Protein AF-A0A945CW66-F1 (afdb_monomer)

Sequence (384 aa):
MKRTTNRRARLPAEENDLSRRYLKMIEKWVRVGVDFFADWPERPNSGHFLSGCHWYGLETIGPAFALAVASTSNEFDGKTAGVSRDQLQEMAIKAVRYLCFTHDTGPEDCVRPDTGWGDPRNFGTKWGERGGGFFRESQCGRTTAPLTTICLLLRDRIDPETWSMVARVQADYADRFGSMPPRSGVYIDTQMEENGWTADGLVGAHLFLENHPETDAWEALSRRWMFSTCAAPQDAGNEAPLGDSTVRGLTHKTLTTLPDYWAENHGMVHPSYTAAGVYFSVHIGCRLRLLGRDLPPELLWNRQQIYENLKIVTDGGGYPQAVQGMDWPYLPSVGRESTHAAASVFFDDSEAATLQLRGLHHAELRQEGNGGYLVDPEIAKRTR

Radius of gyration: 20.25 Å; Cα contacts (8 Å, |Δi|>4): 675; chains: 1; bounding box: 53×46×56 Å

Foldseek 3Di:
DPPPDPQAFDDDQADDPVRVLVLLLLLLQLLVQCVQWDQDPVDPLAIAGFQCQPALSLRGLVQLLSLLVSLLDPPRDCVSSVHHSVVSLSSSLNSLVLLLQLAPLHDPQNHGACDGPDDNVRHRHGHCCVVVDLVRNLQNLSRLLSSLVSCNSSVVVQDPVSLVSSLSSLVSLLVVQLPDAQAADAAAAFSLQSLLSSLSSLLSSLSSPVVDPCSVSSVVRSLLSLLLSQQEPVLCPFQPDFFPHGSNRSCPPRHRYYNQQFGHHNRARDLVSLLSNQLSLLSSVSSCVSSPHDDGRSNVPCLLSSLVVQVVQQDPQQARAGPVDDPDPRDDLFNSLSSLVSCCPVVVDPVSVVSSVSRSVSNVVCCVVCSSDSDNVVVVVVVD

Secondary structure (DSSP, 8-state):
------------SS--HHHHHHHHHHHHHHHHHGGGEEE-TTSTT-EEETTS-SGGGHHHHHHHHHHHHHHH-TT--HHHHTS-HHHHHHHHHHHHHHHHHHBTTS-TT----SS-SS-GGGTT--BS-TTS-HHHHHHTHHHHHHHHHHHHHTGGG--HHHHHHHHHHHHHHHHHHTTPPPP---SSB-SHHHHHHHHHHHHHHHTT-TTSTTHHHHHHHHHHHHHHHT--GGGGG---EETTEEHHHHHTT---S-TTS--EETTEE-HHHHHHHHHHHHHHHHHHHHTTPPPPGGGTTTHHHHHHHHHHTB-TTSPBPPSS--SS-SS-SS--HHHHHHHHHHH--HHHHHHHHHHHHHHHHHHHHTTT-SS-HHHHHHT-

Nearest PDB structures (foldseek):
  1n7q-assembly1_A  TM=5.402E-01  e=3.265E-02  Streptococcus pneumoniae
  6hzn-assembly1_A  TM=6.706E-01  e=9.606E-01  Homo sapiens
  8j0j-assembly1_A  TM=3.879E-01  e=2.047E-01  Arabidopsis thaliana
  7wnq-assembly1_C  TM=3.642E-01  e=2.780E+00  Arabidopsis thaliana

pLDDT: mean 92.05, std 9.32, range [30.69, 98.81]

Structure (mmCIF, N/CA/C/O backbone):
data_AF-A0A945CW66-F1
#
_entry.id   AF-A0A945CW66-F1
#
loop_
_atom_site.group_PDB
_atom_site.id
_atom_site.type_symbol
_atom_site.label_atom_id
_atom_site.label_alt_id
_atom_site.label_comp_id
_atom_site.label_asym_id
_atom_site.label_entity_id
_atom_site.label_seq_id
_atom_site.pdbx_PDB_ins_code
_atom_site.Cartn_x
_atom_site.Cartn_y
_atom_site.Cartn_z
_atom_site.occupancy
_atom_site.B_iso_or_equiv
_atom_site.auth_seq_id
_atom_site.auth_comp_id
_atom_site.auth_asym_id
_atom_site.auth_atom_id
_atom_site.pdbx_PDB_model_num
ATOM 1 N N . MET A 1 1 ? -25.724 0.816 -21.838 1.00 35.56 1 MET A N 1
ATOM 2 C CA . MET A 1 1 ? -26.096 -0.236 -20.865 1.00 35.56 1 MET A CA 1
ATOM 3 C C . MET A 1 1 ? -25.887 0.348 -19.470 1.00 35.56 1 MET A C 1
ATOM 5 O O . MET A 1 1 ? -24.758 0.690 -19.150 1.00 35.56 1 MET A O 1
ATOM 9 N N . LYS A 1 2 ? -26.947 0.606 -18.689 1.00 30.69 2 LYS A N 1
ATOM 10 C CA . LYS A 1 2 ? -26.813 1.171 -17.330 1.00 30.69 2 LYS A CA 1
ATOM 11 C C . LYS A 1 2 ? -26.153 0.118 -16.428 1.00 30.69 2 LYS A C 1
ATOM 13 O O . LYS A 1 2 ? -26.828 -0.823 -16.019 1.00 30.69 2 LYS A O 1
ATOM 18 N N . ARG A 1 3 ? -24.849 0.254 -16.157 1.00 37.91 3 ARG A N 1
ATOM 19 C CA . ARG A 1 3 ? -24.129 -0.549 -15.156 1.00 37.91 3 ARG A CA 1
ATOM 20 C C . ARG A 1 3 ? -24.733 -0.245 -13.782 1.00 37.91 3 ARG A C 1
ATOM 22 O O . ARG A 1 3 ? -24.489 0.806 -13.203 1.00 37.91 3 ARG A O 1
ATOM 29 N N . THR A 1 4 ? -25.591 -1.133 -13.296 1.00 37.69 4 THR A N 1
ATOM 30 C CA . THR A 1 4 ? -26.122 -1.112 -11.931 1.00 37.69 4 THR A CA 1
ATOM 31 C C . THR A 1 4 ? -25.057 -1.710 -11.015 1.00 37.69 4 THR A C 1
ATOM 33 O O . THR A 1 4 ? -24.812 -2.911 -11.015 1.00 37.69 4 THR A O 1
ATOM 36 N N . THR A 1 5 ? -24.359 -0.852 -10.277 1.00 47.69 5 THR A N 1
ATOM 37 C CA . THR A 1 5 ? -23.212 -1.212 -9.440 1.00 47.69 5 THR A CA 1
ATOM 38 C C . THR A 1 5 ? -23.647 -1.552 -8.019 1.00 47.69 5 THR A C 1
ATOM 40 O O . THR A 1 5 ? -23.552 -0.716 -7.119 1.00 47.69 5 THR A O 1
ATOM 43 N N . ASN A 1 6 ? -24.068 -2.794 -7.769 1.00 53.28 6 ASN A N 1
ATOM 44 C CA . ASN A 1 6 ? -23.919 -3.346 -6.419 1.00 53.28 6 ASN A CA 1
ATOM 45 C C . ASN A 1 6 ? -22.452 -3.785 -6.262 1.00 53.28 6 ASN A C 1
ATOM 47 O O . ASN A 1 6 ? -22.110 -4.959 -6.382 1.00 53.28 6 ASN A O 1
ATOM 51 N N . ARG A 1 7 ? -21.561 -2.790 -6.166 1.00 75.81 7 ARG A N 1
ATOM 52 C CA . ARG A 1 7 ? -20.108 -2.962 -6.237 1.00 75.81 7 ARG A CA 1
ATOM 53 C C . ARG A 1 7 ? -19.595 -3.459 -4.892 1.00 75.81 7 ARG A C 1
ATOM 55 O O . ARG A 1 7 ? -19.425 -2.670 -3.967 1.00 75.81 7 ARG A O 1
ATOM 62 N N . ARG A 1 8 ? -19.413 -4.772 -4.782 1.00 82.00 8 ARG A N 1
ATOM 63 C CA . ARG A 1 8 ? -18.915 -5.441 -3.576 1.00 82.00 8 ARG A CA 1
ATOM 64 C C . ARG A 1 8 ? -17.619 -6.171 -3.880 1.00 82.00 8 ARG A C 1
ATOM 66 O O . ARG A 1 8 ? -17.443 -6.687 -4.986 1.00 82.00 8 ARG A O 1
ATOM 73 N N . ALA A 1 9 ? -16.741 -6.221 -2.887 1.00 87.62 9 ALA A N 1
ATOM 74 C CA . ALA A 1 9 ? -15.576 -7.088 -2.936 1.00 87.62 9 ALA A CA 1
ATOM 75 C C . ALA A 1 9 ? -16.003 -8.568 -2.999 1.00 87.62 9 ALA A C 1
ATOM 77 O O . ALA A 1 9 ? -16.998 -8.973 -2.397 1.00 87.62 9 ALA A O 1
ATOM 78 N N . ARG A 1 10 ? -15.243 -9.373 -3.741 1.00 88.25 10 ARG A N 1
ATOM 79 C CA . ARG A 1 10 ? -15.381 -10.824 -3.857 1.00 88.25 10 ARG A CA 1
ATOM 80 C C . ARG A 1 10 ? -14.333 -11.472 -2.967 1.00 88.25 10 ARG A C 1
ATOM 82 O O . ARG A 1 10 ? -13.149 -11.452 -3.292 1.00 88.25 10 ARG A O 1
ATOM 89 N N . LEU A 1 11 ? -14.785 -12.027 -1.853 1.00 87.94 11 LEU A N 1
ATOM 90 C CA . LEU A 1 11 ? -13.950 -12.789 -0.934 1.00 87.94 11 LEU A CA 1
ATOM 91 C C . LEU A 1 11 ? -14.260 -14.285 -1.058 1.00 87.94 11 LEU A C 1
ATOM 93 O O . LEU A 1 11 ? -15.401 -14.640 -1.375 1.00 87.94 11 LEU A O 1
ATOM 97 N N . PRO A 1 12 ? -13.277 -15.165 -0.806 1.00 87.00 12 PRO A N 1
ATOM 98 C CA . PRO A 1 12 ? -13.544 -16.575 -0.555 1.00 87.00 12 PRO A CA 1
ATOM 99 C C . PRO A 1 12 ? -14.545 -16.750 0.596 1.00 87.00 12 PRO A C 1
ATOM 101 O O . PRO A 1 12 ? -14.591 -15.936 1.516 1.00 87.00 12 PRO A O 1
ATOM 104 N N . ALA A 1 13 ? -15.352 -17.811 0.541 1.00 86.12 13 ALA A N 1
ATOM 105 C CA . ALA A 1 13 ? -16.341 -18.098 1.583 1.00 86.12 13 ALA A CA 1
ATOM 106 C C . ALA A 1 13 ? -15.711 -18.630 2.884 1.00 86.12 13 ALA A C 1
ATOM 108 O O . ALA A 1 13 ? -16.308 -18.493 3.951 1.00 86.12 13 ALA A O 1
ATOM 109 N N . GLU A 1 14 ? -14.527 -19.233 2.779 1.00 91.06 14 GLU A N 1
ATOM 110 C CA . GLU A 1 14 ? -13.810 -19.888 3.871 1.00 91.06 14 GLU A CA 1
ATOM 111 C C . GLU A 1 14 ? -12.359 -19.413 3.912 1.00 91.06 14 GLU A C 1
ATOM 113 O O . GLU A 1 14 ? -11.759 -19.115 2.873 1.00 91.06 14 GLU A O 1
ATOM 118 N N . GLU A 1 15 ? -11.789 -19.376 5.114 1.00 94.44 15 GLU A N 1
ATOM 119 C CA . GLU A 1 15 ? -10.376 -19.083 5.299 1.00 94.44 15 GLU A CA 1
ATOM 120 C C . GLU A 1 15 ? -9.530 -20.330 5.006 1.00 94.44 15 GLU A C 1
ATOM 122 O O . GLU A 1 15 ? -9.859 -21.453 5.409 1.00 94.44 15 GLU A O 1
ATOM 127 N N . ASN A 1 16 ? -8.382 -20.138 4.359 1.00 94.31 16 ASN A N 1
ATOM 128 C CA . ASN A 1 16 ? -7.366 -21.182 4.253 1.00 94.31 16 ASN A CA 1
ATOM 129 C C . ASN A 1 16 ? -6.407 -21.123 5.455 1.00 94.31 16 ASN A C 1
ATOM 131 O O . ASN A 1 16 ? -6.460 -20.197 6.264 1.00 94.31 16 ASN A O 1
ATOM 135 N N . ASP A 1 17 ? -5.511 -22.101 5.583 1.00 94.56 17 ASP A N 1
ATOM 136 C CA . ASP A 1 17 ? -4.589 -22.183 6.727 1.00 94.56 17 ASP A CA 1
ATOM 137 C C . ASP A 1 17 ? -3.763 -20.905 6.927 1.00 94.56 17 ASP A C 1
ATOM 139 O O . ASP A 1 17 ? -3.547 -20.460 8.056 1.00 94.56 17 ASP A O 1
ATOM 143 N N . LEU A 1 18 ? -3.321 -20.285 5.832 1.00 93.19 18 LEU A N 1
ATOM 144 C CA . LEU A 1 18 ? -2.492 -19.089 5.875 1.00 93.19 18 LEU A CA 1
ATOM 145 C C . LEU A 1 18 ? -3.305 -17.846 6.253 1.00 93.19 18 LEU A C 1
ATOM 147 O O . LEU A 1 18 ? -2.872 -17.064 7.100 1.00 93.19 18 LEU A O 1
ATOM 151 N N . SER A 1 19 ? -4.494 -17.667 5.676 1.00 93.31 19 SER A N 1
ATOM 152 C CA . SER A 1 19 ? -5.355 -16.531 5.999 1.00 93.31 19 SER A CA 1
ATOM 153 C C . SER A 1 19 ? -5.895 -16.614 7.430 1.00 93.31 19 SER A C 1
ATOM 155 O O . SER A 1 19 ? -5.923 -15.592 8.112 1.00 93.31 19 SER A O 1
ATOM 157 N N . ARG A 1 20 ? -6.159 -17.819 7.965 1.00 96.12 20 ARG A N 1
ATOM 158 C CA . ARG A 1 20 ? -6.468 -18.020 9.397 1.00 96.12 20 ARG A CA 1
ATOM 159 C C . ARG A 1 20 ? -5.333 -17.584 10.316 1.00 96.12 20 ARG A C 1
ATOM 161 O O . ARG A 1 20 ? -5.593 -17.042 11.389 1.00 96.12 20 ARG A O 1
ATOM 168 N N . ARG A 1 21 ? -4.072 -17.822 9.938 1.00 95.62 21 ARG A N 1
ATOM 169 C CA . ARG A 1 21 ? -2.914 -17.360 10.725 1.00 95.62 21 ARG A CA 1
ATOM 170 C C . ARG A 1 21 ? -2.845 -15.836 10.766 1.00 95.62 21 ARG A C 1
ATOM 172 O O . ARG A 1 21 ? -2.748 -15.267 11.852 1.00 95.62 21 ARG A O 1
ATOM 179 N N . TYR A 1 22 ? -2.995 -15.174 9.617 1.00 93.88 22 TYR A N 1
ATOM 180 C CA . TYR A 1 22 ? -3.069 -13.711 9.567 1.00 93.88 22 TYR A CA 1
ATOM 181 C C . TYR A 1 22 ? -4.275 -13.159 10.339 1.00 93.88 22 TYR A C 1
ATOM 183 O O . TYR A 1 22 ? -4.117 -12.190 11.078 1.00 93.88 22 TYR A O 1
ATOM 191 N N . LEU A 1 23 ? -5.451 -13.788 10.238 1.00 95.75 23 LEU A N 1
ATOM 192 C CA . LEU A 1 23 ? -6.642 -13.389 10.990 1.00 95.75 23 LEU A CA 1
ATOM 193 C C . LEU A 1 23 ? -6.388 -13.430 12.500 1.00 95.75 23 LEU A C 1
ATOM 195 O O . LEU A 1 23 ? -6.629 -12.435 13.174 1.00 95.75 23 LEU A O 1
ATOM 199 N N . LYS A 1 24 ? -5.799 -14.516 13.016 1.00 95.50 24 LYS A N 1
ATOM 200 C CA . LYS A 1 24 ? -5.425 -14.636 14.437 1.00 95.50 24 LYS A CA 1
ATOM 201 C C . LYS A 1 24 ? -4.442 -13.558 14.881 1.00 95.50 24 LYS A C 1
ATOM 203 O O . LYS A 1 24 ? -4.549 -13.044 15.993 1.00 95.50 24 LYS A O 1
ATOM 208 N N . MET A 1 25 ? -3.475 -13.206 14.033 1.00 93.75 25 MET A N 1
ATOM 209 C CA . MET A 1 25 ? -2.572 -12.094 14.334 1.00 93.75 25 MET A CA 1
ATOM 210 C C . MET A 1 25 ? -3.319 -10.761 14.398 1.00 93.75 25 MET A C 1
ATOM 212 O O . MET A 1 25 ? -3.079 -9.963 15.306 1.00 93.75 25 MET A O 1
ATOM 216 N N . ILE A 1 26 ? -4.247 -10.521 13.468 1.00 94.69 26 ILE A N 1
ATOM 217 C CA . ILE A 1 26 ? -5.071 -9.313 13.483 1.00 94.69 26 ILE A CA 1
ATOM 218 C C . ILE A 1 26 ? -5.959 -9.296 14.730 1.00 94.69 26 ILE A C 1
ATOM 220 O O . ILE A 1 26 ? -5.993 -8.274 15.392 1.00 94.69 26 ILE A O 1
ATOM 224 N N . GLU A 1 27 ? -6.602 -10.397 15.123 1.00 95.19 27 GLU A N 1
ATOM 225 C CA . GLU A 1 27 ? -7.422 -10.489 16.346 1.00 95.19 27 GLU A CA 1
ATOM 226 C C . GLU A 1 27 ? -6.639 -10.114 17.610 1.00 95.19 27 GLU A C 1
ATOM 228 O O . GLU A 1 27 ? -7.111 -9.322 18.430 1.00 95.19 27 GLU A O 1
ATOM 233 N N . LYS A 1 28 ? -5.410 -10.630 17.748 1.00 93.56 28 LYS A N 1
ATOM 234 C CA . LYS A 1 28 ? -4.513 -10.278 18.858 1.00 93.56 28 LYS A CA 1
ATOM 235 C C . LYS A 1 28 ? -4.139 -8.800 18.847 1.00 93.56 28 LYS A C 1
ATOM 237 O O . LYS A 1 28 ? -4.081 -8.180 19.905 1.00 93.56 28 LYS A O 1
ATOM 242 N N . TRP A 1 29 ? -3.884 -8.238 17.665 1.00 92.69 29 TRP A N 1
ATOM 243 C CA . TRP A 1 29 ? -3.588 -6.816 17.531 1.00 92.69 29 TRP A CA 1
ATOM 244 C C . TRP A 1 29 ? -4.827 -5.956 17.796 1.00 92.69 29 TRP A C 1
ATOM 246 O O . TRP A 1 29 ? -4.719 -4.960 18.495 1.00 92.69 29 TRP A O 1
ATOM 256 N N . VAL A 1 30 ? -6.009 -6.346 17.314 1.00 94.94 30 VAL A N 1
ATOM 257 C CA . VAL A 1 30 ? -7.280 -5.631 17.507 1.00 94.94 30 VAL A CA 1
ATOM 258 C C . VAL A 1 30 ? -7.539 -5.396 18.987 1.00 94.94 30 VAL A C 1
ATOM 260 O O . VAL A 1 30 ? -7.878 -4.278 19.360 1.00 94.94 30 VAL A O 1
ATOM 263 N N . ARG A 1 31 ? -7.290 -6.406 19.828 1.00 91.56 31 ARG A N 1
ATOM 264 C CA . ARG A 1 31 ? -7.449 -6.310 21.283 1.00 91.56 31 ARG A CA 1
ATOM 265 C C . ARG A 1 31 ? -6.725 -5.116 21.911 1.00 91.56 31 ARG A C 1
ATOM 267 O O . ARG A 1 31 ? -7.202 -4.598 22.910 1.00 91.56 31 ARG A O 1
ATOM 274 N N . VAL A 1 32 ? -5.588 -4.703 21.353 1.00 90.88 32 VAL A N 1
ATOM 275 C CA . VAL A 1 32 ? -4.822 -3.533 21.821 1.00 90.88 32 VAL A CA 1
ATOM 276 C C . VAL A 1 32 ? -4.980 -2.320 20.899 1.00 90.88 32 VAL A C 1
ATOM 278 O O . VAL A 1 32 ? -4.823 -1.183 21.323 1.00 90.88 32 VAL A O 1
ATOM 281 N N . GLY A 1 33 ? -5.293 -2.546 19.625 1.00 91.12 33 GLY A N 1
ATOM 282 C CA . GLY A 1 33 ? -5.395 -1.528 18.585 1.00 91.12 33 GLY A CA 1
ATOM 283 C C . GLY A 1 33 ? -6.616 -0.628 18.747 1.00 91.12 33 GLY A C 1
ATOM 284 O O . GLY A 1 33 ? -6.540 0.562 18.447 1.00 91.12 33 GLY A O 1
ATOM 285 N N . VAL A 1 34 ? -7.730 -1.179 19.242 1.00 94.81 34 VAL A N 1
ATOM 286 C CA . VAL A 1 34 ? -8.974 -0.418 19.450 1.00 94.81 34 VAL A CA 1
ATOM 287 C C . VAL A 1 34 ? -8.845 0.647 20.537 1.00 94.81 34 VAL A C 1
ATOM 289 O O . VAL A 1 34 ? -9.524 1.664 20.452 1.00 94.81 34 VAL A O 1
ATOM 292 N N . ASP A 1 35 ? -7.923 0.477 21.487 1.00 92.81 35 ASP A N 1
ATOM 293 C CA . ASP A 1 35 ? -7.645 1.476 22.529 1.00 92.81 35 ASP A CA 1
ATOM 294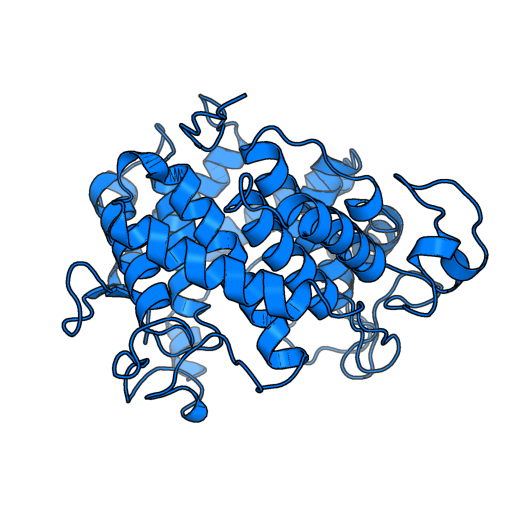 C C . ASP A 1 35 ? -7.028 2.762 21.956 1.00 92.81 35 ASP A C 1
ATOM 296 O O . ASP A 1 35 ? -7.044 3.809 22.602 1.00 92.81 35 ASP A O 1
ATOM 300 N N . PHE A 1 36 ? -6.494 2.705 20.732 1.00 93.69 36 PHE A N 1
ATOM 301 C CA . PHE A 1 36 ? -5.983 3.875 20.022 1.00 93.69 36 PHE A CA 1
ATOM 302 C C . PHE A 1 36 ? -7.041 4.564 19.159 1.00 93.69 36 PHE A C 1
ATOM 304 O O . PHE A 1 36 ? -6.702 5.528 18.477 1.00 93.69 36 PHE A O 1
ATOM 311 N N . PHE A 1 37 ? -8.286 4.089 19.138 1.00 97.25 37 PHE A N 1
ATOM 312 C CA . PHE A 1 37 ? -9.367 4.755 18.420 1.00 97.25 37 PHE A CA 1
ATOM 313 C C . PHE A 1 37 ? -10.025 5.826 19.295 1.00 97.25 37 PHE A C 1
ATOM 315 O O . PHE A 1 37 ? -10.388 5.569 20.441 1.00 97.25 37 PHE A O 1
ATOM 322 N N . ALA A 1 38 ? -10.243 7.009 18.728 1.00 96.31 38 ALA A N 1
ATOM 323 C CA . ALA A 1 38 ? -11.010 8.075 19.356 1.00 96.31 38 ALA A CA 1
ATOM 324 C C . ALA A 1 38 ? -12.073 8.610 18.393 1.00 96.31 38 ALA A C 1
ATOM 326 O O . ALA A 1 38 ? -11.808 8.819 17.206 1.00 96.31 38 ALA A O 1
ATOM 327 N N . ASP A 1 39 ? -13.277 8.866 18.910 1.00 97.38 39 ASP A N 1
ATOM 328 C CA . ASP A 1 39 ? -14.271 9.649 18.179 1.00 97.38 39 ASP A CA 1
ATOM 329 C C . ASP A 1 39 ? -13.748 11.080 17.980 1.00 97.38 39 ASP A C 1
ATOM 331 O O . ASP A 1 39 ? -13.174 11.684 18.887 1.00 97.38 39 ASP A O 1
ATOM 335 N N . TRP A 1 40 ? -13.975 11.633 16.791 1.00 96.12 40 TRP A N 1
ATOM 336 C CA . TRP A 1 40 ? -13.637 13.009 16.455 1.00 96.12 40 TRP A CA 1
ATOM 337 C C . TRP A 1 40 ? -14.911 13.856 16.539 1.00 96.12 40 TRP A C 1
ATOM 339 O O . TRP A 1 40 ? -15.757 13.780 15.643 1.00 96.12 40 TRP A O 1
ATOM 349 N N . PRO A 1 41 ? -15.096 14.644 17.614 1.00 91.88 41 PRO A N 1
ATOM 350 C CA . PRO A 1 41 ? -16.390 15.241 17.939 1.00 91.88 41 PRO A CA 1
ATOM 351 C C . PRO A 1 41 ? -16.815 16.359 16.979 1.00 91.88 41 PRO A C 1
ATOM 353 O O . PRO A 1 41 ? -17.978 16.758 16.991 1.00 91.88 41 PRO A O 1
ATOM 356 N N . GLU A 1 42 ? -15.908 16.867 16.141 1.00 91.94 42 GLU A N 1
ATOM 357 C CA . GLU A 1 42 ? -16.207 17.973 15.226 1.00 91.94 42 GLU A CA 1
ATOM 358 C C . GLU A 1 42 ? -17.150 17.589 14.085 1.00 91.94 42 GLU A C 1
ATOM 360 O O . GLU A 1 42 ? -17.795 18.465 13.498 1.00 91.94 42 GLU A O 1
ATOM 365 N N . ARG A 1 43 ? -17.242 16.297 13.745 1.00 94.75 43 ARG A N 1
ATOM 366 C CA . ARG A 1 43 ? -18.141 15.798 12.700 1.00 94.75 43 ARG A CA 1
ATOM 367 C C . ARG A 1 43 ? -18.822 14.497 13.119 1.00 94.75 43 ARG A C 1
ATOM 369 O O . ARG A 1 43 ? -18.198 13.632 13.727 1.00 94.75 43 ARG A O 1
ATOM 376 N N . PRO A 1 44 ? -20.103 14.304 12.756 1.00 93.75 44 PRO A N 1
ATOM 377 C CA . PRO A 1 44 ? -20.845 13.113 13.143 1.00 93.75 44 PRO A CA 1
ATOM 378 C C . PRO A 1 44 ? -20.235 11.851 12.533 1.00 93.75 44 PRO A C 1
ATOM 380 O O . PRO A 1 44 ? -19.781 11.849 11.379 1.00 93.75 44 PRO A O 1
ATOM 383 N N . ASN A 1 45 ? -20.290 10.761 13.303 1.00 95.81 45 ASN A N 1
ATOM 384 C CA . ASN A 1 45 ? -19.823 9.435 12.900 1.00 95.81 45 ASN A CA 1
ATOM 385 C C . ASN A 1 45 ? -18.405 9.477 12.321 1.00 95.81 45 ASN A C 1
ATOM 387 O O . ASN A 1 45 ? -18.149 8.895 11.273 1.00 95.81 45 ASN A O 1
ATOM 391 N N . SER A 1 46 ? -17.502 10.212 12.961 1.00 97.75 46 SER A N 1
ATOM 392 C CA . SER A 1 46 ? -16.114 10.345 12.529 1.00 97.75 46 SER A CA 1
ATOM 393 C C . SER A 1 46 ? -15.192 10.073 13.707 1.00 97.75 46 SER A C 1
ATOM 395 O O . SER A 1 46 ? -15.562 10.309 14.853 1.00 97.75 46 SER A O 1
ATOM 397 N N . GLY A 1 47 ? -14.006 9.551 13.432 1.00 97.94 47 GLY A N 1
ATOM 398 C CA . GLY A 1 47 ? -13.012 9.227 14.449 1.00 97.94 47 GLY A CA 1
ATOM 399 C C . GLY A 1 47 ? -11.699 8.833 13.807 1.00 97.94 47 GLY A C 1
ATOM 400 O O . GLY A 1 47 ? -11.664 8.541 12.618 1.00 97.94 47 GLY A O 1
ATOM 401 N N . HIS A 1 48 ? -10.619 8.848 14.566 1.00 97.50 48 HIS A N 1
ATOM 402 C CA . HIS A 1 48 ? -9.285 8.564 14.055 1.00 97.50 48 HIS A CA 1
ATOM 403 C C . HIS A 1 48 ? -8.542 7.613 14.983 1.00 97.50 48 HIS A C 1
ATOM 405 O O . HIS A 1 48 ? -8.895 7.453 16.150 1.00 97.50 48 HIS A O 1
ATOM 411 N N . PHE A 1 49 ? -7.505 6.974 14.448 1.00 96.19 49 PHE A N 1
ATOM 412 C CA . PHE A 1 49 ? -6.583 6.195 15.268 1.00 96.19 49 PHE A CA 1
ATOM 413 C C . PHE A 1 49 ? -5.379 7.040 15.654 1.00 96.19 49 PHE A C 1
ATOM 415 O O . PHE A 1 49 ? -4.978 7.941 14.909 1.00 96.19 49 PHE A O 1
ATOM 422 N N . LEU A 1 50 ? -4.786 6.699 16.798 1.00 93.19 50 LEU A N 1
ATOM 423 C CA . LEU A 1 50 ? -3.615 7.366 17.352 1.00 93.19 50 LEU A CA 1
ATOM 424 C C . LEU A 1 50 ? -3.912 8.868 17.469 1.00 93.19 50 LEU A C 1
ATOM 426 O O . LEU A 1 50 ? -4.900 9.236 18.101 1.00 93.19 50 LEU A O 1
ATOM 430 N N . SER A 1 51 ? -3.116 9.742 16.854 1.00 93.31 51 SER A N 1
ATOM 431 C CA . SER A 1 51 ? -3.392 11.183 16.894 1.00 93.31 51 SER A CA 1
ATOM 432 C C . SER A 1 51 ? -4.261 11.722 15.759 1.00 93.31 51 SER A C 1
ATOM 434 O O . SER A 1 51 ? -4.640 12.884 15.803 1.00 93.31 51 SER A O 1
ATOM 436 N N . GLY A 1 52 ? -4.554 10.928 14.728 1.00 94.06 52 GLY A N 1
ATOM 437 C CA . GLY A 1 52 ? -5.156 11.408 13.479 1.00 94.06 52 GLY A CA 1
ATOM 438 C C . GLY A 1 52 ? -4.285 12.377 12.656 1.00 94.06 52 GLY A C 1
ATOM 439 O O . GLY A 1 52 ? -4.716 12.836 11.596 1.00 94.06 52 GLY A O 1
ATOM 440 N N . CYS A 1 53 ? -3.070 12.686 13.103 1.00 92.56 53 CYS A N 1
ATOM 441 C CA . CYS A 1 53 ? -2.187 13.713 12.565 1.00 92.56 53 CYS A CA 1
ATOM 442 C C . CYS A 1 53 ? -1.046 13.159 11.707 1.00 92.56 53 CYS A C 1
ATOM 444 O O . CYS A 1 53 ? -0.552 13.860 10.820 1.00 92.56 53 CYS A O 1
ATOM 446 N N . HIS A 1 54 ? -0.608 11.923 11.946 1.00 86.25 54 HIS A N 1
ATOM 447 C CA . HIS A 1 54 ? 0.597 11.400 11.313 1.00 86.25 54 HIS A CA 1
ATOM 448 C C . HIS A 1 54 ? 0.424 11.220 9.796 1.00 86.25 54 HIS A C 1
ATOM 450 O O . HIS A 1 54 ? -0.492 10.535 9.338 1.00 86.25 54 HIS A O 1
ATOM 456 N N . TRP A 1 55 ? 1.334 11.872 9.064 1.00 82.94 55 TRP A N 1
ATOM 457 C CA . TRP A 1 55 ? 1.723 11.713 7.654 1.00 82.94 55 TRP A CA 1
ATOM 458 C C . TRP A 1 55 ? 0.665 11.079 6.742 1.00 82.94 55 TRP A C 1
ATOM 460 O O . TRP A 1 55 ? 0.406 9.879 6.803 1.00 82.94 55 TRP A O 1
ATOM 470 N N . TYR A 1 56 ? 0.087 11.886 5.847 1.00 91.94 56 TYR A N 1
ATOM 471 C CA . TYR A 1 56 ? -0.797 11.449 4.753 1.00 91.94 56 TYR A CA 1
ATOM 472 C C . TYR A 1 56 ? -2.033 10.633 5.180 1.00 91.94 56 TYR A C 1
ATOM 474 O O . TYR A 1 56 ? -2.659 9.987 4.343 1.00 91.94 56 TYR A O 1
ATOM 482 N N . GLY A 1 57 ? -2.390 10.637 6.471 1.00 93.50 57 GLY A N 1
ATOM 483 C CA . GLY A 1 57 ? -3.491 9.845 7.033 1.00 93.50 57 GLY A CA 1
ATOM 484 C C . GLY A 1 57 ? -3.133 8.386 7.353 1.00 93.50 57 GLY A C 1
ATOM 485 O O . GLY A 1 57 ? -4.026 7.592 7.666 1.00 93.50 57 GLY A O 1
ATOM 486 N N . LEU A 1 58 ? -1.845 8.021 7.297 1.00 93.31 58 LEU A N 1
ATOM 487 C CA . LEU A 1 58 ? -1.369 6.638 7.404 1.00 93.31 58 LEU A CA 1
ATOM 488 C C . LEU A 1 58 ? -1.735 5.971 8.732 1.00 93.31 58 LEU A C 1
ATOM 490 O O . LEU A 1 58 ? -2.141 4.807 8.754 1.00 93.31 58 LEU A O 1
ATOM 494 N N . GLU A 1 59 ? -1.634 6.710 9.838 1.00 92.12 59 GLU A N 1
ATOM 495 C CA . GLU A 1 59 ? -1.911 6.154 11.165 1.00 92.12 59 GLU A CA 1
ATOM 496 C C . GLU A 1 59 ? -3.387 5.827 11.390 1.00 92.12 59 GLU A C 1
ATOM 498 O O . GLU A 1 59 ? -3.702 4.989 12.225 1.00 92.12 59 GLU A O 1
ATOM 503 N N . THR A 1 60 ? -4.287 6.450 10.624 1.00 96.94 60 THR A N 1
ATOM 504 C CA . THR A 1 60 ? -5.724 6.164 10.676 1.00 96.94 60 THR A CA 1
ATOM 505 C C . THR A 1 60 ? -6.122 5.089 9.672 1.00 96.94 60 THR A C 1
ATOM 507 O O . THR A 1 60 ? -6.868 4.172 10.019 1.00 96.94 60 THR A O 1
ATOM 510 N N . ILE A 1 61 ? -5.611 5.151 8.439 1.00 97.81 61 ILE A N 1
ATOM 511 C CA . ILE A 1 61 ? -6.033 4.224 7.383 1.00 97.81 61 ILE A CA 1
ATOM 512 C C . ILE A 1 61 ? -5.528 2.793 7.594 1.00 97.81 61 ILE A C 1
ATOM 514 O O . ILE A 1 61 ? -6.258 1.851 7.292 1.00 97.81 61 ILE A O 1
ATOM 518 N N . GLY A 1 62 ? -4.313 2.611 8.126 1.00 95.25 62 GLY A N 1
ATOM 519 C CA . GLY A 1 62 ? -3.734 1.286 8.371 1.00 95.25 62 GLY A CA 1
ATOM 520 C C . GLY A 1 62 ? -4.589 0.450 9.332 1.00 95.25 62 GLY A C 1
ATOM 521 O O . GLY A 1 62 ? -5.095 -0.602 8.931 1.00 95.25 62 GLY A O 1
ATOM 522 N N . PRO A 1 63 ? -4.825 0.934 10.566 1.00 96.50 63 PRO A N 1
ATOM 523 C CA . PRO A 1 63 ? -5.779 0.348 11.502 1.00 96.50 63 PRO A CA 1
ATOM 524 C C . PRO A 1 63 ? -7.169 0.123 10.905 1.00 96.50 63 PRO A C 1
ATOM 526 O O . PRO A 1 63 ? -7.678 -0.995 10.957 1.00 96.50 63 PRO A O 1
ATOM 529 N N . ALA A 1 64 ? -7.764 1.142 10.273 1.00 98.31 64 ALA A N 1
ATOM 530 C CA . ALA A 1 64 ? -9.103 1.041 9.691 1.00 98.31 64 ALA A CA 1
ATOM 531 C C . ALA A 1 64 ? -9.206 -0.076 8.640 1.00 98.31 64 ALA A C 1
ATOM 533 O O . ALA A 1 64 ? -10.194 -0.812 8.606 1.00 98.31 64 ALA A O 1
ATOM 534 N N . PHE A 1 65 ? -8.171 -0.237 7.812 1.00 97.25 65 PHE A N 1
ATOM 535 C CA . PHE A 1 65 ? -8.084 -1.312 6.832 1.00 97.25 65 PHE A CA 1
ATOM 536 C C . PHE A 1 65 ? -8.023 -2.691 7.500 1.00 97.25 65 PHE A C 1
ATOM 538 O O . PHE A 1 65 ? -8.770 -3.587 7.104 1.00 97.25 65 PHE A O 1
ATOM 545 N N . ALA A 1 66 ? -7.201 -2.853 8.541 1.00 95.81 66 ALA A N 1
ATOM 546 C CA . ALA A 1 66 ? -7.109 -4.105 9.291 1.00 95.81 66 ALA A CA 1
ATOM 547 C C . ALA A 1 66 ? -8.451 -4.488 9.942 1.00 95.81 66 ALA A C 1
ATOM 549 O O . ALA A 1 66 ? -8.880 -5.638 9.821 1.00 95.81 66 ALA A O 1
ATOM 550 N N . LEU A 1 67 ? -9.149 -3.524 10.561 1.00 97.88 67 LEU A N 1
ATOM 551 C CA . LEU A 1 67 ? -10.471 -3.760 11.152 1.00 97.88 67 LEU A CA 1
ATOM 552 C C . LEU A 1 67 ? -11.502 -4.158 10.092 1.00 97.88 67 LEU A C 1
ATOM 554 O O . LEU A 1 67 ? -12.259 -5.109 10.297 1.00 97.88 67 LEU A O 1
ATOM 558 N N . ALA A 1 68 ? -11.520 -3.463 8.949 1.00 97.50 68 ALA A N 1
ATOM 559 C CA . ALA A 1 68 ? -12.433 -3.773 7.856 1.00 97.50 68 ALA A CA 1
ATOM 560 C C . ALA A 1 68 ? -12.219 -5.205 7.351 1.00 97.50 68 ALA A C 1
ATOM 562 O O . ALA A 1 68 ? -13.181 -5.968 7.301 1.00 97.50 68 ALA A O 1
ATOM 563 N N . VAL A 1 69 ? -10.974 -5.597 7.057 1.00 94.75 69 VAL A N 1
ATOM 564 C CA . VAL A 1 69 ? -10.639 -6.954 6.595 1.00 94.75 69 VAL A CA 1
ATOM 565 C C . VAL A 1 69 ? -11.044 -8.004 7.630 1.00 94.75 69 VAL A C 1
ATOM 567 O O . VAL A 1 69 ? -11.824 -8.897 7.298 1.00 94.75 69 VAL A O 1
ATOM 570 N N . ALA A 1 70 ? -10.614 -7.872 8.889 1.00 96.19 70 ALA A N 1
ATOM 571 C CA . ALA A 1 70 ? -10.949 -8.839 9.940 1.00 96.19 70 ALA A CA 1
ATOM 572 C C . ALA A 1 70 ? -12.464 -9.003 10.114 1.00 96.19 70 ALA A C 1
ATOM 574 O O . ALA A 1 70 ? -12.974 -10.117 10.205 1.00 96.19 70 ALA A O 1
ATOM 575 N N . SER A 1 71 ? -13.209 -7.896 10.065 1.00 96.62 71 SER A N 1
ATOM 576 C CA . SER A 1 71 ? -14.661 -7.917 10.228 1.00 96.62 71 SER A CA 1
ATOM 577 C C . SER A 1 71 ? -15.419 -8.618 9.094 1.00 96.62 71 SER A C 1
ATOM 579 O O . SER A 1 71 ? -16.600 -8.934 9.263 1.00 96.62 71 SER A O 1
ATOM 581 N N . THR A 1 72 ? -14.788 -8.851 7.937 1.00 94.19 72 THR A N 1
ATOM 582 C CA . THR A 1 72 ? -15.416 -9.583 6.825 1.00 94.19 72 THR A CA 1
ATOM 583 C C . THR A 1 72 ? -15.325 -11.095 6.974 1.00 94.19 72 THR A C 1
ATOM 585 O O . THR A 1 72 ? -16.175 -11.792 6.420 1.00 94.19 72 THR A O 1
ATOM 588 N N . SER A 1 73 ? -14.383 -11.601 7.773 1.00 94.94 73 SER A N 1
ATOM 589 C CA . SER A 1 73 ? -14.252 -13.035 8.012 1.00 94.94 73 SER A CA 1
ATOM 590 C C . SER A 1 73 ? -15.380 -13.562 8.900 1.00 94.94 73 SER A C 1
ATOM 592 O O . SER A 1 73 ? -15.738 -12.957 9.914 1.00 94.94 73 SER A O 1
ATOM 594 N N . ASN A 1 74 ? -15.933 -14.719 8.536 1.00 93.56 74 ASN A N 1
ATOM 595 C CA . ASN A 1 74 ? -16.880 -15.446 9.384 1.00 93.56 74 ASN A CA 1
ATOM 596 C C . ASN A 1 74 ? -16.185 -16.236 10.500 1.00 93.56 74 ASN A C 1
ATOM 598 O O . ASN A 1 74 ? -16.857 -16.662 11.434 1.00 93.56 74 ASN A O 1
ATOM 602 N N . GLU A 1 75 ? -14.863 -16.404 10.414 1.00 96.06 75 GLU A N 1
ATOM 603 C CA . GLU A 1 75 ? -14.051 -17.064 11.439 1.00 96.06 75 GLU A CA 1
ATOM 604 C C . GLU A 1 75 ? -13.524 -16.085 12.499 1.00 96.06 75 GLU A C 1
ATOM 606 O O . GLU A 1 75 ? -12.887 -16.526 13.449 1.00 96.06 75 GLU A O 1
ATOM 611 N N . PHE A 1 76 ? -13.810 -14.781 12.368 1.00 96.88 76 PHE A N 1
ATOM 612 C CA . PHE A 1 76 ? -13.379 -13.770 13.334 1.00 96.88 76 PHE A CA 1
ATOM 613 C C . PHE A 1 76 ? -13.916 -14.056 14.743 1.00 96.88 76 PHE A C 1
ATOM 615 O O . PHE A 1 76 ? -15.132 -14.066 14.976 1.00 96.88 76 PHE A O 1
ATOM 622 N N . ASP A 1 77 ? -13.005 -14.203 15.702 1.00 96.12 77 ASP A N 1
ATOM 623 C CA . ASP A 1 77 ? -13.321 -14.438 17.103 1.00 96.12 77 ASP A CA 1
ATOM 624 C C . ASP A 1 77 ? -13.364 -13.134 17.911 1.00 96.12 77 ASP A C 1
ATOM 626 O O . ASP A 1 77 ? -12.376 -12.663 18.487 1.00 96.12 77 ASP A O 1
ATOM 630 N N . GLY A 1 78 ? -14.574 -12.587 18.039 1.00 95.25 78 GLY A N 1
ATOM 631 C CA . GLY A 1 78 ? -14.820 -11.396 18.851 1.00 95.25 78 GLY A CA 1
ATOM 632 C C . GLY A 1 78 ? -14.513 -11.564 20.345 1.00 95.25 78 GLY A C 1
ATOM 633 O O . GLY A 1 78 ? -14.316 -10.562 21.031 1.00 95.25 78 GLY A O 1
ATOM 634 N N . LYS A 1 79 ? -14.429 -12.795 20.876 1.00 93.44 79 LYS A N 1
ATOM 635 C CA . LYS A 1 79 ? -14.026 -13.017 22.276 1.00 93.44 79 LYS A CA 1
ATOM 636 C C . LYS A 1 79 ? -12.530 -12.802 22.453 1.00 93.44 79 LYS A C 1
ATOM 638 O O . LYS A 1 79 ? -12.133 -12.121 23.395 1.00 93.44 79 LYS A O 1
ATOM 643 N N . THR A 1 80 ? -11.718 -13.347 21.547 1.00 90.00 80 THR A N 1
ATOM 644 C CA . THR A 1 80 ? -10.263 -13.140 21.550 1.00 90.00 80 THR A CA 1
ATOM 645 C C . THR A 1 80 ? -9.920 -11.673 21.296 1.00 90.00 80 THR A C 1
ATOM 647 O O . THR A 1 80 ? -9.090 -11.106 22.008 1.00 90.00 80 THR A O 1
ATOM 650 N N . ALA A 1 81 ? -10.603 -11.042 20.337 1.00 93.56 81 ALA A N 1
ATOM 651 C CA . ALA A 1 81 ? -10.391 -9.638 19.999 1.00 93.56 81 ALA A CA 1
ATOM 652 C C . ALA A 1 81 ? -10.934 -8.655 21.057 1.00 93.56 81 ALA A C 1
ATOM 654 O O . ALA A 1 81 ? -10.520 -7.501 21.086 1.00 93.56 81 ALA A O 1
ATOM 655 N N . GLY A 1 82 ? -11.864 -9.084 21.919 1.00 94.62 82 GLY A N 1
ATOM 656 C CA . GLY A 1 82 ? -12.513 -8.226 22.919 1.00 94.62 82 GLY A CA 1
ATOM 657 C C . GLY A 1 82 ? -13.536 -7.237 22.342 1.00 94.62 82 GLY A C 1
ATOM 658 O O . GLY A 1 82 ? -13.995 -6.344 23.048 1.00 94.62 82 GLY A O 1
ATOM 659 N N . VAL A 1 83 ? -13.901 -7.385 21.067 1.00 97.19 83 VAL A N 1
ATOM 660 C CA . VAL A 1 83 ? -14.762 -6.465 20.315 1.00 97.19 83 VAL A CA 1
ATOM 661 C C . VAL A 1 83 ? -15.523 -7.227 19.229 1.00 97.19 83 VAL A C 1
ATOM 663 O O . VAL A 1 83 ? -15.027 -8.202 18.667 1.00 97.19 83 VAL A O 1
ATOM 666 N N . SER A 1 84 ? -16.752 -6.807 18.929 1.00 97.44 84 SER A N 1
ATOM 667 C CA . SER A 1 84 ? -17.580 -7.438 17.893 1.00 97.44 84 SER A CA 1
ATOM 668 C C . SER A 1 84 ? -17.206 -6.994 16.473 1.00 97.44 84 SER A C 1
ATOM 670 O O . SER A 1 84 ? -16.683 -5.898 16.261 1.00 97.44 84 SER A O 1
ATOM 672 N N . ARG A 1 85 ? -17.566 -7.812 15.469 1.00 97.44 85 ARG A N 1
ATOM 673 C CA . ARG A 1 85 ? -17.440 -7.455 14.040 1.00 97.44 85 ARG A CA 1
ATOM 674 C C . ARG A 1 85 ? -18.137 -6.131 13.717 1.00 97.44 85 ARG A C 1
ATOM 676 O O . ARG A 1 85 ? -17.594 -5.324 12.968 1.00 97.44 85 ARG A O 1
ATOM 683 N N . ASP A 1 86 ? -19.308 -5.891 14.304 1.00 98.00 86 ASP A N 1
ATOM 684 C CA . ASP A 1 86 ? -20.093 -4.685 14.035 1.00 98.00 86 ASP A CA 1
ATOM 685 C C . ASP A 1 86 ? -19.400 -3.416 14.529 1.00 98.00 86 ASP A C 1
ATOM 687 O O . ASP A 1 86 ? -19.413 -2.410 13.813 1.00 98.00 86 ASP A O 1
ATOM 691 N N . GLN A 1 87 ? -18.758 -3.486 15.699 1.00 98.00 87 GLN A N 1
ATOM 692 C CA . GLN A 1 87 ? -17.947 -2.401 16.253 1.00 98.00 87 GLN A CA 1
ATOM 693 C C . GLN A 1 87 ? -16.690 -2.152 15.409 1.00 98.00 87 GLN A C 1
ATOM 695 O O . GLN A 1 87 ? -16.344 -0.997 15.165 1.00 98.00 87 GLN A O 1
ATOM 700 N N . LEU A 1 88 ? -16.033 -3.207 14.904 1.00 98.38 88 LEU A N 1
ATOM 701 C CA . LEU A 1 88 ? -14.886 -3.061 13.995 1.00 98.38 88 LEU A CA 1
ATOM 702 C C . LEU A 1 88 ? -15.246 -2.288 12.727 1.00 98.38 88 LEU A C 1
ATOM 704 O O . LEU A 1 88 ? -14.544 -1.359 12.329 1.00 98.38 88 LEU A O 1
ATOM 708 N N . GLN A 1 89 ? -16.364 -2.660 12.111 1.00 98.50 89 GLN A N 1
ATOM 709 C CA . GLN A 1 89 ? -16.881 -1.998 10.918 1.00 98.50 89 GLN A CA 1
ATOM 710 C C . GLN A 1 89 ? -17.279 -0.547 11.201 1.00 98.50 89 GLN A C 1
ATOM 712 O O . GLN A 1 89 ? -17.013 0.324 10.378 1.00 98.50 89 GLN A O 1
ATOM 717 N N . GLU A 1 90 ? -17.889 -0.272 12.358 1.00 98.44 90 GLU A N 1
ATOM 718 C CA . GLU A 1 90 ? -18.235 1.092 12.760 1.00 98.44 90 GLU A CA 1
ATOM 719 C C . GLU A 1 90 ? -16.986 1.972 12.895 1.00 98.44 90 GLU A C 1
ATOM 721 O O . GLU A 1 90 ? -16.928 3.037 12.281 1.00 98.44 90 GLU A O 1
ATOM 726 N N . MET A 1 91 ? -15.957 1.511 13.615 1.00 98.69 91 MET A N 1
ATOM 727 C CA . MET A 1 91 ? -14.688 2.238 13.751 1.00 98.69 91 MET A CA 1
ATOM 728 C C . MET A 1 91 ? -14.007 2.463 12.396 1.00 98.69 91 MET A C 1
ATOM 730 O O . MET A 1 91 ? -13.550 3.570 12.112 1.00 98.69 91 MET A O 1
ATOM 734 N N . ALA A 1 92 ? -13.987 1.451 11.522 1.00 98.75 92 ALA A N 1
ATOM 735 C CA . ALA A 1 92 ? -13.425 1.582 10.179 1.00 98.75 92 ALA A CA 1
ATOM 736 C C . ALA A 1 92 ? -14.162 2.644 9.339 1.00 98.75 92 ALA A C 1
ATOM 738 O O . ALA A 1 92 ? -13.523 3.444 8.656 1.00 98.75 92 ALA A O 1
ATOM 739 N N . ILE A 1 93 ? -15.496 2.700 9.412 1.00 98.75 93 ILE A N 1
ATOM 740 C CA . ILE A 1 93 ? -16.300 3.704 8.698 1.00 98.75 93 ILE A CA 1
ATOM 741 C C . ILE A 1 93 ? -16.077 5.104 9.278 1.00 98.75 93 ILE A C 1
ATOM 743 O O . ILE A 1 93 ? -15.905 6.060 8.520 1.00 98.75 93 ILE A O 1
ATOM 747 N N . LYS A 1 94 ? -16.018 5.237 10.607 1.00 98.81 94 LYS A N 1
ATOM 748 C CA . LYS A 1 94 ? -15.695 6.509 11.270 1.00 98.81 94 LYS A CA 1
ATOM 749 C C . LYS A 1 94 ? -14.312 7.032 10.859 1.00 98.81 94 LYS A C 1
ATOM 751 O O . LYS A 1 94 ? -14.176 8.222 10.575 1.00 98.81 94 LYS A O 1
ATOM 756 N N . ALA A 1 95 ? -13.326 6.143 10.739 1.00 98.75 95 ALA A N 1
ATOM 757 C CA . ALA A 1 95 ? -11.988 6.452 10.233 1.00 98.75 95 ALA A CA 1
ATOM 758 C C . ALA A 1 95 ? -11.986 6.909 8.768 1.00 98.75 95 ALA A C 1
ATOM 760 O O . ALA A 1 95 ? -11.357 7.913 8.433 1.00 98.75 95 ALA A O 1
ATOM 761 N N . VAL A 1 96 ? -12.741 6.231 7.898 1.00 98.81 96 VAL A N 1
ATOM 762 C CA . VAL A 1 96 ? -12.946 6.661 6.503 1.00 98.81 96 VAL A CA 1
ATOM 763 C C . VAL A 1 96 ? -13.530 8.074 6.450 1.00 98.81 96 VAL A C 1
ATOM 765 O O . VAL A 1 96 ? -13.046 8.910 5.684 1.00 98.81 96 VAL A O 1
ATOM 768 N N . ARG A 1 97 ? -14.550 8.360 7.267 1.00 98.69 97 ARG A N 1
ATOM 769 C CA . ARG A 1 97 ? -15.201 9.676 7.315 1.00 98.69 97 ARG A CA 1
ATOM 770 C C . ARG A 1 97 ? -14.253 10.761 7.816 1.00 98.69 97 ARG A C 1
ATOM 772 O O . ARG A 1 97 ? -14.142 11.791 7.157 1.00 98.69 97 ARG A O 1
ATOM 779 N N . TYR A 1 98 ? -13.518 10.512 8.900 1.00 98.69 98 TYR A N 1
ATOM 780 C CA . TYR A 1 98 ? -12.487 11.427 9.399 1.00 98.69 98 TYR A CA 1
ATOM 781 C C . TYR A 1 98 ? -11.460 11.778 8.319 1.00 98.69 98 TYR A C 1
ATOM 783 O O . TYR A 1 98 ? -11.204 12.957 8.068 1.00 98.69 98 TYR A O 1
ATOM 791 N N . LEU A 1 99 ? -10.918 10.766 7.632 1.00 98.62 99 LEU A N 1
ATOM 792 C CA . LEU A 1 99 ? -9.975 10.980 6.538 1.00 98.62 99 LEU A CA 1
ATOM 793 C C . LEU A 1 99 ? -10.627 11.807 5.427 1.00 98.62 99 LEU A C 1
ATOM 795 O O . LEU A 1 99 ? -10.051 12.779 4.962 1.00 98.62 99 LEU A O 1
ATOM 799 N N . CYS A 1 100 ? -11.862 11.524 5.034 1.00 98.62 100 CYS A N 1
ATOM 800 C CA . CYS A 1 100 ? -12.517 12.335 4.011 1.00 98.62 100 CYS A CA 1
ATOM 801 C C . CYS A 1 100 ? -12.722 13.805 4.415 1.00 98.62 100 CYS A C 1
ATOM 803 O O . CYS A 1 100 ? -12.545 14.695 3.583 1.00 98.62 100 CYS A O 1
ATOM 805 N N . PHE A 1 101 ? -13.100 14.073 5.668 1.00 98.44 101 PHE A N 1
ATOM 806 C CA . PHE A 1 101 ? -13.289 15.438 6.163 1.00 98.44 101 PHE A CA 1
ATOM 807 C C . PHE A 1 101 ? -11.970 16.212 6.224 1.00 98.44 101 PHE A C 1
ATOM 809 O O . PHE A 1 101 ? -11.917 17.373 5.817 1.00 98.44 101 PHE A O 1
ATOM 816 N N . THR A 1 102 ? -10.902 15.561 6.679 1.00 97.75 102 THR A N 1
ATOM 817 C CA . THR A 1 102 ? -9.577 16.177 6.850 1.00 97.75 102 THR A CA 1
ATOM 818 C C . THR A 1 102 ? -8.720 16.176 5.581 1.00 97.75 102 THR A C 1
ATOM 820 O O . THR A 1 102 ? -7.598 16.678 5.606 1.00 97.75 102 THR A O 1
ATOM 823 N N . HIS A 1 103 ? -9.235 15.661 4.460 1.00 98.25 103 HIS A N 1
ATOM 824 C CA . HIS A 1 103 ? -8.582 15.743 3.150 1.00 98.25 103 HIS A CA 1
ATOM 825 C C . HIS A 1 103 ? -8.696 17.153 2.546 1.00 98.25 103 HIS A C 1
ATOM 827 O O . HIS A 1 103 ? -9.632 17.899 2.861 1.00 98.25 103 HIS A O 1
ATOM 833 N N . ASP A 1 104 ? -7.820 17.476 1.594 1.00 97.88 104 ASP A N 1
ATOM 834 C CA . ASP A 1 104 ? -7.848 18.695 0.770 1.00 97.88 104 ASP A CA 1
ATOM 835 C C . ASP A 1 104 ? -9.190 18.924 0.044 1.00 97.88 104 ASP A C 1
ATOM 837 O O . ASP A 1 104 ? -9.548 20.052 -0.278 1.00 97.88 104 ASP A O 1
ATOM 841 N N . THR A 1 105 ? -9.968 17.864 -0.203 1.00 98.19 105 THR A N 1
ATOM 842 C CA . THR A 1 105 ? -11.314 17.947 -0.816 1.00 98.19 105 THR A CA 1
ATOM 843 C C . THR A 1 105 ? -12.456 18.075 0.197 1.00 98.19 105 THR A C 1
ATOM 845 O O . THR A 1 105 ? -13.626 18.169 -0.195 1.00 98.19 105 THR A O 1
ATOM 848 N N . GLY A 1 106 ? -12.150 17.958 1.489 1.00 97.69 106 GLY A N 1
ATOM 849 C CA . GLY A 1 106 ? -13.108 18.107 2.578 1.00 97.69 106 G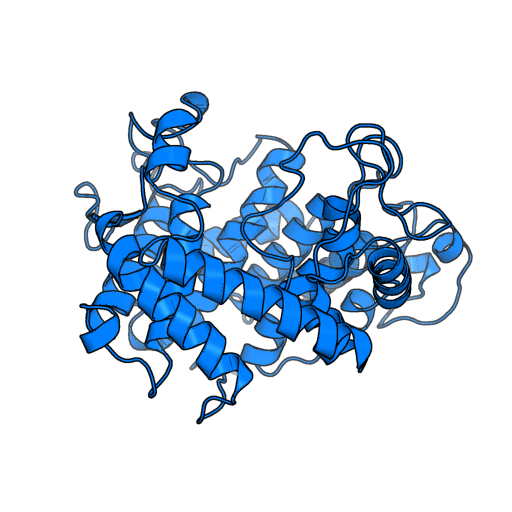LY A CA 1
ATOM 850 C C . GLY A 1 106 ? -13.424 19.580 2.878 1.00 97.69 106 GLY A C 1
ATOM 851 O O . GLY A 1 106 ? -12.781 20.470 2.325 1.00 97.69 106 GLY A O 1
ATOM 852 N N . PRO A 1 107 ? -14.400 19.866 3.759 1.00 97.50 107 PRO A N 1
ATOM 853 C CA . PRO A 1 107 ? -14.739 21.234 4.172 1.00 97.50 107 PRO A CA 1
ATOM 854 C C . PRO A 1 107 ? -13.521 21.990 4.712 1.00 97.50 107 PRO A C 1
ATOM 856 O O . PRO A 1 107 ? -12.732 21.392 5.434 1.00 97.50 107 PRO A O 1
ATOM 859 N N . GLU A 1 108 ? -13.358 23.271 4.380 1.00 95.88 108 GLU A N 1
ATOM 860 C CA . GLU A 1 108 ? -12.159 24.066 4.713 1.00 95.88 108 GLU A CA 1
ATOM 861 C C . GLU A 1 108 ? -11.810 24.041 6.210 1.00 95.88 108 GLU A C 1
ATOM 863 O O . GLU A 1 108 ? -10.644 23.916 6.571 1.00 95.88 108 GLU A O 1
ATOM 868 N N . ASP A 1 109 ? -12.829 24.057 7.069 1.00 95.25 109 ASP A N 1
ATOM 869 C CA . ASP A 1 109 ? -12.704 24.064 8.526 1.00 95.25 109 ASP A CA 1
ATOM 870 C C . ASP A 1 109 ? -12.371 22.693 9.140 1.00 95.25 109 ASP A C 1
ATOM 872 O O . ASP A 1 109 ? -11.984 22.616 10.300 1.00 95.25 109 ASP A O 1
ATOM 876 N N . CYS A 1 110 ? -12.485 21.601 8.380 1.00 96.69 110 CYS A N 1
ATOM 877 C CA . CYS A 1 110 ? -12.140 20.262 8.851 1.00 96.69 110 CYS A CA 1
ATOM 878 C C . CYS A 1 110 ? -10.645 19.984 8.684 1.00 96.69 110 CYS A C 1
ATOM 880 O O . CYS A 1 110 ? -10.225 19.483 7.640 1.00 96.69 110 CYS A O 1
ATOM 882 N N . VAL A 1 111 ? -9.841 20.250 9.705 1.00 96.00 111 VAL A N 1
ATOM 883 C CA . VAL A 1 111 ? -8.401 19.951 9.706 1.00 96.00 111 VAL A CA 1
ATOM 884 C C . VAL A 1 111 ? -8.056 18.825 10.679 1.00 96.00 111 VAL A C 1
ATOM 886 O O . VAL A 1 111 ? -8.869 18.443 11.520 1.00 96.00 111 VAL A O 1
ATOM 889 N N . ARG A 1 112 ? -6.853 18.255 10.539 1.00 95.06 112 ARG A N 1
ATOM 890 C CA . ARG A 1 112 ? -6.301 17.321 11.532 1.00 95.06 112 ARG A CA 1
ATOM 891 C C . ARG A 1 112 ? -6.172 18.023 12.898 1.00 95.06 112 ARG A C 1
ATOM 893 O O . ARG A 1 112 ? -6.005 19.245 12.906 1.00 95.06 112 ARG A O 1
ATOM 900 N N . PRO A 1 113 ? -6.202 17.291 14.028 1.00 94.62 113 PRO A N 1
ATOM 901 C CA . PRO A 1 113 ? -6.010 17.865 15.358 1.00 94.62 113 PRO A CA 1
ATOM 902 C C . PRO A 1 113 ? -4.793 18.799 15.471 1.00 94.62 113 PRO A C 1
ATOM 904 O O . PRO A 1 113 ? -3.796 18.666 14.755 1.00 94.62 113 PRO A O 1
ATOM 907 N N . ASP A 1 114 ? -4.880 19.769 16.379 1.00 93.50 114 ASP A N 1
ATOM 908 C CA . ASP A 1 114 ? -3.852 20.792 16.635 1.00 93.50 114 ASP A CA 1
ATOM 909 C C . ASP A 1 114 ? -2.637 20.267 17.422 1.00 93.50 114 ASP A C 1
ATOM 911 O O . ASP A 1 114 ? -1.599 20.923 17.527 1.00 93.50 114 ASP A O 1
ATOM 915 N N . THR A 1 115 ? -2.761 19.055 17.949 1.00 91.50 115 THR A N 1
ATOM 916 C CA . THR A 1 115 ? -1.756 18.335 18.717 1.00 91.50 115 THR A CA 1
ATOM 917 C C . THR A 1 115 ? -1.807 16.859 18.343 1.00 91.50 115 THR A C 1
ATOM 919 O O . THR A 1 115 ? -2.826 16.344 17.885 1.00 91.50 115 THR A O 1
ATOM 922 N N . GLY A 1 116 ? -0.694 16.147 18.503 1.00 87.81 116 GLY A N 1
ATOM 923 C CA . GLY A 1 116 ? -0.643 14.747 18.112 1.00 87.81 116 GLY A CA 1
ATOM 924 C C . GLY A 1 116 ? 0.704 14.087 18.336 1.00 87.81 116 GLY A C 1
ATOM 925 O O . GLY A 1 116 ? 1.579 14.622 19.017 1.00 87.81 116 GLY A O 1
ATOM 926 N N . TRP A 1 117 ? 0.853 12.895 17.769 1.00 83.19 117 TRP A N 1
ATOM 927 C CA . TRP A 1 117 ? 2.099 12.144 17.759 1.00 83.19 117 TRP A CA 1
ATOM 928 C C . TRP A 1 117 ? 2.800 12.359 16.414 1.00 83.19 117 TRP A C 1
ATOM 930 O O . TRP A 1 117 ? 2.169 12.474 15.363 1.00 83.19 117 TRP A O 1
ATOM 940 N N . GLY A 1 118 ? 4.130 12.419 16.440 1.00 81.12 118 GLY A N 1
ATOM 941 C CA . GLY A 1 118 ? 4.938 12.645 15.245 1.00 81.12 118 GLY A CA 1
ATOM 942 C C . GLY A 1 118 ? 5.163 14.124 14.934 1.00 81.12 118 GLY A C 1
ATOM 943 O O . GLY A 1 118 ? 5.361 14.938 15.830 1.00 81.12 118 GLY A O 1
ATOM 944 N N . ASP A 1 119 ? 5.223 14.449 13.645 1.00 87.56 119 ASP A N 1
ATOM 945 C CA . ASP A 1 119 ? 5.734 15.729 13.157 1.00 87.56 119 ASP A CA 1
ATOM 946 C C . ASP A 1 119 ? 4.717 16.880 13.309 1.00 87.56 119 ASP A C 1
ATOM 948 O O . ASP A 1 119 ? 3.684 16.849 12.624 1.00 87.56 119 ASP A O 1
ATOM 952 N N . PRO A 1 120 ? 5.027 17.924 14.112 1.00 91.62 120 PRO A N 1
ATOM 953 C CA . PRO A 1 120 ? 4.125 19.047 14.370 1.00 91.62 120 PRO A CA 1
ATOM 954 C C . PRO A 1 120 ? 3.693 19.837 13.139 1.00 91.62 120 PRO A C 1
ATOM 956 O O . PRO A 1 120 ? 2.674 20.520 13.180 1.00 91.62 120 PRO A O 1
ATOM 959 N N . ARG A 1 121 ? 4.422 19.734 12.022 1.00 91.12 121 ARG A N 1
ATOM 960 C CA . ARG A 1 121 ? 4.054 20.394 10.758 1.00 91.12 121 ARG A CA 1
ATOM 961 C C . ARG A 1 121 ? 2.730 19.891 10.179 1.00 91.12 121 ARG A C 1
ATOM 963 O O . ARG A 1 121 ? 2.161 20.551 9.320 1.00 91.12 121 ARG A O 1
ATOM 970 N N . ASN A 1 122 ? 2.257 18.730 10.629 1.00 91.88 122 ASN A N 1
ATOM 971 C CA . ASN A 1 122 ? 0.990 18.147 10.199 1.00 91.88 122 ASN A CA 1
ATOM 972 C C . ASN A 1 122 ? -0.219 18.631 11.012 1.00 91.88 122 ASN A C 1
ATOM 974 O O . ASN A 1 122 ? -1.358 18.428 10.589 1.00 91.88 122 ASN A O 1
ATOM 978 N N . PHE A 1 123 ? -0.001 19.232 12.179 1.00 94.50 123 PHE A N 1
ATOM 979 C CA . PHE A 1 123 ? -1.084 19.572 13.098 1.00 94.50 123 PHE A CA 1
ATOM 980 C C . PHE A 1 123 ? -1.894 20.755 12.566 1.00 94.50 123 PHE A C 1
ATOM 982 O O . PHE A 1 123 ? -1.324 21.699 12.019 1.00 94.50 123 PHE A O 1
ATOM 989 N N . GLY A 1 124 ? -3.221 20.704 12.685 1.00 94.62 124 GLY A N 1
ATOM 990 C CA . GLY A 1 124 ? -4.099 21.761 12.172 1.00 94.62 124 GLY A CA 1
ATOM 991 C C . GLY A 1 124 ? -4.074 21.921 10.646 1.00 94.62 124 GLY A C 1
ATOM 992 O O . GLY A 1 124 ? -4.465 22.967 10.133 1.00 94.62 124 GLY A O 1
ATOM 993 N N . THR A 1 125 ? -3.606 20.912 9.903 1.00 94.56 125 THR A N 1
ATOM 994 C CA . THR A 1 125 ? -3.535 20.949 8.432 1.00 94.56 125 THR A CA 1
ATOM 995 C C . THR A 1 125 ? -4.395 19.864 7.790 1.00 94.56 125 THR A C 1
ATOM 997 O O . THR A 1 125 ? -4.797 18.892 8.437 1.00 94.56 125 THR A O 1
ATOM 1000 N N . LYS A 1 126 ? -4.651 20.009 6.489 1.00 96.25 126 LYS A N 1
ATOM 1001 C CA . LYS A 1 126 ? -5.249 18.972 5.646 1.00 96.25 126 LYS A CA 1
ATOM 1002 C C . LYS A 1 126 ? -4.229 17.889 5.297 1.00 96.25 126 LYS A C 1
ATOM 1004 O O . LYS A 1 126 ? -3.033 18.164 5.259 1.00 96.25 126 LYS A O 1
ATOM 1009 N N . TRP A 1 127 ? -4.697 16.673 5.029 1.00 95.31 127 TRP A N 1
ATOM 1010 C CA . TRP A 1 127 ? -3.914 15.683 4.280 1.00 95.31 127 TRP A CA 1
ATOM 1011 C C . TRP A 1 127 ? -4.370 15.659 2.813 1.00 95.31 127 TRP A C 1
ATOM 1013 O O . TRP A 1 127 ? -5.404 16.220 2.461 1.00 95.31 127 TRP A O 1
ATOM 1023 N N . GLY A 1 128 ? -3.607 14.986 1.958 1.00 94.56 128 GLY A N 1
ATOM 1024 C CA . GLY A 1 128 ? -3.773 15.020 0.497 1.00 94.56 128 GLY A CA 1
ATOM 1025 C C . GLY A 1 128 ? -2.568 15.676 -0.172 1.00 94.56 128 GLY A C 1
ATOM 1026 O O . GLY A 1 128 ? -2.169 15.263 -1.268 1.00 94.56 128 GLY A O 1
ATOM 1027 N N . GLU A 1 129 ? -1.927 16.576 0.586 1.00 94.44 129 GLU A N 1
ATOM 1028 C CA . GLU A 1 129 ? -0.652 17.238 0.311 1.00 94.44 129 GLU A CA 1
ATOM 1029 C C . GLU A 1 129 ? -0.644 17.988 -1.015 1.00 94.44 129 GLU A C 1
ATOM 1031 O O . GLU A 1 129 ? 0.407 18.130 -1.637 1.00 94.44 129 GLU A O 1
ATOM 1036 N N . ARG A 1 130 ? -1.804 18.456 -1.483 1.00 92.50 130 ARG A N 1
ATOM 1037 C CA . ARG A 1 130 ? -1.921 19.163 -2.756 1.00 92.50 130 ARG A CA 1
ATOM 1038 C C . ARG A 1 130 ? -0.942 20.340 -2.809 1.00 92.50 130 ARG A C 1
ATOM 1040 O O . ARG A 1 130 ? -0.997 21.254 -1.992 1.00 92.50 130 ARG A O 1
ATOM 1047 N N . GLY A 1 131 ? -0.058 20.339 -3.807 1.00 91.06 131 GLY A N 1
ATOM 1048 C CA . GLY A 1 131 ? 0.975 21.368 -3.962 1.00 91.06 131 GLY A CA 1
ATOM 1049 C C . GLY A 1 131 ? 2.210 21.151 -3.080 1.00 91.06 131 GLY A C 1
ATOM 1050 O O . GLY A 1 131 ? 3.159 21.931 -3.149 1.00 91.06 131 GLY A O 1
ATOM 1051 N N . GLY A 1 132 ? 2.242 20.078 -2.290 1.00 90.25 132 GLY A N 1
ATOM 1052 C CA . GLY A 1 132 ? 3.389 19.627 -1.510 1.00 90.25 132 GLY A CA 1
ATOM 1053 C C . GLY A 1 132 ? 4.504 19.030 -2.371 1.00 90.25 132 GLY A C 1
ATOM 1054 O O . GLY A 1 132 ? 5.614 18.839 -1.866 1.00 90.25 132 GLY A O 1
ATOM 1055 N N . GLY A 1 133 ? 4.257 18.780 -3.658 1.00 92.88 133 GLY A N 1
ATOM 1056 C CA . GLY A 1 133 ? 5.229 18.226 -4.593 1.00 92.88 133 GLY A CA 1
ATOM 1057 C C . GLY A 1 133 ? 5.190 16.701 -4.641 1.00 92.88 133 GLY A C 1
ATOM 1058 O O . GLY A 1 133 ? 4.630 16.045 -3.763 1.00 92.88 133 GLY A O 1
ATOM 1059 N N . PHE A 1 134 ? 5.811 16.141 -5.684 1.00 93.75 134 PHE A N 1
ATOM 1060 C CA . PHE A 1 134 ? 5.637 14.736 -6.066 1.00 93.75 134 PHE A CA 1
ATOM 1061 C C . PHE A 1 134 ? 5.821 13.750 -4.907 1.00 93.75 134 PHE A C 1
ATOM 1063 O O . PHE A 1 134 ? 4.937 12.935 -4.691 1.00 93.75 134 PHE A O 1
ATOM 1070 N N . PHE A 1 135 ? 6.908 13.864 -4.137 1.00 93.75 135 PHE A N 1
ATOM 1071 C CA . PHE A 1 135 ? 7.211 12.934 -3.044 1.00 93.75 135 PHE A CA 1
ATOM 1072 C C . PHE A 1 135 ? 6.116 12.872 -1.966 1.00 93.75 135 PHE A C 1
ATOM 1074 O O . PHE A 1 135 ? 5.735 11.792 -1.525 1.00 93.75 135 PHE A O 1
ATOM 1081 N N . ARG A 1 136 ? 5.592 14.024 -1.526 1.00 93.31 136 ARG A N 1
ATOM 1082 C CA . ARG A 1 136 ? 4.531 14.067 -0.502 1.00 93.31 136 ARG A CA 1
ATOM 1083 C C . ARG A 1 136 ? 3.197 13.604 -1.073 1.00 93.31 136 ARG A C 1
ATOM 1085 O O . ARG A 1 136 ? 2.487 12.820 -0.455 1.00 93.31 136 ARG A O 1
ATOM 1092 N N . GLU A 1 137 ? 2.880 14.060 -2.279 1.00 94.94 137 GLU A N 1
ATOM 1093 C CA . GLU A 1 137 ? 1.615 13.745 -2.933 1.00 94.94 137 GLU A CA 1
ATOM 1094 C C . GLU A 1 137 ? 1.509 12.265 -3.332 1.00 94.94 137 GLU A C 1
ATOM 1096 O O . GLU A 1 137 ? 0.427 11.687 -3.231 1.00 94.94 137 GLU A O 1
ATOM 1101 N N . SER A 1 138 ? 2.603 11.634 -3.780 1.00 95.25 138 SER A N 1
ATOM 1102 C CA . SER A 1 138 ? 2.600 10.231 -4.221 1.00 95.25 138 SER A CA 1
ATOM 1103 C C . SER A 1 138 ? 2.290 9.290 -3.058 1.00 95.25 138 SER A C 1
ATOM 1105 O O . SER A 1 138 ? 1.472 8.380 -3.213 1.00 95.25 138 SER A O 1
ATOM 1107 N N . GLN A 1 139 ? 2.832 9.575 -1.869 1.00 94.75 139 GLN A N 1
ATOM 1108 C CA . GLN A 1 139 ? 2.612 8.804 -0.641 1.00 94.75 139 GLN A CA 1
ATOM 1109 C C . GLN A 1 139 ? 1.141 8.730 -0.221 1.00 94.75 139 GLN A C 1
ATOM 1111 O O . GLN A 1 139 ? 0.723 7.714 0.338 1.00 94.75 139 GLN A O 1
ATOM 1116 N N . CYS A 1 140 ? 0.316 9.726 -0.567 1.00 96.69 140 CYS A N 1
ATOM 1117 C CA . CYS A 1 140 ? -1.131 9.677 -0.335 1.00 96.69 140 CYS A CA 1
ATOM 1118 C C . CYS A 1 140 ? -1.804 8.467 -1.014 1.00 96.69 140 CYS A C 1
ATOM 1120 O O . CYS A 1 140 ? -2.865 8.040 -0.559 1.00 96.69 140 CYS A O 1
ATOM 1122 N N . GLY A 1 141 ? -1.174 7.850 -2.026 1.00 96.69 141 GLY A N 1
ATOM 1123 C CA . GLY A 1 141 ? -1.625 6.598 -2.650 1.00 96.69 141 GLY A CA 1
ATOM 1124 C C . GLY A 1 141 ? -1.843 5.460 -1.646 1.00 96.69 141 GLY A C 1
ATOM 1125 O O . GLY A 1 141 ? -2.775 4.663 -1.768 1.00 96.69 141 GLY A O 1
ATOM 1126 N N . ARG A 1 142 ? -1.038 5.445 -0.576 1.00 95.25 142 ARG A N 1
ATOM 1127 C CA . ARG A 1 142 ? -1.130 4.496 0.543 1.00 95.25 142 ARG A CA 1
ATOM 1128 C C . ARG A 1 142 ? -2.355 4.696 1.431 1.00 95.25 142 ARG A C 1
ATOM 1130 O O . ARG A 1 142 ? -2.701 3.783 2.175 1.00 95.25 142 ARG A O 1
ATOM 1137 N N . THR A 1 143 ? -3.016 5.844 1.330 1.00 97.81 143 THR A N 1
ATOM 1138 C CA . THR A 1 143 ? -4.265 6.157 2.033 1.00 97.81 143 THR A CA 1
ATOM 1139 C C . THR A 1 143 ? -5.458 6.060 1.091 1.00 97.81 143 THR A C 1
ATOM 1141 O O . THR A 1 143 ? -6.475 5.459 1.440 1.00 97.81 143 THR A O 1
ATOM 1144 N N . THR A 1 144 ? -5.334 6.568 -0.137 1.00 97.44 144 THR A N 1
ATOM 1145 C CA . THR A 1 144 ? -6.418 6.527 -1.126 1.00 97.44 144 THR A CA 1
ATOM 1146 C C . THR A 1 144 ? -6.768 5.095 -1.523 1.00 97.44 144 THR A C 1
ATOM 1148 O O . THR A 1 144 ? -7.946 4.736 -1.552 1.00 97.44 144 THR A O 1
ATOM 1151 N N . ALA A 1 145 ? -5.783 4.225 -1.748 1.00 97.44 145 ALA A N 1
ATOM 1152 C CA . ALA A 1 145 ? -6.064 2.872 -2.214 1.00 97.44 145 ALA A CA 1
ATOM 1153 C C . ALA A 1 145 ? -6.800 1.996 -1.177 1.00 97.44 145 ALA A C 1
ATOM 1155 O O . ALA A 1 145 ? -7.751 1.297 -1.551 1.00 97.44 145 ALA A O 1
ATOM 1156 N N . PRO A 1 146 ? -6.443 2.009 0.124 1.00 97.69 146 PRO A N 1
ATOM 1157 C CA . PRO A 1 146 ? -7.218 1.285 1.129 1.00 97.69 146 PRO A CA 1
ATOM 1158 C C . PRO A 1 146 ? -8.606 1.877 1.406 1.00 97.69 146 PRO A C 1
ATOM 1160 O O . PRO A 1 146 ? -9.504 1.097 1.719 1.00 97.69 146 PRO A O 1
ATOM 1163 N N . LEU A 1 147 ? -8.836 3.192 1.235 1.00 98.44 147 LEU A N 1
ATOM 1164 C CA . LEU A 1 147 ? -10.189 3.775 1.338 1.00 98.44 147 LEU A CA 1
ATOM 1165 C C . LEU A 1 147 ? -11.162 3.074 0.380 1.00 98.44 147 LEU A C 1
ATOM 1167 O O . LEU A 1 147 ? -12.266 2.692 0.779 1.00 98.44 147 LEU A O 1
ATOM 1171 N N . THR A 1 148 ? -10.724 2.843 -0.863 1.00 96.81 148 THR A N 1
ATOM 1172 C CA . THR A 1 148 ? -11.479 2.061 -1.852 1.00 96.81 148 THR A CA 1
ATOM 1173 C C . THR A 1 148 ? -11.778 0.664 -1.330 1.00 96.81 148 THR A C 1
ATOM 1175 O O . THR A 1 148 ? -12.932 0.237 -1.344 1.00 96.81 148 THR A O 1
ATOM 1178 N N . THR A 1 149 ? -10.762 -0.049 -0.838 1.00 96.31 149 THR A N 1
ATOM 1179 C CA . THR A 1 149 ? -10.950 -1.426 -0.374 1.00 96.31 149 THR A CA 1
ATOM 1180 C C . THR A 1 149 ? -11.927 -1.506 0.800 1.00 96.31 149 THR A C 1
ATOM 1182 O O . THR A 1 149 ? -12.839 -2.328 0.758 1.00 96.31 149 THR A O 1
ATOM 1185 N N . ILE A 1 150 ? -11.809 -0.628 1.802 1.00 98.00 150 ILE A N 1
ATOM 1186 C CA . ILE A 1 150 ? -12.727 -0.583 2.953 1.00 98.00 150 ILE A CA 1
ATOM 1187 C C . ILE A 1 150 ? -14.166 -0.356 2.480 1.00 98.00 150 ILE A C 1
ATOM 1189 O O . ILE A 1 150 ? -15.067 -1.100 2.867 1.00 98.00 150 ILE A O 1
ATOM 1193 N N . CYS A 1 151 ? -14.390 0.624 1.600 1.00 96.88 151 CYS A N 1
ATOM 1194 C CA . CYS A 1 151 ? -15.736 0.948 1.125 1.00 96.88 151 CYS A CA 1
ATOM 1195 C C . CYS A 1 151 ? -16.380 -0.181 0.314 1.00 96.88 151 CYS A C 1
ATOM 1197 O O . CYS A 1 151 ? -17.600 -0.331 0.325 1.00 96.88 151 CYS A O 1
ATOM 1199 N N . LEU A 1 152 ? -15.578 -0.973 -0.398 1.00 94.06 15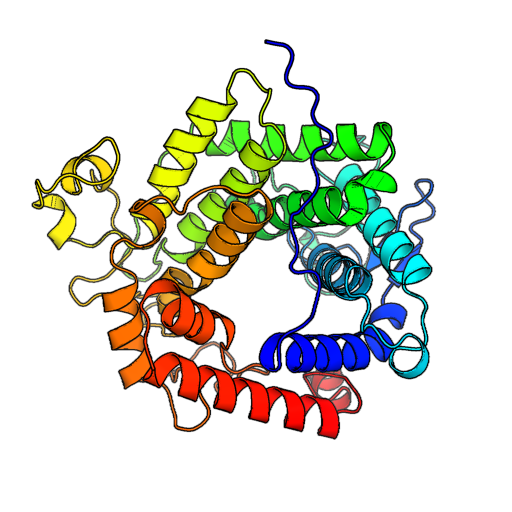2 LEU A N 1
ATOM 1200 C CA . LEU A 1 152 ? -16.057 -2.112 -1.180 1.00 94.06 152 LEU A CA 1
ATOM 1201 C C . LEU A 1 152 ? -16.301 -3.357 -0.323 1.00 94.06 152 LEU A C 1
ATOM 1203 O O . LEU A 1 152 ? -17.246 -4.098 -0.598 1.00 94.06 152 LEU A O 1
ATOM 1207 N N . LEU A 1 153 ? -15.474 -3.584 0.702 1.00 95.69 153 LEU A N 1
ATOM 1208 C CA . LEU A 1 153 ? -15.672 -4.648 1.691 1.00 95.69 153 LEU A CA 1
ATOM 1209 C C . LEU A 1 153 ? -16.939 -4.396 2.515 1.00 95.69 153 LEU A C 1
ATOM 1211 O O . LEU A 1 153 ? -17.735 -5.305 2.728 1.00 95.69 153 LEU A O 1
ATOM 1215 N N . LEU A 1 154 ? -17.151 -3.147 2.933 1.00 96.62 154 LEU A N 1
ATOM 1216 C CA . LEU A 1 154 ? -18.244 -2.748 3.821 1.00 96.62 154 LEU A CA 1
ATOM 1217 C C . LEU A 1 154 ? -19.399 -2.074 3.079 1.00 96.62 154 LEU A C 1
ATOM 1219 O O . LEU A 1 154 ? -20.150 -1.308 3.681 1.00 96.62 154 LEU A O 1
ATOM 1223 N N . ARG A 1 155 ? -19.557 -2.346 1.776 1.00 94.50 155 ARG A N 1
ATOM 1224 C CA . ARG A 1 155 ? -20.462 -1.610 0.878 1.00 94.50 155 ARG A CA 1
ATOM 1225 C C . ARG A 1 155 ? -21.860 -1.389 1.450 1.00 94.50 155 ARG A C 1
ATOM 1227 O O . ARG A 1 155 ? -22.401 -0.300 1.279 1.00 94.50 155 ARG A O 1
ATOM 1234 N N . ASP A 1 156 ? -22.423 -2.387 2.122 1.00 93.75 156 ASP A N 1
ATOM 1235 C CA . ASP A 1 156 ? -23.789 -2.351 2.666 1.00 93.75 156 ASP A CA 1
ATOM 1236 C C . ASP A 1 156 ? -23.964 -1.406 3.855 1.00 93.75 156 ASP A C 1
ATOM 1238 O O . ASP A 1 156 ? -25.086 -1.029 4.184 1.00 93.75 156 ASP A O 1
ATOM 1242 N N . ARG A 1 157 ? -22.859 -1.005 4.482 1.00 96.19 157 ARG A N 1
ATOM 1243 C CA . ARG A 1 157 ? -22.830 -0.083 5.618 1.00 96.19 157 ARG A CA 1
ATOM 1244 C C . ARG A 1 157 ? -22.336 1.314 5.249 1.00 96.19 157 ARG A C 1
ATOM 1246 O O . ARG A 1 157 ? -22.417 2.213 6.078 1.00 96.19 157 ARG A O 1
ATOM 1253 N N . ILE A 1 158 ? -21.841 1.507 4.024 1.00 96.75 158 ILE A N 1
ATOM 1254 C CA . ILE A 1 158 ? -21.428 2.822 3.528 1.00 96.75 158 ILE A CA 1
ATOM 1255 C C . ILE A 1 158 ? -22.652 3.589 3.032 1.00 96.75 158 ILE A C 1
ATOM 1257 O O . ILE A 1 158 ? -23.262 3.240 2.013 1.00 96.75 158 ILE A O 1
ATOM 1261 N N . ASP A 1 159 ? -22.980 4.661 3.745 1.00 96.06 159 ASP A N 1
ATOM 1262 C CA . ASP A 1 159 ? -24.035 5.589 3.366 1.00 96.06 159 ASP A CA 1
ATOM 1263 C C . ASP A 1 159 ? -23.653 6.432 2.119 1.00 96.06 159 ASP A C 1
ATOM 1265 O O . ASP A 1 159 ? -22.472 6.538 1.756 1.00 96.06 159 ASP A O 1
ATOM 1269 N N . PRO A 1 160 ? -24.638 7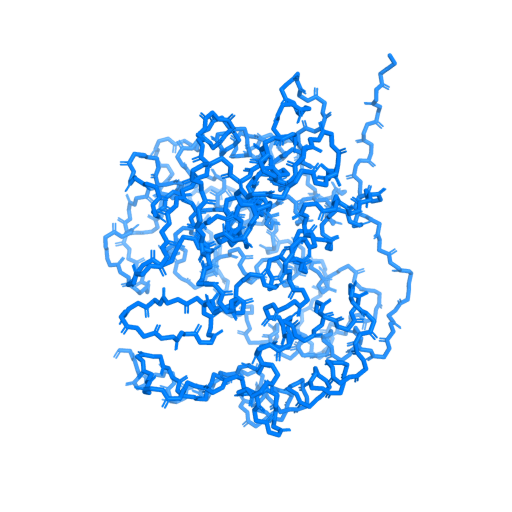.043 1.432 1.00 96.38 160 PRO A N 1
ATOM 1270 C CA . PRO A 1 160 ? -24.391 7.817 0.213 1.00 96.38 160 PRO A CA 1
ATOM 1271 C C . PRO A 1 160 ? -23.481 9.041 0.390 1.00 96.38 160 PRO A C 1
ATOM 1273 O O . PRO A 1 160 ? -22.776 9.408 -0.556 1.00 96.38 160 PRO A O 1
ATOM 1276 N N . GLU A 1 161 ? -23.485 9.677 1.565 1.00 97.31 161 GLU A N 1
ATOM 1277 C CA . GLU A 1 161 ? -22.617 10.821 1.854 1.00 97.31 161 GLU A CA 1
ATOM 1278 C C . GLU A 1 161 ? -21.168 10.339 1.936 1.00 97.31 161 GLU A C 1
ATOM 1280 O O . GLU A 1 161 ? -20.312 10.855 1.214 1.00 97.31 161 GLU A O 1
ATOM 1285 N N . THR A 1 162 ? -20.904 9.296 2.729 1.00 98.25 162 THR A N 1
ATOM 1286 C CA . THR A 1 162 ? -19.571 8.691 2.859 1.00 98.25 162 THR A CA 1
ATOM 1287 C C . THR A 1 162 ? -19.043 8.206 1.510 1.00 98.25 162 THR A C 1
ATOM 1289 O O . THR A 1 162 ? -17.905 8.507 1.150 1.00 98.25 162 THR A O 1
ATOM 1292 N N . TRP A 1 163 ? -19.878 7.536 0.708 1.00 97.75 163 TRP A N 1
ATOM 1293 C CA . TRP A 1 163 ? -19.499 7.125 -0.646 1.00 97.75 163 TRP A CA 1
ATOM 1294 C C . TRP A 1 163 ? -19.092 8.316 -1.525 1.00 97.75 163 TRP A C 1
ATOM 1296 O O . TRP A 1 163 ? -18.068 8.269 -2.207 1.00 97.75 163 TRP A O 1
ATOM 1306 N N . SER A 1 164 ? -19.870 9.402 -1.497 1.00 97.88 164 SER A N 1
ATOM 1307 C CA . SER A 1 164 ? -19.593 10.608 -2.290 1.00 97.88 164 SER A CA 1
ATOM 1308 C C . SER A 1 164 ? -18.350 11.357 -1.807 1.00 97.88 164 SER A C 1
ATOM 1310 O O . SER A 1 164 ? -17.626 11.946 -2.607 1.00 97.88 164 SER A O 1
ATOM 1312 N N . MET A 1 165 ? -18.075 11.339 -0.503 1.00 98.50 165 MET A N 1
ATOM 1313 C CA . MET A 1 165 ? -16.843 11.884 0.057 1.00 98.50 165 MET A CA 1
ATOM 1314 C C . MET A 1 165 ? -15.612 11.136 -0.459 1.00 98.50 165 MET A C 1
ATOM 1316 O O . MET A 1 165 ? -14.703 11.767 -0.995 1.00 98.50 165 MET A O 1
ATOM 1320 N N . VAL A 1 166 ? -15.623 9.802 -0.390 1.00 98.62 166 VAL A N 1
ATOM 1321 C CA . VAL A 1 166 ? -14.530 8.976 -0.922 1.00 98.62 166 VAL A CA 1
ATOM 1322 C C . VAL A 1 166 ? -14.396 9.173 -2.431 1.00 98.62 166 VAL A C 1
ATOM 1324 O O . VAL A 1 166 ? -13.282 9.336 -2.913 1.00 98.62 166 VAL A O 1
ATOM 1327 N N . ALA A 1 167 ? -15.503 9.267 -3.177 1.00 98.44 167 ALA A N 1
ATOM 1328 C CA . ALA A 1 167 ? -15.468 9.545 -4.615 1.00 98.44 167 ALA A CA 1
ATOM 1329 C C . ALA A 1 167 ? -14.680 10.823 -4.951 1.00 98.44 167 ALA A C 1
ATOM 1331 O O . ALA A 1 167 ? -13.894 10.818 -5.894 1.00 98.44 167 ALA A O 1
ATOM 1332 N N . ARG A 1 168 ? -14.853 11.894 -4.162 1.00 98.56 168 ARG A N 1
ATOM 1333 C CA . ARG A 1 168 ? -14.115 13.156 -4.339 1.00 98.56 168 ARG A CA 1
ATOM 1334 C C . ARG A 1 168 ? -12.623 13.002 -4.061 1.00 98.56 168 ARG A C 1
ATOM 1336 O O . ARG A 1 168 ? -11.826 13.513 -4.836 1.00 98.56 168 ARG A O 1
ATOM 1343 N N . VAL A 1 169 ? -12.256 12.279 -3.002 1.00 98.62 169 VAL A N 1
ATOM 1344 C CA . VAL A 1 169 ? -10.850 11.977 -2.678 1.00 98.62 169 VAL A CA 1
ATOM 1345 C C . VAL A 1 169 ? -10.193 11.180 -3.811 1.00 98.62 169 VAL A C 1
ATOM 1347 O O . VAL A 1 169 ? -9.088 11.501 -4.238 1.00 98.62 169 VAL A O 1
ATOM 1350 N N . GLN A 1 170 ? -10.884 10.163 -4.333 1.00 98.50 170 GLN A N 1
ATOM 1351 C CA . GLN A 1 170 ? -10.374 9.343 -5.434 1.00 98.50 170 GLN A CA 1
ATOM 1352 C C . GLN A 1 170 ? -10.227 10.145 -6.730 1.00 98.50 170 GLN A C 1
ATOM 1354 O O . GLN A 1 170 ? -9.216 10.005 -7.412 1.00 98.50 170 GLN A O 1
ATOM 1359 N N . ALA A 1 171 ? -11.212 10.987 -7.059 1.00 97.88 171 ALA A N 1
ATOM 1360 C CA . ALA A 1 171 ? -11.171 11.821 -8.258 1.00 97.88 171 ALA A CA 1
ATOM 1361 C C . ALA A 1 171 ? -10.030 12.840 -8.173 1.00 97.88 171 ALA A C 1
ATOM 1363 O O . ALA A 1 171 ? -9.263 12.960 -9.116 1.00 97.88 171 ALA A O 1
ATOM 1364 N N . ASP A 1 172 ? -9.844 13.483 -7.017 1.00 97.38 172 ASP A N 1
ATOM 1365 C CA . ASP A 1 172 ? -8.712 14.384 -6.781 1.00 97.38 172 ASP A CA 1
ATOM 1366 C C . ASP A 1 172 ? -7.357 13.711 -7.028 1.00 97.38 172 ASP A C 1
ATOM 1368 O O . ASP A 1 172 ? -6.507 14.260 -7.732 1.00 97.38 172 ASP A O 1
ATOM 1372 N N . TYR A 1 173 ? -7.152 12.517 -6.466 1.00 97.62 173 TYR A N 1
ATOM 1373 C CA . TYR A 1 173 ? -5.900 11.790 -6.647 1.00 97.62 173 TYR A CA 1
ATOM 1374 C C . TYR A 1 173 ? -5.702 11.382 -8.112 1.00 97.62 173 TYR A C 1
ATOM 1376 O O . TYR A 1 173 ? -4.619 11.558 -8.676 1.00 97.62 173 TYR A O 1
ATOM 1384 N N . ALA A 1 174 ? -6.762 10.871 -8.745 1.00 97.06 174 ALA A N 1
ATOM 1385 C CA . ALA A 1 174 ? -6.736 10.463 -10.139 1.00 97.06 174 ALA A CA 1
ATOM 1386 C C . ALA A 1 174 ? -6.517 11.635 -11.096 1.00 97.06 174 ALA A C 1
ATOM 1388 O O . ALA A 1 174 ? -5.770 11.473 -12.046 1.00 97.06 174 ALA A O 1
ATOM 1389 N N . ASP A 1 175 ? -7.071 12.817 -10.850 1.00 94.62 175 ASP A N 1
ATOM 1390 C CA . ASP A 1 175 ? -6.861 13.987 -11.709 1.00 94.62 175 ASP A CA 1
ATOM 1391 C C . ASP A 1 175 ? -5.409 14.484 -11.641 1.00 94.62 175 ASP A C 1
ATOM 1393 O O . ASP A 1 175 ? -4.790 14.794 -12.667 1.00 94.62 175 ASP A O 1
ATOM 1397 N N . ARG A 1 176 ? -4.827 14.509 -10.435 1.00 92.75 176 ARG A N 1
ATOM 1398 C CA . ARG A 1 176 ? -3.441 14.952 -10.223 1.00 92.75 176 ARG A CA 1
ATOM 1399 C C . ARG A 1 176 ? -2.431 14.016 -10.872 1.00 92.75 176 ARG A C 1
ATOM 1401 O O . ARG A 1 176 ? -1.549 14.463 -11.604 1.00 92.75 176 ARG A O 1
ATOM 1408 N N . PHE A 1 177 ? -2.557 12.716 -10.617 1.00 94.19 177 PHE A N 1
ATOM 1409 C CA . PHE A 1 177 ? -1.604 11.729 -11.123 1.00 94.19 177 PHE A CA 1
ATOM 1410 C C . PHE A 1 177 ? -1.964 11.200 -12.511 1.00 94.19 177 PHE A C 1
ATOM 1412 O O . PHE A 1 177 ? -1.066 10.791 -13.238 1.00 94.19 177 PHE A O 1
ATOM 1419 N N . GLY A 1 178 ? -3.235 11.299 -12.911 1.00 84.12 178 GLY A N 1
ATOM 1420 C CA . GLY A 1 178 ? -3.813 10.937 -14.215 1.00 84.12 178 GLY A CA 1
ATOM 1421 C C . GLY A 1 178 ? -3.275 11.730 -15.403 1.00 84.12 178 GLY A C 1
ATOM 1422 O O . GLY A 1 178 ? -3.448 11.335 -16.553 1.00 84.12 178 GLY A O 1
ATOM 1423 N N . SER A 1 179 ? -2.602 12.844 -15.136 1.00 82.94 179 SER A N 1
ATOM 1424 C CA . SER A 1 179 ? -1.957 13.686 -16.145 1.00 82.94 179 SER A CA 1
ATOM 1425 C C . SER A 1 179 ? -0.434 13.749 -15.984 1.00 82.94 179 SER A C 1
ATOM 1427 O O . SER A 1 179 ? 0.258 14.330 -16.822 1.00 82.94 179 SER A O 1
ATOM 1429 N N . MET A 1 180 ? 0.113 13.132 -14.930 1.00 91.00 180 MET A N 1
ATOM 1430 C CA . MET A 1 180 ? 1.533 13.191 -14.604 1.00 91.00 180 MET A CA 1
ATOM 1431 C C . MET A 1 180 ? 2.282 11.979 -15.183 1.00 91.00 180 MET A C 1
ATOM 1433 O O . MET A 1 180 ? 1.833 10.842 -15.023 1.00 91.00 180 MET A O 1
ATOM 1437 N N . PRO A 1 181 ? 3.442 12.172 -15.839 1.00 91.94 181 PRO A N 1
ATOM 1438 C CA . PRO A 1 181 ? 4.284 11.050 -16.231 1.00 91.94 181 PRO A CA 1
ATOM 1439 C C . PRO A 1 181 ? 4.990 10.428 -15.008 1.00 91.94 181 PRO A C 1
ATOM 1441 O O . PRO A 1 181 ? 5.391 11.172 -14.107 1.00 91.94 181 PRO A O 1
ATOM 1444 N N . PRO A 1 182 ? 5.230 9.101 -15.007 1.00 95.44 182 PRO A N 1
ATOM 1445 C CA . PRO A 1 182 ? 6.048 8.445 -13.991 1.00 95.44 182 PRO A CA 1
ATOM 1446 C C . PRO A 1 182 ? 7.441 9.055 -13.844 1.00 95.44 182 PRO A C 1
ATOM 1448 O O . PRO A 1 182 ? 8.063 9.449 -14.840 1.00 95.44 182 PRO A O 1
ATOM 1451 N N . ARG A 1 183 ? 7.952 9.116 -12.609 1.00 95.38 183 ARG A N 1
ATOM 1452 C CA . ARG A 1 183 ? 9.274 9.688 -12.328 1.00 95.38 183 ARG A CA 1
ATOM 1453 C C . ARG A 1 183 ? 10.379 8.673 -12.574 1.00 95.38 183 ARG A C 1
ATOM 1455 O O . ARG A 1 183 ? 10.206 7.477 -12.365 1.00 95.38 183 ARG A O 1
ATOM 1462 N N . SER A 1 184 ? 11.520 9.182 -13.032 1.00 96.50 184 SER A N 1
ATOM 1463 C CA . SER A 1 184 ? 12.761 8.423 -13.159 1.00 96.50 184 SER A CA 1
ATOM 1464 C C . SER A 1 184 ? 13.708 8.814 -12.034 1.00 96.50 184 SER A C 1
ATOM 1466 O O . SER A 1 184 ? 13.834 9.999 -11.736 1.00 96.50 184 SER A O 1
ATOM 1468 N N . GLY A 1 185 ? 14.410 7.833 -11.485 1.00 96.50 185 GLY A N 1
ATOM 1469 C CA . GLY A 1 185 ? 15.507 8.007 -10.540 1.00 96.50 185 GLY A CA 1
ATOM 1470 C C . GLY A 1 185 ? 16.056 6.632 -10.205 1.00 96.50 185 GLY A C 1
ATOM 1471 O O . GLY A 1 185 ? 15.279 5.708 -9.984 1.00 96.50 185 GLY A O 1
ATOM 1472 N N . VAL A 1 186 ? 17.377 6.480 -10.272 1.00 95.06 186 VAL A N 1
ATOM 1473 C CA . VAL A 1 186 ? 18.053 5.174 -10.184 1.00 95.06 186 VAL A CA 1
ATOM 1474 C C . VAL A 1 186 ? 19.111 5.184 -9.087 1.00 95.06 186 VAL A C 1
ATOM 1476 O O . VAL A 1 186 ? 19.124 4.285 -8.257 1.00 95.06 186 VAL A O 1
ATOM 1479 N N . TYR A 1 187 ? 19.980 6.196 -9.097 1.00 93.62 187 TYR A N 1
ATOM 1480 C CA . TYR A 1 187 ? 21.076 6.363 -8.143 1.00 93.62 187 TYR A CA 1
ATOM 1481 C C . TYR A 1 187 ? 20.673 7.329 -7.035 1.00 93.62 187 TYR A C 1
ATOM 1483 O O . TYR A 1 187 ? 20.039 8.346 -7.326 1.00 93.62 187 TYR A O 1
ATOM 1491 N N . ILE A 1 188 ? 21.106 7.053 -5.804 1.00 91.75 188 ILE A N 1
ATOM 1492 C CA . ILE A 1 188 ? 20.870 7.798 -4.557 1.00 91.75 188 ILE A CA 1
ATOM 1493 C C . ILE A 1 188 ? 19.401 7.868 -4.117 1.00 91.75 188 ILE A C 1
ATOM 1495 O O . ILE A 1 188 ? 19.137 7.770 -2.923 1.00 91.75 188 ILE A O 1
ATOM 1499 N N . ASP A 1 189 ? 18.478 8.040 -5.054 1.00 93.75 189 ASP A N 1
ATOM 1500 C CA . ASP A 1 189 ? 17.057 8.294 -4.838 1.00 93.75 189 ASP A CA 1
ATOM 1501 C C . ASP A 1 189 ? 16.251 7.574 -5.930 1.00 93.75 189 ASP A C 1
ATOM 1503 O O . ASP A 1 189 ? 15.873 8.144 -6.965 1.00 93.75 189 ASP A O 1
ATOM 1507 N N . THR A 1 190 ? 16.085 6.260 -5.762 1.00 96.38 190 THR A N 1
ATOM 1508 C CA . THR A 1 190 ? 15.245 5.465 -6.662 1.00 96.38 190 THR A CA 1
ATOM 1509 C C . THR A 1 190 ? 13.810 5.978 -6.631 1.00 96.38 190 THR A C 1
ATOM 1511 O O . THR A 1 190 ? 13.266 6.231 -5.569 1.00 96.38 190 THR A O 1
ATOM 1514 N N . GLN A 1 191 ? 13.156 6.067 -7.791 1.00 97.00 191 GLN A N 1
ATOM 1515 C CA . GLN A 1 191 ? 11.720 6.394 -7.857 1.00 97.00 191 GLN A CA 1
ATOM 1516 C C . GLN A 1 191 ? 10.833 5.138 -7.870 1.00 97.00 191 GLN A C 1
ATOM 1518 O O . GLN A 1 191 ? 9.662 5.192 -8.250 1.00 97.00 191 GLN A O 1
ATOM 1523 N N . MET A 1 192 ? 11.397 3.974 -7.523 1.00 97.12 192 MET A N 1
ATOM 1524 C CA . MET A 1 192 ? 10.674 2.703 -7.474 1.00 97.12 192 MET A CA 1
ATOM 1525 C C . MET A 1 192 ? 9.496 2.767 -6.500 1.00 97.12 192 MET A C 1
ATOM 1527 O O . MET A 1 192 ? 8.385 2.369 -6.856 1.00 97.12 192 MET A O 1
ATOM 1531 N N . GLU A 1 193 ? 9.726 3.255 -5.281 1.00 95.50 193 GLU A N 1
ATOM 1532 C CA . GLU A 1 193 ? 8.709 3.234 -4.233 1.00 95.50 193 GLU A CA 1
ATOM 1533 C C . GLU A 1 193 ? 7.592 4.243 -4.522 1.00 95.50 193 GLU A C 1
ATOM 1535 O O . GLU A 1 193 ? 6.417 3.877 -4.509 1.00 95.50 193 GLU A O 1
ATOM 1540 N N . GLU A 1 194 ? 7.948 5.467 -4.908 1.00 96.31 194 GLU A N 1
ATOM 1541 C CA . GLU A 1 194 ? 7.012 6.530 -5.261 1.00 96.31 194 GLU A CA 1
ATOM 1542 C C . GLU A 1 194 ? 6.139 6.149 -6.450 1.00 96.31 194 GLU A C 1
ATOM 1544 O O . GLU A 1 194 ? 4.921 6.337 -6.404 1.00 96.31 194 GLU A O 1
ATOM 1549 N N . ASN A 1 195 ? 6.729 5.566 -7.499 1.00 97.31 195 ASN A N 1
ATOM 1550 C CA . ASN A 1 195 ? 5.950 5.076 -8.633 1.00 97.31 195 ASN A CA 1
ATOM 1551 C C . ASN A 1 195 ? 4.996 3.950 -8.199 1.00 97.31 195 ASN A C 1
ATOM 1553 O O . ASN A 1 195 ? 3.874 3.868 -8.701 1.00 97.31 195 ASN A O 1
ATOM 1557 N N . GLY A 1 196 ? 5.416 3.097 -7.258 1.00 96.75 196 GLY A N 1
ATOM 1558 C CA . GLY A 1 196 ? 4.585 2.050 -6.665 1.00 96.75 196 GLY A CA 1
ATOM 1559 C C . GLY A 1 196 ? 3.416 2.590 -5.831 1.00 96.75 196 GLY A C 1
ATOM 1560 O O . GLY A 1 196 ? 2.283 2.136 -6.008 1.00 96.75 196 GLY A O 1
ATOM 1561 N N . TRP A 1 197 ? 3.651 3.599 -4.984 1.00 97.19 197 TRP A N 1
ATOM 1562 C CA . TRP A 1 197 ? 2.600 4.311 -4.244 1.00 97.19 197 TRP A CA 1
ATOM 1563 C C . TRP A 1 197 ? 1.571 4.928 -5.185 1.00 97.19 197 TRP A C 1
ATOM 1565 O O . TRP A 1 197 ? 0.367 4.741 -4.992 1.00 97.19 197 TRP A O 1
ATOM 1575 N N . THR A 1 198 ? 2.041 5.616 -6.229 1.00 97.75 198 THR A N 1
ATOM 1576 C CA . THR A 1 198 ? 1.168 6.247 -7.220 1.00 97.75 198 THR A CA 1
ATOM 1577 C C . THR A 1 198 ? 0.360 5.226 -8.010 1.00 97.75 198 THR A C 1
ATOM 1579 O O . THR A 1 198 ? -0.843 5.419 -8.195 1.00 97.75 198 THR A O 1
ATOM 1582 N N . ALA A 1 199 ? 0.972 4.111 -8.421 1.00 97.62 199 ALA A N 1
ATOM 1583 C CA . ALA A 1 199 ? 0.253 3.020 -9.072 1.00 97.62 199 ALA A CA 1
ATOM 1584 C C . ALA A 1 199 ? -0.860 2.454 -8.169 1.00 97.62 199 ALA A C 1
ATOM 1586 O O . ALA A 1 199 ? -1.992 2.301 -8.625 1.00 97.62 199 ALA A O 1
ATOM 1587 N N . ASP A 1 200 ? -0.570 2.193 -6.888 1.00 97.06 200 ASP A N 1
ATOM 1588 C CA . ASP A 1 200 ? -1.548 1.672 -5.920 1.00 97.06 200 ASP A CA 1
ATOM 1589 C C . ASP A 1 200 ? -2.730 2.638 -5.735 1.00 97.06 200 ASP A C 1
ATOM 1591 O O . ASP A 1 200 ? -3.893 2.229 -5.811 1.00 97.06 200 ASP A O 1
ATOM 1595 N N . GLY A 1 201 ? -2.439 3.934 -5.579 1.00 97.44 201 GLY A N 1
ATOM 1596 C CA . GLY A 1 201 ? -3.442 4.992 -5.458 1.00 97.44 201 GLY A CA 1
ATOM 1597 C C . GLY A 1 201 ? -4.334 5.126 -6.694 1.00 97.44 201 GLY A C 1
ATOM 1598 O O . GLY A 1 201 ? -5.559 5.143 -6.568 1.00 97.44 201 GLY A O 1
ATOM 1599 N N . LEU A 1 202 ? -3.747 5.152 -7.898 1.00 97.88 202 LEU A N 1
ATOM 1600 C CA . LEU A 1 202 ? -4.506 5.216 -9.153 1.00 97.88 202 LEU A CA 1
ATOM 1601 C C . LEU A 1 202 ? -5.402 3.990 -9.332 1.00 97.88 202 LEU A C 1
ATOM 1603 O O . LEU A 1 202 ? -6.562 4.141 -9.718 1.00 97.88 202 LEU A O 1
ATOM 1607 N N . VAL A 1 203 ? -4.903 2.795 -8.993 1.00 97.31 203 VAL A N 1
ATOM 1608 C CA . VAL A 1 203 ? -5.707 1.564 -8.979 1.00 97.31 203 VAL A CA 1
ATOM 1609 C C . VAL A 1 203 ? -6.885 1.698 -8.036 1.00 97.31 203 VAL A C 1
ATOM 1611 O O . VAL A 1 203 ? -8.016 1.417 -8.425 1.00 97.31 203 VAL A O 1
ATOM 1614 N N . GLY A 1 204 ? -6.649 2.168 -6.811 1.00 96.69 204 GLY A N 1
ATOM 1615 C CA . GLY A 1 204 ? -7.717 2.494 -5.873 1.00 96.69 204 GLY A CA 1
ATOM 1616 C C . GLY A 1 204 ? -8.765 3.426 -6.479 1.00 96.69 204 GLY A C 1
ATOM 1617 O O . GLY A 1 204 ? -9.962 3.160 -6.351 1.00 96.69 204 GLY A O 1
ATOM 1618 N N . ALA A 1 205 ? -8.333 4.468 -7.184 1.00 97.19 205 ALA A N 1
ATOM 1619 C CA . ALA A 1 205 ? -9.226 5.474 -7.731 1.00 97.19 205 ALA A CA 1
ATOM 1620 C C . ALA A 1 205 ? -10.072 4.962 -8.902 1.00 97.19 205 ALA A C 1
ATOM 1622 O O . ALA A 1 205 ? -11.304 5.022 -8.833 1.00 97.19 205 ALA A O 1
ATOM 1623 N N . HIS A 1 206 ? -9.466 4.386 -9.948 1.00 95.62 206 HIS A N 1
ATOM 1624 C CA . HIS A 1 206 ? -10.231 3.891 -11.103 1.00 95.62 206 HIS A CA 1
ATOM 1625 C C . HIS A 1 206 ? -11.097 2.668 -10.734 1.00 95.62 206 HIS A C 1
ATOM 1627 O O . HIS A 1 206 ? -12.210 2.499 -11.243 1.00 95.62 206 HIS A O 1
ATOM 1633 N N . LEU A 1 207 ? -10.670 1.865 -9.749 1.00 94.75 207 LEU A N 1
ATOM 1634 C CA . LEU A 1 207 ? -11.497 0.816 -9.149 1.00 94.75 207 LEU A CA 1
ATOM 1635 C C . LEU A 1 207 ? -12.564 1.329 -8.182 1.00 94.75 207 LEU A C 1
ATOM 1637 O O . LEU A 1 207 ? -13.414 0.546 -7.787 1.00 94.75 207 LEU A O 1
ATOM 1641 N N . PHE A 1 208 ? -12.593 2.597 -7.793 1.00 95.62 208 PHE A N 1
ATOM 1642 C CA . PHE A 1 208 ? -13.731 3.166 -7.060 1.00 95.62 208 PHE A CA 1
ATOM 1643 C C . PHE A 1 208 ? -14.693 3.885 -8.009 1.00 95.62 208 PHE A C 1
ATOM 1645 O O . PHE A 1 208 ? -15.913 3.747 -7.903 1.00 95.62 208 PHE A O 1
ATOM 1652 N N . LEU A 1 209 ? -14.137 4.538 -9.026 1.00 95.12 209 LEU A N 1
ATOM 1653 C CA . LEU A 1 209 ? -14.824 5.408 -9.970 1.00 95.12 209 LEU A CA 1
ATOM 1654 C C . LEU A 1 209 ? -15.110 4.740 -11.327 1.00 95.12 209 LEU A C 1
ATOM 1656 O O . LEU A 1 209 ? -15.009 5.413 -12.333 1.00 95.12 209 LEU A O 1
ATOM 1660 N N . GLU A 1 210 ? -15.488 3.458 -11.421 1.00 92.44 210 GLU A N 1
ATOM 1661 C CA . GLU A 1 210 ? -15.507 2.728 -12.722 1.00 92.44 210 GLU A CA 1
ATOM 1662 C C . GLU A 1 210 ? -16.514 3.193 -13.773 1.00 92.44 210 GLU A C 1
ATOM 1664 O O . GLU A 1 210 ? -16.519 2.693 -14.897 1.00 92.44 210 GLU A O 1
ATOM 1669 N N . ASN A 1 211 ? -17.443 4.052 -13.370 1.00 90.75 211 ASN A N 1
ATOM 1670 C CA . ASN A 1 211 ? -18.435 4.635 -14.264 1.00 90.75 211 ASN A CA 1
ATOM 1671 C C . ASN A 1 211 ? -18.105 6.096 -14.588 1.00 90.75 211 ASN A C 1
ATOM 1673 O O . ASN A 1 211 ? -18.939 6.787 -15.172 1.00 90.75 211 ASN A O 1
ATOM 1677 N N . HIS A 1 212 ? -16.944 6.585 -14.154 1.00 94.94 212 HIS A N 1
ATOM 1678 C CA . HIS A 1 212 ? -16.486 7.918 -14.489 1.00 94.94 212 HIS A CA 1
ATOM 1679 C C . HIS A 1 212 ? -16.048 7.952 -15.965 1.00 94.94 212 HIS A C 1
ATOM 1681 O O . HIS A 1 212 ? -15.478 6.977 -16.449 1.00 94.94 212 HIS A O 1
ATOM 1687 N N . PRO A 1 213 ? -16.292 9.045 -16.708 1.00 95.12 213 PRO A N 1
ATOM 1688 C CA . PRO A 1 213 ? -15.885 9.131 -18.114 1.00 95.12 213 PRO A CA 1
ATOM 1689 C C . PRO A 1 213 ? -14.379 8.922 -18.342 1.00 95.12 213 PRO A C 1
ATOM 1691 O O . PRO A 1 213 ? -13.988 8.365 -19.359 1.00 95.12 213 PRO A O 1
ATOM 1694 N N . GLU A 1 214 ? -13.555 9.318 -17.369 1.00 95.19 214 GLU A N 1
ATOM 1695 C CA . GLU A 1 214 ? -12.086 9.237 -17.433 1.00 95.19 214 GLU A CA 1
ATOM 1696 C C . GLU A 1 214 ? -11.500 7.910 -16.908 1.00 95.19 214 GLU A C 1
ATOM 1698 O O . GLU A 1 214 ? -10.282 7.743 -16.895 1.00 95.19 214 GLU A O 1
ATOM 1703 N N . THR A 1 215 ? -12.323 6.951 -16.456 1.00 94.31 215 THR A N 1
ATOM 1704 C CA . THR A 1 215 ? -11.824 5.708 -15.829 1.00 94.31 215 THR A CA 1
ATOM 1705 C C . THR A 1 215 ? -10.830 4.965 -16.710 1.00 94.31 215 THR A C 1
ATOM 1707 O O . THR A 1 215 ? -9.782 4.554 -16.217 1.00 94.31 215 THR A O 1
ATOM 1710 N N . ASP A 1 216 ? -11.149 4.795 -17.992 1.00 94.06 216 ASP A N 1
ATOM 1711 C CA . ASP A 1 216 ? -10.315 4.021 -18.913 1.00 94.06 216 ASP A CA 1
ATOM 1712 C C . ASP A 1 216 ? -8.954 4.710 -19.128 1.00 94.06 216 ASP A C 1
ATOM 1714 O O . ASP A 1 216 ? -7.922 4.043 -19.225 1.00 94.06 216 ASP A O 1
ATOM 1718 N N . ALA A 1 217 ? -8.925 6.048 -19.123 1.00 94.50 217 ALA A N 1
ATOM 1719 C CA . ALA A 1 217 ? -7.689 6.823 -19.201 1.00 94.50 217 ALA A CA 1
ATOM 1720 C C . ALA A 1 217 ? -6.839 6.658 -17.930 1.00 94.50 217 ALA A C 1
ATOM 1722 O O . ALA A 1 217 ? -5.629 6.427 -18.014 1.00 94.50 217 ALA A O 1
ATOM 1723 N N . TRP A 1 218 ? -7.465 6.709 -16.751 1.00 96.00 218 TRP A N 1
ATOM 1724 C CA . TRP A 1 218 ? -6.777 6.473 -15.480 1.00 96.00 218 TRP A CA 1
ATOM 1725 C C . TRP A 1 218 ? -6.263 5.037 -15.341 1.00 96.00 218 TRP A C 1
ATOM 1727 O O . TRP A 1 218 ? -5.185 4.834 -14.787 1.00 96.00 218 TRP A O 1
ATOM 1737 N N . GLU A 1 219 ? -6.989 4.046 -15.861 1.00 95.00 219 GLU A N 1
ATOM 1738 C CA . GLU A 1 219 ? -6.553 2.646 -15.893 1.00 95.00 219 GLU A CA 1
ATOM 1739 C C . GLU A 1 219 ? -5.354 2.446 -16.831 1.00 95.00 219 GLU A C 1
ATOM 1741 O O . GLU A 1 219 ? -4.354 1.838 -16.444 1.00 95.00 219 GLU A O 1
ATOM 1746 N N . ALA A 1 220 ? -5.395 3.005 -18.043 1.00 93.56 220 ALA A N 1
ATOM 1747 C CA . ALA A 1 220 ? -4.257 2.951 -18.960 1.00 93.56 220 ALA A CA 1
ATOM 1748 C C . ALA A 1 220 ? -3.004 3.597 -18.345 1.00 93.56 220 ALA A C 1
ATOM 1750 O O . ALA A 1 220 ? -1.891 3.077 -18.471 1.00 93.56 220 ALA A O 1
ATOM 1751 N N . LEU A 1 221 ? -3.176 4.709 -17.625 1.00 93.25 221 LEU A N 1
ATOM 1752 C CA . LEU A 1 221 ? -2.062 5.351 -16.949 1.00 93.25 221 LEU A CA 1
ATOM 1753 C C . LEU A 1 221 ? -1.579 4.559 -15.732 1.00 93.25 221 LEU A C 1
ATOM 1755 O O . LEU A 1 221 ? -0.368 4.451 -15.540 1.00 93.25 221 LEU A O 1
ATOM 1759 N N . SER A 1 222 ? -2.474 3.981 -14.927 1.00 95.75 222 SER A N 1
ATOM 1760 C CA . SER A 1 222 ? -2.073 3.170 -13.772 1.00 95.75 222 SER A CA 1
ATOM 1761 C C . SER A 1 222 ? -1.180 2.006 -14.211 1.00 95.75 222 SER A C 1
ATOM 1763 O O . SER A 1 222 ? -0.146 1.772 -13.588 1.00 95.75 222 SER A O 1
ATOM 1765 N N . ARG A 1 223 ? -1.476 1.367 -15.353 1.00 96.00 223 ARG A N 1
ATOM 1766 C CA . ARG A 1 223 ? -0.616 0.339 -15.973 1.00 96.00 223 ARG A CA 1
ATOM 1767 C C . ARG A 1 223 ? 0.768 0.872 -16.343 1.00 96.00 223 ARG A C 1
ATOM 1769 O O . ARG A 1 223 ? 1.769 0.196 -16.108 1.00 96.00 223 ARG A O 1
ATOM 1776 N N . ARG A 1 224 ? 0.862 2.105 -16.850 1.00 95.62 224 ARG A N 1
ATOM 1777 C CA . ARG A 1 224 ? 2.156 2.760 -17.099 1.00 95.62 224 ARG A CA 1
ATOM 1778 C C . ARG A 1 224 ? 2.941 2.981 -15.801 1.00 95.62 224 ARG A C 1
ATOM 1780 O O . ARG A 1 224 ? 4.133 2.693 -15.773 1.00 95.62 224 ARG A O 1
ATOM 1787 N N . TRP A 1 225 ? 2.292 3.443 -14.730 1.00 96.94 225 TRP A N 1
ATOM 1788 C CA . TRP A 1 225 ? 2.936 3.589 -13.417 1.00 96.94 225 TRP A CA 1
ATOM 1789 C C . TRP A 1 225 ? 3.408 2.246 -12.856 1.00 96.94 225 TRP A C 1
ATOM 1791 O O . TRP A 1 225 ? 4.535 2.169 -12.373 1.00 96.94 225 TRP A O 1
ATOM 1801 N N . MET A 1 226 ? 2.606 1.183 -12.998 1.00 97.50 226 MET A N 1
ATOM 1802 C CA . MET A 1 226 ? 3.011 -0.178 -12.629 1.00 97.50 226 MET A CA 1
ATOM 1803 C C . MET A 1 226 ? 4.277 -0.597 -13.372 1.00 97.50 226 MET A C 1
ATOM 1805 O O . MET A 1 226 ? 5.231 -1.038 -12.741 1.00 97.50 226 MET A O 1
ATOM 1809 N N . PHE A 1 227 ? 4.331 -0.440 -14.696 1.00 97.81 227 PHE A N 1
ATOM 1810 C CA . PHE A 1 227 ? 5.539 -0.759 -15.456 1.00 97.81 227 PHE A CA 1
ATOM 1811 C C . PHE A 1 227 ? 6.750 0.029 -14.928 1.00 97.81 227 PHE A C 1
ATOM 1813 O O . PHE A 1 227 ? 7.797 -0.543 -14.623 1.00 97.81 227 PHE A O 1
ATOM 1820 N N . SER A 1 228 ? 6.579 1.343 -14.755 1.00 97.38 228 SER A N 1
ATOM 1821 C CA . SER A 1 228 ? 7.632 2.259 -14.316 1.00 97.38 228 SER A CA 1
ATOM 1822 C C . SER A 1 228 ? 8.114 2.045 -12.881 1.00 97.38 228 SER A C 1
ATOM 1824 O O . SER A 1 228 ? 9.162 2.579 -12.539 1.00 97.38 228 SER A O 1
ATOM 1826 N N . THR A 1 229 ? 7.418 1.278 -12.038 1.00 97.44 229 THR A N 1
ATOM 1827 C CA . THR A 1 229 ? 7.934 0.871 -10.719 1.00 97.44 229 THR A CA 1
ATOM 1828 C C . THR A 1 229 ? 9.260 0.117 -10.857 1.00 97.44 229 THR A C 1
ATOM 1830 O O . THR A 1 229 ? 10.184 0.361 -10.087 1.00 97.44 229 THR A O 1
ATOM 1833 N N . CYS A 1 230 ? 9.394 -0.743 -11.871 1.00 97.44 230 CYS A N 1
ATOM 1834 C CA . CYS A 1 230 ? 10.518 -1.675 -12.018 1.00 97.44 230 CYS A CA 1
ATOM 1835 C C . CYS A 1 230 ? 11.213 -1.555 -13.385 1.00 97.44 230 CYS A C 1
ATOM 1837 O O . CYS A 1 230 ? 11.698 -2.551 -13.923 1.00 97.44 230 CYS A O 1
ATOM 1839 N N . ALA A 1 231 ? 11.226 -0.359 -13.979 1.00 97.62 231 ALA A N 1
ATOM 1840 C CA . ALA A 1 231 ? 11.815 -0.149 -15.298 1.00 97.62 231 ALA A CA 1
ATOM 1841 C C . ALA A 1 231 ? 13.349 -0.157 -15.218 1.00 97.62 231 ALA A C 1
ATOM 1843 O O . ALA A 1 231 ? 13.943 0.588 -14.426 1.00 97.62 231 ALA A O 1
ATOM 1844 N N . ALA A 1 232 ? 13.973 -0.996 -16.043 1.00 97.19 232 ALA A N 1
ATOM 1845 C CA . ALA A 1 232 ? 15.412 -1.236 -16.084 1.00 97.19 232 ALA A CA 1
ATOM 1846 C C . ALA A 1 232 ? 16.050 -0.679 -17.366 1.00 97.19 232 ALA A C 1
ATOM 1848 O O . ALA A 1 232 ? 15.375 -0.559 -18.392 1.00 97.19 232 ALA A O 1
ATOM 1849 N N . PRO A 1 233 ? 17.357 -0.353 -17.364 1.00 96.19 233 PRO A N 1
ATOM 1850 C CA . PRO A 1 233 ? 18.044 0.174 -18.546 1.00 96.19 233 PRO A CA 1
ATOM 1851 C C . PRO A 1 233 ? 17.909 -0.708 -19.796 1.00 96.19 233 PRO A C 1
ATOM 1853 O O . PRO A 1 233 ? 17.800 -0.193 -20.908 1.00 96.19 233 PRO A O 1
ATOM 1856 N N . GLN A 1 234 ? 17.865 -2.029 -19.622 1.00 95.62 234 GLN A N 1
ATOM 1857 C CA . GLN A 1 234 ? 17.695 -3.009 -20.697 1.00 95.62 234 GLN A CA 1
ATOM 1858 C C . GLN A 1 234 ? 16.346 -2.877 -21.412 1.00 95.62 234 GLN A C 1
ATOM 1860 O O . GLN A 1 234 ? 16.249 -3.161 -22.607 1.00 95.62 234 GLN A O 1
ATOM 1865 N N . ASP A 1 235 ? 15.314 -2.404 -20.712 1.00 97.81 235 ASP A N 1
ATOM 1866 C CA . ASP A 1 235 ? 13.970 -2.269 -21.265 1.00 97.81 235 ASP A CA 1
ATOM 1867 C C . ASP A 1 235 ? 13.919 -1.219 -22.391 1.00 97.81 235 ASP A C 1
ATOM 1869 O O . ASP A 1 235 ? 13.123 -1.334 -23.322 1.00 97.81 235 ASP A O 1
ATOM 1873 N N . ALA A 1 236 ? 14.828 -0.235 -22.379 1.00 95.81 236 ALA A N 1
ATOM 1874 C CA . ALA A 1 236 ? 14.891 0.831 -23.383 1.00 95.81 236 ALA A CA 1
ATOM 1875 C C . ALA A 1 236 ? 15.211 0.330 -24.808 1.00 95.81 236 ALA A C 1
ATOM 1877 O O . ALA A 1 236 ? 14.963 1.044 -25.784 1.00 95.81 236 ALA A O 1
ATOM 1878 N N . GLY A 1 237 ? 15.759 -0.883 -24.934 1.00 95.50 237 GLY A N 1
ATOM 1879 C CA . GLY A 1 237 ? 16.033 -1.548 -26.210 1.00 95.50 237 GLY A CA 1
ATOM 1880 C C . GLY A 1 237 ? 15.082 -2.702 -26.540 1.00 95.50 237 GLY A C 1
ATOM 1881 O O . GLY A 1 237 ? 15.237 -3.322 -27.588 1.00 95.50 237 GLY A O 1
ATOM 1882 N N . ASN A 1 238 ? 14.123 -3.020 -25.669 1.00 97.00 238 ASN A N 1
ATOM 1883 C CA . ASN A 1 238 ? 13.301 -4.219 -25.796 1.00 97.00 238 ASN A CA 1
ATOM 1884 C C . ASN A 1 238 ? 12.011 -3.942 -26.591 1.00 97.00 238 ASN A C 1
ATOM 1886 O O . ASN A 1 238 ? 11.103 -3.270 -26.110 1.00 97.00 238 ASN A O 1
ATOM 1890 N N . GLU A 1 239 ? 11.903 -4.470 -27.810 1.00 97.38 239 GLU A N 1
ATOM 1891 C CA . GLU A 1 239 ? 10.719 -4.284 -28.669 1.00 97.38 239 GLU A CA 1
ATOM 1892 C C . GLU A 1 239 ? 9.625 -5.346 -28.464 1.00 97.38 239 GLU A C 1
ATOM 1894 O O . GLU A 1 239 ? 8.638 -5.362 -29.200 1.00 97.38 239 GLU A O 1
ATOM 1899 N N . ALA A 1 240 ? 9.765 -6.227 -27.467 1.00 97.75 240 ALA A N 1
ATOM 1900 C CA . ALA A 1 240 ? 8.746 -7.225 -27.170 1.00 97.75 240 ALA A CA 1
ATOM 1901 C C . ALA A 1 240 ? 7.396 -6.560 -26.828 1.00 97.75 240 ALA A C 1
ATOM 1903 O O . ALA A 1 240 ? 7.369 -5.527 -26.143 1.00 97.75 240 ALA A O 1
ATOM 1904 N N . PRO A 1 241 ? 6.270 -7.141 -27.280 1.00 97.69 241 PRO A N 1
ATOM 1905 C CA . PRO A 1 241 ? 4.946 -6.655 -26.920 1.00 97.69 241 PRO A CA 1
ATOM 1906 C C . PRO A 1 241 ? 4.680 -6.862 -25.423 1.00 97.69 241 PRO A C 1
ATOM 1908 O O . PRO A 1 241 ? 5.000 -7.912 -24.864 1.00 97.69 241 PRO A O 1
ATOM 1911 N N . LEU A 1 242 ? 4.060 -5.870 -24.785 1.00 96.88 242 LEU A N 1
ATOM 1912 C CA . LEU A 1 242 ? 3.611 -5.925 -23.397 1.00 96.88 242 LEU A CA 1
ATOM 1913 C C . LEU A 1 242 ? 2.294 -5.158 -23.260 1.00 96.88 242 LEU A C 1
ATOM 1915 O O . LEU A 1 242 ? 2.261 -3.936 -23.417 1.00 96.88 242 LEU A O 1
ATOM 1919 N N . GLY A 1 243 ? 1.209 -5.886 -22.986 1.00 92.50 243 GLY A N 1
ATOM 1920 C CA . GLY A 1 243 ? -0.128 -5.302 -22.957 1.00 92.50 243 GLY A CA 1
ATOM 1921 C C . GLY A 1 243 ? -0.494 -4.688 -24.309 1.00 92.50 243 GLY A C 1
ATOM 1922 O O . GLY A 1 243 ? -0.419 -5.361 -25.334 1.00 92.50 243 GLY A O 1
ATOM 1923 N N . ASP A 1 244 ? -0.843 -3.402 -24.298 1.00 91.25 244 ASP A N 1
ATOM 1924 C CA . ASP A 1 244 ? -1.229 -2.637 -25.494 1.00 91.25 244 ASP A CA 1
ATOM 1925 C C . ASP A 1 244 ? -0.056 -1.828 -26.091 1.00 91.25 244 ASP A C 1
ATOM 1927 O O . ASP A 1 244 ? -0.254 -0.940 -26.920 1.00 91.25 244 ASP A O 1
ATOM 1931 N N . SER A 1 245 ? 1.178 -2.099 -25.649 1.00 94.94 245 SER A N 1
ATOM 1932 C CA . SER A 1 245 ? 2.393 -1.374 -26.040 1.00 94.94 245 SER A CA 1
ATOM 1933 C C . SER A 1 245 ? 3.572 -2.333 -26.271 1.00 94.94 245 SER A C 1
ATOM 1935 O O . SER A 1 245 ? 3.417 -3.551 -26.341 1.00 94.94 245 SER A O 1
ATOM 1937 N N . THR A 1 246 ? 4.775 -1.778 -26.404 1.00 96.94 246 THR A N 1
ATOM 1938 C CA . THR A 1 246 ? 6.043 -2.513 -26.297 1.00 96.94 246 THR A CA 1
ATOM 1939 C C . THR A 1 246 ? 6.740 -2.146 -24.995 1.00 96.94 246 THR A C 1
ATOM 1941 O O . THR A 1 246 ? 6.506 -1.065 -24.446 1.00 96.94 246 THR A O 1
ATOM 1944 N N . VAL A 1 247 ? 7.642 -3.009 -24.531 1.00 98.06 247 VAL A N 1
ATOM 1945 C CA . VAL A 1 247 ? 8.484 -2.739 -23.355 1.00 98.06 247 VAL A CA 1
ATOM 1946 C C . VAL A 1 247 ? 9.209 -1.398 -23.515 1.00 98.06 247 VAL A C 1
ATOM 1948 O O . VAL A 1 247 ? 9.011 -0.491 -22.711 1.00 98.06 247 VAL A O 1
ATOM 1951 N N . ARG A 1 248 ? 9.925 -1.206 -24.627 1.00 97.00 248 ARG A N 1
ATOM 1952 C CA . ARG A 1 248 ? 10.596 0.052 -24.984 1.00 97.00 248 ARG A CA 1
ATOM 1953 C C . ARG A 1 248 ? 9.645 1.248 -25.007 1.00 97.00 248 ARG A C 1
ATOM 1955 O O . ARG A 1 248 ? 10.011 2.336 -24.555 1.00 97.00 248 ARG A O 1
ATOM 1962 N N . GLY A 1 249 ? 8.434 1.059 -25.532 1.00 95.38 249 GLY A N 1
ATOM 1963 C CA . GLY A 1 249 ? 7.395 2.089 -25.568 1.00 95.38 249 GLY A CA 1
ATOM 1964 C C . GLY A 1 249 ? 6.957 2.544 -24.173 1.00 95.38 249 GLY A C 1
ATOM 1965 O O . GLY A 1 249 ? 6.737 3.737 -23.964 1.00 95.38 249 GLY A O 1
ATOM 1966 N N . LEU A 1 250 ? 6.878 1.618 -23.214 1.00 95.06 250 LEU A N 1
ATOM 1967 C CA . LEU A 1 250 ? 6.529 1.907 -21.821 1.00 95.06 250 LEU A CA 1
ATOM 1968 C C . LEU A 1 250 ? 7.705 2.491 -21.024 1.00 95.06 250 LEU A C 1
ATOM 1970 O O . LEU A 1 250 ? 7.494 3.418 -20.239 1.00 95.06 250 LEU A O 1
ATOM 1974 N N . THR A 1 251 ? 8.934 2.014 -21.251 1.00 95.06 251 THR A N 1
ATOM 1975 C CA . THR 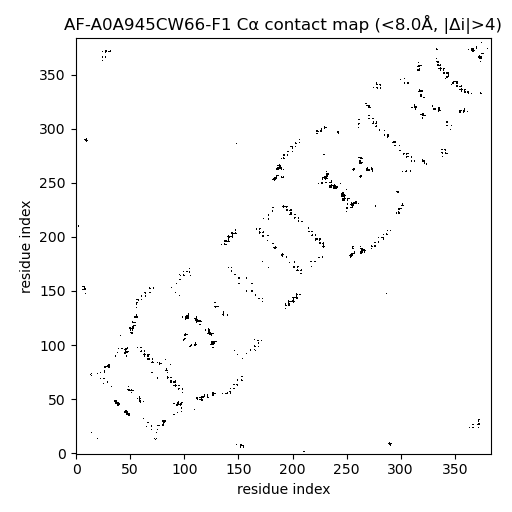A 1 251 ? 10.149 2.528 -20.594 1.00 95.06 251 THR A CA 1
ATOM 1976 C C . THR A 1 251 ? 10.373 3.991 -20.902 1.00 95.06 251 THR A C 1
ATOM 1978 O O . THR A 1 251 ? 10.572 4.797 -19.996 1.00 95.06 251 THR A O 1
ATOM 1981 N N . HIS A 1 252 ? 10.322 4.360 -22.181 1.00 86.12 252 HIS A N 1
ATOM 1982 C CA . HIS A 1 252 ? 10.562 5.722 -22.636 1.00 86.12 252 HIS A CA 1
ATOM 1983 C C . HIS A 1 252 ? 11.856 6.334 -22.042 1.00 86.12 252 HIS A C 1
ATOM 1985 O O . HIS A 1 252 ? 12.952 5.989 -22.473 1.00 86.12 252 HIS A O 1
ATOM 1991 N N . LYS A 1 253 ? 11.749 7.246 -21.063 1.00 85.75 253 LYS A N 1
ATOM 1992 C CA . LYS A 1 253 ? 12.882 7.849 -20.325 1.00 85.75 253 LYS A CA 1
ATOM 1993 C C . LYS A 1 253 ? 12.792 7.600 -18.814 1.00 85.75 253 LYS A C 1
ATOM 1995 O O . LYS A 1 253 ? 13.402 8.328 -18.038 1.00 85.75 253 LYS A O 1
ATOM 2000 N N . THR A 1 254 ? 11.987 6.628 -18.405 1.00 95.50 254 THR A N 1
ATOM 2001 C CA . THR A 1 254 ? 11.726 6.316 -17.007 1.00 95.50 254 THR A CA 1
ATOM 2002 C C . THR A 1 254 ? 12.456 5.043 -16.626 1.00 95.50 254 THR A C 1
ATOM 2004 O O . THR A 1 254 ? 12.116 3.961 -17.090 1.00 95.50 254 THR A O 1
ATOM 2007 N N . LEU A 1 255 ? 13.456 5.202 -15.767 1.00 97.12 255 LEU A N 1
ATOM 2008 C CA . LEU A 1 255 ? 14.254 4.142 -15.169 1.00 97.12 255 LEU A CA 1
ATOM 2009 C C . LEU A 1 255 ? 14.191 4.285 -13.648 1.00 97.12 255 LEU A C 1
ATOM 2011 O O . LEU A 1 255 ? 14.331 5.402 -13.132 1.00 97.12 255 LEU A O 1
ATOM 2015 N N . THR A 1 256 ? 13.987 3.167 -12.957 1.00 97.50 256 THR A N 1
ATOM 2016 C CA . THR A 1 256 ? 13.898 3.100 -11.487 1.00 97.50 256 THR A CA 1
ATOM 2017 C C . THR A 1 256 ? 14.787 2.036 -10.862 1.00 97.50 256 THR A C 1
ATOM 2019 O O . THR A 1 256 ? 15.002 2.037 -9.653 1.00 97.50 256 THR A O 1
ATOM 2022 N N . THR A 1 257 ? 15.322 1.135 -11.682 1.00 97.12 257 THR A N 1
ATOM 2023 C CA . THR A 1 257 ? 16.166 0.021 -11.249 1.00 97.12 257 THR A CA 1
ATOM 2024 C C . THR A 1 257 ? 17.565 0.147 -11.834 1.00 97.12 257 THR A C 1
ATOM 2026 O O . THR A 1 257 ? 17.763 0.708 -12.917 1.00 97.12 257 THR A O 1
ATOM 2029 N N . LEU A 1 258 ? 18.544 -0.383 -11.108 1.00 96.62 258 LEU A N 1
ATOM 2030 C CA . LEU A 1 258 ? 19.891 -0.610 -11.613 1.00 96.62 258 LEU A CA 1
ATOM 2031 C C . LEU A 1 258 ? 19.880 -1.713 -12.692 1.00 96.62 258 LEU A C 1
ATOM 2033 O O . LEU A 1 258 ? 18.948 -2.519 -12.733 1.00 96.62 258 LEU A O 1
ATOM 2037 N N . PRO A 1 259 ? 20.910 -1.793 -13.561 1.00 96.12 259 PRO A N 1
ATOM 2038 C CA . PRO A 1 259 ? 20.999 -2.843 -14.582 1.00 96.12 259 PRO A CA 1
ATOM 2039 C C . PRO A 1 259 ? 20.946 -4.270 -14.025 1.00 96.12 259 PRO A C 1
ATOM 2041 O O . PRO A 1 259 ? 20.590 -5.200 -14.736 1.00 96.12 259 PRO A O 1
ATOM 2044 N N . ASP A 1 260 ? 21.324 -4.467 -12.772 1.00 95.38 260 ASP A N 1
ATOM 2045 C CA . ASP A 1 260 ? 21.286 -5.756 -12.094 1.00 95.38 260 ASP A CA 1
ATOM 2046 C C . ASP A 1 260 ? 20.019 -5.943 -11.251 1.00 95.38 260 ASP A C 1
ATOM 2048 O O . ASP A 1 260 ? 19.982 -6.870 -10.460 1.00 95.38 260 ASP A O 1
ATOM 2052 N N . TYR A 1 261 ? 18.977 -5.121 -11.440 1.00 96.69 261 TYR A N 1
ATOM 2053 C CA . TYR A 1 261 ? 17.669 -5.180 -10.764 1.00 96.69 261 TYR A CA 1
ATOM 2054 C C . TYR A 1 261 ? 17.679 -4.872 -9.261 1.00 96.69 261 TYR A C 1
ATOM 2056 O O . TYR A 1 261 ? 16.711 -5.167 -8.557 1.00 96.69 261 TYR A O 1
ATOM 2064 N N . TRP A 1 262 ? 18.736 -4.241 -8.757 1.00 95.44 262 TRP A N 1
ATOM 2065 C CA . TRP A 1 262 ? 18.714 -3.611 -7.440 1.00 95.44 262 TRP A CA 1
ATOM 2066 C C . TRP A 1 262 ? 18.113 -2.204 -7.492 1.00 95.44 262 TRP A C 1
ATOM 2068 O O . TRP A 1 262 ? 18.048 -1.564 -8.546 1.00 95.44 262 TRP A O 1
ATOM 2078 N N . ALA A 1 263 ? 17.687 -1.705 -6.335 1.00 94.69 263 ALA A N 1
ATOM 2079 C CA . ALA A 1 263 ? 17.346 -0.303 -6.144 1.00 94.69 263 ALA A CA 1
ATOM 2080 C C . ALA A 1 263 ? 18.375 0.356 -5.218 1.00 94.69 263 ALA A C 1
ATOM 2082 O O . ALA A 1 263 ? 18.659 -0.161 -4.131 1.00 94.69 263 ALA A O 1
ATOM 2083 N N . GLU A 1 264 ? 18.923 1.494 -5.644 1.00 93.62 264 GLU A N 1
ATOM 2084 C CA . GLU A 1 264 ? 19.748 2.338 -4.786 1.00 93.62 264 GLU A CA 1
ATOM 2085 C C . GLU A 1 264 ? 18.871 3.396 -4.125 1.00 93.62 264 GLU A C 1
ATOM 2087 O O . GLU A 1 264 ? 18.116 4.100 -4.795 1.00 93.62 264 GLU A O 1
ATOM 2092 N N . ASN A 1 265 ? 18.976 3.514 -2.807 1.00 92.38 265 ASN A N 1
ATOM 2093 C CA . ASN A 1 265 ? 18.350 4.596 -2.073 1.00 92.38 265 ASN A CA 1
ATOM 2094 C C . ASN A 1 265 ? 19.235 5.026 -0.907 1.00 92.38 265 ASN A C 1
ATOM 2096 O O . ASN A 1 265 ? 19.949 4.207 -0.332 1.00 92.38 265 ASN A O 1
ATOM 2100 N N . HIS A 1 266 ? 19.215 6.316 -0.581 1.00 91.25 266 HIS A N 1
ATOM 2101 C CA . HIS A 1 266 ? 20.088 6.930 0.423 1.00 91.25 266 HIS A CA 1
ATOM 2102 C C . HIS A 1 266 ? 21.584 6.622 0.192 1.00 91.25 266 HIS A C 1
ATOM 2104 O O . HIS A 1 266 ? 22.368 6.501 1.132 1.00 91.25 266 HIS A O 1
ATOM 2110 N N . GLY A 1 267 ? 21.980 6.502 -1.082 1.00 89.00 267 GLY A N 1
ATOM 2111 C CA . GLY A 1 267 ? 23.364 6.261 -1.504 1.00 89.00 267 GLY A CA 1
ATOM 2112 C C . GLY A 1 267 ? 23.881 4.833 -1.292 1.00 89.00 267 GLY A C 1
ATOM 2113 O O . GLY A 1 267 ? 25.095 4.633 -1.276 1.00 89.00 267 GLY A O 1
ATOM 2114 N N . MET A 1 268 ? 22.997 3.846 -1.108 1.00 90.81 268 MET A N 1
ATOM 2115 C CA . MET A 1 268 ? 23.365 2.429 -0.993 1.00 90.81 268 MET A CA 1
ATOM 2116 C C . MET A 1 268 ? 22.363 1.520 -1.707 1.00 90.81 268 MET A C 1
ATOM 2118 O O . MET A 1 268 ? 21.196 1.878 -1.872 1.00 90.81 268 MET A O 1
ATOM 2122 N N . VAL A 1 269 ? 22.792 0.316 -2.096 1.00 92.12 269 VAL A N 1
ATOM 2123 C CA . VAL A 1 269 ? 21.860 -0.726 -2.545 1.00 92.12 269 VAL A CA 1
ATOM 2124 C C . VAL A 1 269 ? 20.987 -1.112 -1.364 1.00 92.12 269 VAL A C 1
ATOM 2126 O O . VAL A 1 269 ? 21.475 -1.604 -0.345 1.00 92.12 269 VAL A O 1
ATOM 2129 N N . HIS A 1 270 ? 19.686 -0.879 -1.503 1.00 90.88 270 HIS A N 1
ATOM 2130 C CA . HIS A 1 270 ? 18.779 -0.912 -0.373 1.00 90.88 270 HIS A CA 1
ATOM 2131 C C . HIS A 1 270 ? 17.727 -2.021 -0.541 1.00 90.88 270 HIS A C 1
ATOM 2133 O O . HIS A 1 270 ? 16.786 -1.873 -1.329 1.00 90.88 270 HIS A O 1
ATOM 2139 N N . PRO A 1 271 ? 17.794 -3.114 0.249 1.00 91.06 271 PRO A N 1
ATOM 2140 C CA . PRO A 1 271 ? 16.849 -4.227 0.134 1.00 91.06 271 PRO A CA 1
ATOM 2141 C C . PRO A 1 271 ? 15.392 -3.834 0.388 1.00 91.06 271 PRO A C 1
ATOM 2143 O O . PRO A 1 271 ? 14.517 -4.286 -0.338 1.00 91.06 271 PRO A O 1
ATOM 2146 N N . SER A 1 272 ? 15.102 -2.956 1.360 1.00 88.88 272 SER A N 1
ATOM 2147 C CA . SER A 1 272 ? 13.731 -2.453 1.576 1.00 88.88 272 SER A CA 1
ATOM 2148 C C . SER A 1 272 ? 13.140 -1.741 0.357 1.00 88.88 272 SER A C 1
ATOM 2150 O O . SER A 1 272 ? 11.991 -2.011 0.018 1.00 88.88 272 SER A O 1
ATOM 2152 N N . TYR A 1 273 ? 13.905 -0.866 -0.304 1.00 91.88 273 TYR A N 1
ATOM 2153 C CA . TYR A 1 273 ? 13.430 -0.170 -1.504 1.00 91.88 273 TYR A CA 1
ATOM 2154 C C . TYR A 1 273 ? 13.358 -1.122 -2.692 1.00 91.88 273 TYR A C 1
ATOM 2156 O O . TYR A 1 273 ? 12.369 -1.121 -3.406 1.00 91.88 273 TYR A O 1
ATOM 2164 N N . THR A 1 274 ? 14.321 -2.034 -2.836 1.00 94.38 274 THR A N 1
ATOM 2165 C CA . THR A 1 274 ? 14.260 -3.106 -3.843 1.00 94.38 274 THR A CA 1
ATOM 2166 C C . THR A 1 274 ? 13.000 -3.967 -3.656 1.00 94.38 274 THR A C 1
ATOM 2168 O O . THR A 1 274 ? 12.296 -4.286 -4.613 1.00 94.38 274 THR A O 1
ATOM 2171 N N . ALA A 1 275 ? 12.640 -4.279 -2.407 1.00 93.69 275 ALA A N 1
ATOM 2172 C CA . ALA A 1 275 ? 11.419 -5.000 -2.067 1.00 93.69 275 ALA A CA 1
ATOM 2173 C C . ALA A 1 275 ? 10.142 -4.229 -2.414 1.00 93.69 275 ALA A C 1
ATOM 2175 O O . ALA A 1 275 ? 9.127 -4.877 -2.673 1.00 93.69 275 ALA A O 1
ATOM 2176 N N . ALA A 1 276 ? 10.171 -2.893 -2.478 1.00 92.94 276 ALA A N 1
ATOM 2177 C CA . ALA A 1 276 ? 9.024 -2.089 -2.892 1.00 92.94 276 ALA A CA 1
ATOM 2178 C C . ALA A 1 276 ? 8.531 -2.480 -4.296 1.00 92.94 276 ALA A C 1
ATOM 2180 O O . ALA A 1 276 ? 7.324 -2.615 -4.507 1.00 92.94 276 ALA A O 1
ATOM 2181 N N . GLY A 1 277 ? 9.454 -2.780 -5.219 1.00 93.56 277 GLY A N 1
ATOM 2182 C CA . GLY A 1 277 ? 9.135 -3.201 -6.586 1.00 93.56 277 GLY A CA 1
ATOM 2183 C C . GLY A 1 277 ? 8.278 -4.468 -6.668 1.00 93.56 277 GLY A C 1
ATOM 2184 O O . GLY A 1 277 ? 7.452 -4.616 -7.569 1.00 93.56 277 GLY A O 1
ATOM 2185 N N . VAL A 1 278 ? 8.413 -5.362 -5.687 1.00 95.25 278 VAL A N 1
ATOM 2186 C CA . VAL A 1 278 ? 7.631 -6.603 -5.581 1.00 95.25 278 VAL A CA 1
ATOM 2187 C C . VAL A 1 278 ? 6.409 -6.406 -4.681 1.00 95.25 278 VAL A C 1
ATOM 2189 O O . VAL A 1 278 ? 5.304 -6.809 -5.042 1.00 95.25 278 VAL A O 1
ATOM 2192 N N . TYR A 1 279 ? 6.585 -5.730 -3.546 1.00 92.25 279 TYR A N 1
ATOM 2193 C CA . TYR A 1 279 ? 5.581 -5.503 -2.507 1.00 92.25 279 TYR A CA 1
ATOM 2194 C C . TYR A 1 279 ? 4.276 -4.886 -3.029 1.00 92.25 279 TYR A C 1
ATOM 2196 O O . TYR A 1 279 ? 3.188 -5.374 -2.702 1.00 92.25 279 TYR A O 1
ATOM 2204 N N . PHE A 1 280 ? 4.352 -3.859 -3.886 1.00 93.00 280 PHE A N 1
ATOM 2205 C CA . PHE A 1 280 ? 3.145 -3.226 -4.438 1.00 93.00 280 PHE A CA 1
ATOM 2206 C C . PHE A 1 280 ? 2.336 -4.146 -5.351 1.00 93.00 280 PHE A C 1
ATOM 2208 O O . PHE A 1 280 ? 1.131 -3.937 -5.506 1.00 93.00 280 PHE A O 1
ATOM 2215 N N . SER A 1 281 ? 2.947 -5.209 -5.881 1.00 92.12 281 SER A N 1
ATOM 2216 C CA . SER A 1 281 ? 2.241 -6.210 -6.683 1.00 92.12 281 SER A CA 1
ATOM 2217 C C . SER A 1 281 ? 1.160 -6.916 -5.868 1.00 92.12 281 SER A C 1
ATOM 2219 O O . SER A 1 281 ? 0.074 -7.155 -6.389 1.00 92.12 281 SER A O 1
ATOM 2221 N N . VAL A 1 282 ? 1.397 -7.184 -4.574 1.00 90.44 282 VAL A N 1
ATOM 2222 C CA . VAL A 1 282 ? 0.362 -7.758 -3.689 1.00 90.44 282 VAL A CA 1
ATOM 2223 C C . VAL A 1 282 ? -0.775 -6.777 -3.495 1.00 90.44 282 VAL A C 1
ATOM 2225 O O . VAL A 1 282 ? -1.934 -7.143 -3.641 1.00 90.44 282 VAL A O 1
ATOM 2228 N N . HIS A 1 283 ? -0.457 -5.522 -3.197 1.00 91.69 283 HIS A N 1
ATOM 2229 C CA . HIS A 1 283 ? -1.460 -4.504 -2.897 1.00 91.69 283 HIS A CA 1
ATOM 2230 C C . HIS A 1 283 ? -2.400 -4.277 -4.082 1.00 91.69 283 HIS A C 1
ATOM 2232 O O . HIS A 1 283 ? -3.622 -4.402 -3.960 1.00 91.69 283 HIS A O 1
ATOM 2238 N N . ILE A 1 284 ? -1.810 -4.019 -5.247 1.00 95.81 284 ILE A N 1
ATOM 2239 C CA . ILE A 1 284 ? -2.533 -3.798 -6.494 1.00 95.81 284 ILE A CA 1
ATOM 2240 C C . ILE A 1 284 ? -3.240 -5.082 -6.931 1.00 95.81 284 ILE A C 1
ATOM 2242 O O . ILE A 1 284 ? -4.438 -5.060 -7.221 1.00 95.81 284 ILE A O 1
ATOM 2246 N N . GLY A 1 285 ? -2.526 -6.210 -6.938 1.00 94.25 285 GLY A N 1
ATOM 2247 C CA . GLY A 1 285 ? -3.043 -7.486 -7.415 1.00 94.25 285 GLY A CA 1
ATOM 2248 C C . GLY A 1 285 ? -4.215 -7.996 -6.583 1.00 94.25 285 GLY A C 1
ATOM 2249 O O . GLY A 1 285 ? -5.247 -8.361 -7.145 1.00 94.25 285 GLY A O 1
ATOM 2250 N N . CYS A 1 286 ? -4.120 -7.940 -5.252 1.00 91.12 286 CYS A N 1
ATOM 2251 C CA . CYS A 1 286 ? -5.237 -8.274 -4.371 1.00 91.12 286 CYS A CA 1
ATOM 2252 C C . CYS A 1 286 ? -6.447 -7.379 -4.651 1.00 91.12 286 CYS A C 1
ATOM 2254 O O . CYS A 1 286 ? -7.555 -7.892 -4.773 1.00 91.12 286 CYS A O 1
ATOM 2256 N N . ARG A 1 287 ? -6.270 -6.062 -4.815 1.00 92.75 287 ARG A N 1
ATOM 2257 C CA . ARG A 1 287 ? -7.401 -5.150 -5.057 1.00 92.75 287 ARG A CA 1
ATOM 2258 C C . ARG A 1 287 ? -8.078 -5.378 -6.407 1.00 92.75 287 ARG A C 1
ATOM 2260 O O . ARG A 1 287 ? -9.306 -5.375 -6.471 1.00 92.75 287 ARG A O 1
ATOM 2267 N N . LEU A 1 288 ? -7.302 -5.632 -7.461 1.00 94.00 288 LEU A N 1
ATOM 2268 C CA . LEU A 1 288 ? -7.831 -6.032 -8.768 1.00 94.00 288 LEU A CA 1
ATOM 2269 C C . LEU A 1 288 ? -8.653 -7.323 -8.645 1.00 94.00 288 LEU A C 1
ATOM 2271 O O . LEU A 1 288 ? -9.816 -7.367 -9.056 1.00 94.00 288 LEU A O 1
ATOM 2275 N N . ARG A 1 289 ? -8.095 -8.348 -7.991 1.00 91.75 289 ARG A N 1
ATOM 2276 C CA . ARG A 1 289 ? -8.752 -9.650 -7.803 1.00 91.75 289 ARG A CA 1
ATOM 2277 C C . ARG A 1 289 ? -9.999 -9.577 -6.923 1.00 91.75 289 ARG A C 1
ATOM 2279 O O . ARG A 1 289 ? -10.991 -10.223 -7.257 1.00 91.75 289 ARG A O 1
ATOM 2286 N N . LEU A 1 290 ? -10.008 -8.741 -5.879 1.00 88.75 290 LEU A N 1
ATOM 2287 C CA . LEU A 1 290 ? -11.195 -8.479 -5.051 1.00 88.75 290 LEU A CA 1
ATOM 2288 C C . LEU A 1 290 ? -12.377 -7.960 -5.880 1.00 88.75 290 LEU A C 1
ATOM 2290 O O . LEU A 1 290 ? -13.525 -8.159 -5.499 1.00 88.75 290 LEU A O 1
ATOM 2294 N N . LEU A 1 291 ? -12.132 -7.324 -7.024 1.00 87.50 291 LEU A N 1
ATOM 2295 C CA . LEU A 1 291 ? -13.177 -6.878 -7.948 1.00 87.50 291 LEU A CA 1
ATOM 2296 C C . LEU A 1 291 ? -13.318 -7.767 -9.190 1.00 87.50 291 LEU A C 1
ATOM 2298 O O . LEU A 1 291 ? -14.039 -7.413 -10.122 1.00 87.50 291 LEU A O 1
ATOM 2302 N N . GLY A 1 292 ? -12.672 -8.935 -9.200 1.00 87.75 292 GLY A N 1
ATOM 2303 C CA . GLY A 1 292 ? -12.705 -9.875 -10.317 1.00 87.75 292 GLY A CA 1
ATOM 2304 C C . GLY A 1 292 ? -12.017 -9.355 -11.580 1.00 87.75 292 GLY A C 1
ATOM 2305 O O . GLY A 1 292 ? -12.429 -9.732 -12.673 1.00 87.75 292 GLY A O 1
ATOM 2306 N N . ARG A 1 293 ? -11.025 -8.468 -11.440 1.00 91.19 293 ARG A N 1
ATOM 2307 C CA . ARG A 1 293 ? -10.180 -7.991 -12.540 1.00 91.19 293 ARG A CA 1
ATOM 2308 C C . ARG A 1 293 ? -8.958 -8.891 -12.700 1.00 91.19 293 ARG A C 1
ATOM 2310 O O . ARG A 1 293 ? -8.451 -9.440 -11.717 1.00 91.19 293 ARG A O 1
ATOM 2317 N N . ASP A 1 294 ? -8.492 -9.014 -13.934 1.00 92.31 294 ASP A N 1
ATOM 2318 C CA . ASP A 1 294 ? -7.235 -9.688 -14.241 1.00 92.31 294 ASP A CA 1
ATOM 2319 C C . ASP A 1 294 ? -6.035 -8.814 -13.877 1.00 92.31 294 ASP A C 1
ATOM 2321 O O . ASP A 1 294 ? -6.146 -7.596 -13.713 1.00 92.31 294 ASP A O 1
ATOM 2325 N N . LEU A 1 295 ? -4.881 -9.459 -13.714 1.00 94.81 295 LEU A N 1
ATOM 2326 C CA . LEU A 1 295 ? -3.632 -8.760 -13.448 1.00 94.81 295 LEU A CA 1
ATOM 2327 C C . LEU A 1 295 ? -3.047 -8.270 -14.778 1.00 94.81 295 LEU A C 1
ATOM 2329 O O . LEU A 1 295 ? -2.806 -9.101 -15.657 1.00 94.81 295 LEU A O 1
ATOM 2333 N N . PRO A 1 296 ? -2.802 -6.961 -14.944 1.00 95.88 296 PRO A N 1
ATOM 2334 C CA . PRO A 1 296 ? -2.142 -6.458 -16.138 1.00 95.88 296 PRO A CA 1
ATOM 2335 C C . PRO A 1 296 ? -0.677 -6.930 -16.154 1.00 95.88 296 PRO A C 1
ATOM 2337 O O . PRO A 1 296 ? -0.035 -6.955 -15.100 1.00 95.88 296 PRO A O 1
ATOM 2340 N N . PRO A 1 297 ? -0.109 -7.303 -17.313 1.00 96.75 297 PRO A N 1
ATOM 2341 C CA . PRO A 1 297 ? 1.261 -7.813 -17.379 1.00 96.75 297 PRO A CA 1
ATOM 2342 C C . PRO A 1 297 ? 2.306 -6.768 -16.944 1.00 96.75 297 PRO A C 1
ATOM 2344 O O . PRO A 1 297 ? 3.363 -7.128 -16.424 1.00 96.75 297 PRO A O 1
ATOM 2347 N N . GLU A 1 298 ? 1.994 -5.472 -17.054 1.00 97.56 298 GLU A N 1
ATOM 2348 C CA . GLU A 1 298 ? 2.821 -4.369 -16.547 1.00 97.56 298 GLU A CA 1
ATOM 2349 C C . GLU A 1 298 ? 3.043 -4.432 -15.028 1.00 97.56 298 GLU A C 1
ATOM 2351 O O . GLU A 1 298 ? 4.080 -3.980 -14.536 1.00 97.56 298 GLU A O 1
ATOM 2356 N N . LEU A 1 299 ? 2.100 -5.027 -14.286 1.00 96.88 299 LEU A N 1
ATOM 2357 C CA . LEU A 1 299 ? 2.217 -5.248 -12.845 1.00 96.88 299 LEU A CA 1
ATOM 2358 C C . LEU A 1 299 ? 3.272 -6.289 -12.493 1.00 96.88 299 LEU A C 1
ATOM 2360 O O . LEU A 1 299 ? 3.739 -6.293 -11.365 1.00 96.88 299 LEU A O 1
ATOM 2364 N N . LEU A 1 300 ? 3.623 -7.184 -13.416 1.00 95.94 300 LEU A N 1
ATOM 2365 C CA . LEU A 1 300 ? 4.540 -8.298 -13.162 1.00 95.94 300 LEU A CA 1
ATOM 2366 C C . LEU A 1 300 ? 5.924 -8.071 -13.790 1.00 95.94 300 LEU A C 1
ATOM 2368 O O . LEU A 1 300 ? 6.884 -8.756 -13.438 1.00 95.94 300 LEU A O 1
ATOM 2372 N N . TRP A 1 301 ? 6.053 -7.067 -14.663 1.00 97.06 301 TRP A N 1
ATOM 2373 C CA . TRP A 1 301 ? 7.276 -6.778 -15.412 1.00 97.06 301 TRP A CA 1
ATOM 2374 C C . TRP A 1 301 ? 8.500 -6.558 -14.508 1.00 97.06 301 TRP A C 1
ATOM 2376 O O . TRP A 1 301 ? 8.451 -5.735 -13.597 1.00 97.06 301 TRP A O 1
ATOM 2386 N N . ASN A 1 302 ? 9.593 -7.286 -14.750 1.00 97.31 302 ASN A N 1
ATOM 2387 C CA . ASN A 1 302 ? 10.844 -7.287 -13.970 1.00 97.31 302 ASN A CA 1
ATOM 2388 C C . ASN A 1 302 ? 10.764 -7.701 -12.485 1.00 97.31 302 ASN A C 1
ATOM 2390 O O . ASN A 1 302 ? 11.808 -7.857 -11.854 1.00 97.31 302 ASN A O 1
ATOM 2394 N N . ARG A 1 303 ? 9.583 -7.961 -11.904 1.00 96.25 303 ARG A N 1
ATOM 2395 C CA . ARG A 1 303 ? 9.485 -8.275 -10.462 1.00 96.25 303 ARG A CA 1
ATOM 2396 C C . ARG A 1 303 ? 10.115 -9.598 -10.072 1.00 96.25 303 ARG A C 1
ATOM 2398 O O . ARG A 1 303 ? 10.671 -9.680 -8.984 1.00 96.25 303 ARG A O 1
ATOM 2405 N N . GLN A 1 304 ? 10.048 -10.608 -10.936 1.00 96.00 304 GLN A N 1
ATOM 2406 C CA . GLN A 1 304 ? 10.691 -11.887 -10.646 1.00 96.00 304 GLN A CA 1
ATOM 2407 C C . GLN A 1 304 ? 12.207 -11.706 -10.492 1.00 96.00 304 GLN A C 1
ATOM 2409 O O . GLN A 1 304 ? 12.776 -12.166 -9.516 1.00 96.00 304 GLN A O 1
ATOM 2414 N N . GLN A 1 305 ? 12.841 -10.943 -11.386 1.00 95.88 305 GLN A N 1
ATOM 2415 C CA . GLN A 1 305 ? 14.284 -10.668 -11.345 1.00 95.88 305 GLN A CA 1
ATOM 2416 C C . GLN A 1 305 ? 14.679 -9.893 -10.078 1.00 95.88 305 GLN A C 1
ATOM 2418 O O . GLN A 1 305 ? 15.633 -10.254 -9.396 1.00 95.88 305 GLN A O 1
ATOM 2423 N N . ILE A 1 306 ? 13.883 -8.884 -9.709 1.00 96.50 306 ILE A N 1
ATOM 2424 C CA . ILE A 1 306 ? 14.039 -8.155 -8.441 1.00 96.50 306 ILE A CA 1
ATOM 2425 C C . ILE A 1 306 ? 13.914 -9.103 -7.239 1.00 96.50 306 ILE A C 1
ATOM 2427 O O . ILE A 1 306 ? 14.671 -9.002 -6.275 1.00 96.50 306 ILE A O 1
ATOM 2431 N N . TYR A 1 307 ? 12.957 -10.029 -7.275 1.00 96.56 307 TYR A N 1
ATOM 2432 C CA . TYR A 1 307 ? 12.749 -10.970 -6.184 1.00 96.56 307 TYR A CA 1
ATOM 2433 C C . TYR A 1 307 ? 13.890 -11.988 -6.049 1.00 96.56 307 TYR A C 1
ATOM 2435 O O . TYR A 1 307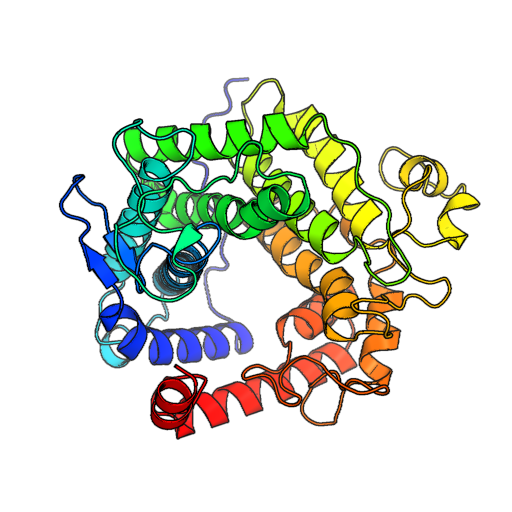 ? 14.329 -12.256 -4.931 1.00 96.56 307 TYR A O 1
ATOM 2443 N N . GLU A 1 308 ? 14.419 -12.502 -7.163 1.00 95.88 308 GLU A N 1
ATOM 2444 C CA . GLU A 1 308 ? 15.592 -13.388 -7.161 1.00 95.88 308 GLU A CA 1
ATOM 2445 C C . GLU A 1 308 ? 16.789 -12.737 -6.455 1.00 95.88 308 GLU A C 1
ATOM 2447 O O . GLU A 1 308 ? 17.442 -13.371 -5.627 1.00 95.88 308 GLU A O 1
ATOM 2452 N N . ASN A 1 309 ? 17.017 -11.443 -6.682 1.00 93.94 309 ASN A N 1
ATOM 2453 C CA . ASN A 1 309 ? 18.034 -10.683 -5.959 1.00 93.94 309 ASN A CA 1
ATOM 2454 C C . ASN A 1 309 ? 17.761 -10.599 -4.456 1.00 93.94 309 ASN A C 1
ATOM 2456 O O . ASN A 1 309 ? 18.655 -10.829 -3.639 1.00 93.94 309 ASN A O 1
ATOM 2460 N N . LEU A 1 310 ? 16.521 -10.287 -4.072 1.00 93.81 310 LEU A N 1
ATOM 2461 C CA . LEU A 1 310 ? 16.139 -10.185 -2.664 1.00 93.81 310 LEU A CA 1
ATOM 2462 C C . LEU A 1 310 ? 16.357 -11.499 -1.914 1.00 93.81 310 LEU A C 1
ATOM 2464 O O . LEU A 1 310 ? 16.793 -11.460 -0.763 1.00 93.81 310 LEU A O 1
ATOM 2468 N N . LYS A 1 311 ? 16.116 -12.653 -2.551 1.00 93.19 311 LYS A N 1
ATOM 2469 C CA . LYS A 1 311 ? 16.371 -13.966 -1.936 1.00 93.19 311 LYS A CA 1
ATOM 2470 C C . LYS A 1 311 ? 17.826 -14.129 -1.502 1.00 93.19 311 LYS A C 1
ATOM 2472 O O . LYS A 1 311 ? 18.062 -14.631 -0.408 1.00 93.19 311 LYS A O 1
ATOM 2477 N N . ILE A 1 312 ? 18.785 -13.645 -2.295 1.00 92.38 312 ILE A N 1
ATOM 2478 C CA . ILE A 1 312 ? 20.228 -13.764 -2.005 1.00 92.38 312 ILE A CA 1
ATOM 2479 C C . ILE A 1 312 ? 20.593 -13.103 -0.670 1.00 92.38 312 ILE A C 1
ATOM 2481 O O . ILE A 1 312 ? 21.442 -13.608 0.062 1.00 92.38 312 ILE A O 1
ATOM 2485 N N . VAL A 1 313 ? 19.950 -11.980 -0.348 1.00 90.88 313 VAL A N 1
ATOM 2486 C CA . VAL A 1 313 ? 20.214 -11.208 0.877 1.00 90.88 313 VAL A CA 1
ATOM 2487 C C . VAL A 1 313 ? 19.200 -11.482 1.986 1.00 90.88 313 VAL A C 1
ATOM 2489 O O . VAL A 1 313 ? 19.233 -10.823 3.022 1.00 90.88 313 VAL A O 1
ATOM 2492 N N . THR A 1 314 ? 18.280 -12.426 1.788 1.00 91.62 314 THR A N 1
ATOM 2493 C CA . THR A 1 314 ? 17.285 -12.790 2.798 1.00 91.62 314 THR A CA 1
ATOM 2494 C C . THR A 1 314 ? 17.860 -13.842 3.736 1.00 91.62 314 THR A C 1
ATOM 2496 O O . THR A 1 314 ? 18.329 -14.894 3.304 1.00 91.62 314 THR A O 1
ATOM 2499 N N . ASP A 1 315 ? 17.825 -13.568 5.038 1.00 90.19 315 ASP A N 1
ATOM 2500 C CA . ASP A 1 315 ? 18.310 -14.513 6.037 1.00 90.19 315 ASP A CA 1
ATOM 2501 C C . ASP A 1 315 ? 17.356 -15.702 6.255 1.00 90.19 315 ASP A C 1
ATOM 2503 O O . ASP A 1 315 ? 16.247 -15.785 5.721 1.00 90.19 315 ASP A O 1
ATOM 2507 N N . GLY A 1 316 ? 17.783 -16.651 7.093 1.00 86.94 316 GLY A N 1
ATOM 2508 C CA . GLY A 1 316 ? 16.995 -17.845 7.398 1.00 86.94 316 GLY A CA 1
ATOM 2509 C C . GLY A 1 316 ? 15.629 -17.564 8.037 1.00 86.94 316 GLY A C 1
ATOM 2510 O O . GLY A 1 316 ? 14.760 -18.432 7.955 1.00 86.94 316 GLY A O 1
ATOM 2511 N N . GLY A 1 317 ? 15.431 -16.385 8.636 1.00 86.94 317 GLY A N 1
ATOM 2512 C CA . GLY A 1 317 ? 14.172 -15.943 9.232 1.00 86.94 317 GLY A CA 1
ATOM 2513 C C . GLY A 1 317 ? 13.227 -15.249 8.249 1.00 86.94 317 GLY A C 1
ATOM 2514 O O . GLY A 1 317 ? 12.108 -14.923 8.637 1.00 86.94 317 GLY A O 1
ATOM 2515 N N . GLY A 1 318 ? 13.639 -15.046 6.994 1.00 88.81 318 GLY A N 1
ATOM 2516 C CA . GLY A 1 318 ? 12.851 -14.316 6.000 1.00 88.81 318 GLY A CA 1
ATOM 2517 C C . GLY A 1 318 ? 13.071 -12.803 6.034 1.00 88.81 318 GLY A C 1
ATOM 2518 O O . GLY A 1 318 ? 12.239 -12.061 5.532 1.00 88.81 318 GLY A O 1
ATOM 2519 N N . TYR A 1 319 ? 14.162 -12.309 6.629 1.00 87.88 319 TYR A N 1
ATOM 2520 C CA . TYR A 1 319 ? 14.449 -10.873 6.678 1.00 87.88 319 TYR A CA 1
ATOM 2521 C C . TYR A 1 319 ? 15.467 -10.490 5.596 1.00 87.88 319 TYR A C 1
ATOM 2523 O O . TYR A 1 319 ? 16.595 -10.985 5.639 1.00 87.88 319 TYR A O 1
ATOM 2531 N N . PRO A 1 320 ? 15.125 -9.601 4.642 1.00 88.00 320 PRO A N 1
ATOM 2532 C CA . PRO A 1 320 ? 16.105 -9.028 3.723 1.00 88.00 320 PRO A CA 1
ATOM 2533 C C . PRO A 1 320 ? 17.116 -8.167 4.488 1.00 88.00 320 PRO A C 1
ATOM 2535 O O . PRO A 1 320 ? 16.734 -7.190 5.134 1.00 88.00 320 PRO A O 1
ATOM 2538 N N . GLN A 1 321 ? 18.396 -8.520 4.400 1.00 86.56 321 GLN A N 1
ATOM 2539 C CA . GLN A 1 321 ? 19.488 -7.882 5.132 1.00 86.56 321 GLN A CA 1
ATOM 2540 C C . GLN A 1 321 ? 20.254 -6.900 4.248 1.00 86.56 321 GLN A C 1
ATOM 2542 O O . GLN A 1 321 ? 20.611 -7.203 3.109 1.00 86.56 321 GLN A O 1
ATOM 2547 N N . ALA A 1 322 ? 20.538 -5.711 4.779 1.00 83.62 322 ALA A N 1
ATOM 2548 C CA . ALA A 1 322 ? 21.378 -4.741 4.091 1.00 83.62 322 ALA A CA 1
ATOM 2549 C C . ALA A 1 322 ? 22.858 -5.141 4.194 1.00 83.62 322 ALA A C 1
ATOM 2551 O O . ALA A 1 322 ? 23.384 -5.354 5.285 1.00 83.62 322 ALA A O 1
ATOM 2552 N N . VAL A 1 323 ? 23.538 -5.234 3.049 1.00 77.62 323 VAL A N 1
ATOM 2553 C CA . VAL A 1 323 ? 24.938 -5.695 2.970 1.00 77.62 323 VAL A CA 1
ATOM 2554 C C . VAL A 1 323 ? 25.938 -4.548 3.189 1.00 77.62 323 VAL A C 1
ATOM 2556 O O . VAL A 1 323 ? 27.060 -4.780 3.628 1.00 77.62 323 VAL A O 1
ATOM 2559 N N . GLN A 1 324 ? 25.537 -3.301 2.914 1.00 81.12 324 GLN A N 1
ATOM 2560 C CA . GLN A 1 324 ? 26.401 -2.107 2.936 1.00 81.12 324 GLN A CA 1
ATOM 2561 C C . GLN A 1 324 ? 26.223 -1.233 4.196 1.00 81.12 324 GLN A C 1
ATOM 2563 O O . GLN A 1 324 ? 26.759 -0.129 4.263 1.00 81.12 324 GLN A O 1
ATOM 2568 N N . GLY A 1 325 ? 25.495 -1.728 5.203 1.00 71.25 325 GLY A N 1
ATOM 2569 C CA . GLY A 1 325 ? 24.995 -0.935 6.330 1.00 71.25 325 GLY A CA 1
ATOM 2570 C C . GLY A 1 325 ? 23.511 -0.591 6.167 1.00 71.25 325 GLY A C 1
ATOM 2571 O O . GLY A 1 325 ? 22.935 -0.844 5.115 1.00 71.25 325 GLY A O 1
ATOM 2572 N N . MET A 1 326 ? 22.875 -0.066 7.218 1.00 70.88 326 MET A N 1
ATOM 2573 C CA . MET A 1 326 ? 21.446 0.261 7.215 1.00 70.88 326 MET A CA 1
ATOM 2574 C C . MET A 1 326 ? 21.187 1.536 8.020 1.00 70.88 326 MET A C 1
ATOM 2576 O O . MET A 1 326 ? 21.726 1.705 9.113 1.00 70.88 326 MET A O 1
ATOM 2580 N N . ASP A 1 327 ? 20.358 2.420 7.477 1.00 73.75 327 ASP A N 1
ATOM 2581 C CA . ASP A 1 327 ? 19.813 3.621 8.127 1.00 73.75 327 ASP A CA 1
ATOM 2582 C C . ASP A 1 327 ? 18.434 3.371 8.777 1.00 73.75 327 ASP A C 1
ATOM 2584 O O . ASP A 1 327 ? 17.907 4.215 9.501 1.00 73.75 327 ASP A O 1
ATOM 2588 N N . TRP A 1 328 ? 17.886 2.173 8.572 1.00 71.81 328 TRP A N 1
ATOM 2589 C CA . TRP A 1 328 ? 16.685 1.632 9.211 1.00 71.81 328 TRP A CA 1
ATOM 2590 C C . TRP A 1 328 ? 17.031 0.573 10.274 1.00 71.81 328 TRP A C 1
ATOM 2592 O O . TRP A 1 328 ? 18.164 0.088 10.330 1.00 71.81 328 TRP A O 1
ATOM 2602 N N . PRO A 1 329 ? 16.066 0.150 11.115 1.00 69.06 329 PRO A N 1
ATOM 2603 C CA . PRO A 1 329 ? 16.277 -0.977 12.017 1.00 69.06 329 PRO A CA 1
ATOM 2604 C C . PRO A 1 329 ? 16.690 -2.249 11.255 1.00 69.06 329 PRO A C 1
ATOM 2606 O O . PRO A 1 329 ? 15.946 -2.718 10.395 1.00 69.06 329 PRO A O 1
ATOM 2609 N N . TYR A 1 330 ? 17.840 -2.831 11.623 1.00 67.81 330 TYR A N 1
ATOM 2610 C CA . TYR A 1 330 ? 18.368 -4.080 11.040 1.00 67.81 330 TYR A CA 1
ATOM 2611 C C . TYR A 1 330 ? 17.390 -5.256 11.140 1.00 67.81 330 TYR A C 1
ATOM 2613 O O . TYR A 1 330 ? 17.321 -6.101 10.254 1.00 67.81 330 TYR A O 1
ATOM 2621 N N . LEU A 1 331 ? 16.627 -5.316 12.233 1.00 70.12 331 LEU A N 1
ATOM 2622 C CA . LEU A 1 331 ? 15.593 -6.321 12.443 1.00 70.12 331 LEU A CA 1
ATOM 2623 C C . LEU A 1 331 ? 14.233 -5.623 12.456 1.00 70.12 331 LEU A C 1
ATOM 2625 O O . LEU A 1 331 ? 13.835 -5.088 13.496 1.00 70.12 331 LEU A O 1
ATOM 2629 N N . PRO A 1 332 ? 13.508 -5.594 11.324 1.00 72.50 332 PRO A N 1
ATOM 2630 C CA . PRO A 1 332 ? 12.169 -5.036 11.304 1.00 72.50 332 PRO A CA 1
ATOM 2631 C C . PRO A 1 332 ? 11.225 -5.899 12.150 1.00 72.50 332 PRO A C 1
ATOM 2633 O O . PRO A 1 332 ? 11.391 -7.118 12.287 1.00 72.50 332 PRO A O 1
ATOM 2636 N N . SER A 1 333 ? 10.195 -5.260 12.707 1.00 70.12 333 SER A N 1
ATOM 2637 C CA . SER A 1 333 ? 9.184 -5.920 13.545 1.00 70.12 333 SER A CA 1
ATOM 2638 C C . SER A 1 333 ? 8.425 -7.030 12.804 1.00 70.12 333 SER A C 1
ATOM 2640 O O . SER A 1 333 ? 7.983 -7.988 13.440 1.00 70.12 333 SER A O 1
ATOM 2642 N N . VAL A 1 334 ? 8.381 -6.966 11.469 1.00 71.75 334 VAL A N 1
ATOM 2643 C CA . VAL A 1 334 ? 7.812 -7.969 10.554 1.00 71.75 334 VAL A CA 1
ATOM 2644 C C . VAL A 1 334 ? 8.794 -8.306 9.427 1.00 71.75 334 VAL A C 1
ATOM 2646 O O . VAL A 1 334 ? 9.529 -7.438 8.953 1.00 71.75 334 VAL A O 1
ATOM 2649 N N . GLY A 1 335 ? 8.840 -9.575 9.022 1.00 58.91 335 GLY A N 1
ATOM 2650 C CA . GLY A 1 335 ? 9.821 -10.148 8.093 1.00 58.91 335 GLY A CA 1
ATOM 2651 C C . GLY A 1 335 ? 9.437 -10.047 6.631 1.00 58.91 335 GLY A C 1
ATOM 2652 O O . GLY A 1 335 ? 9.535 -11.031 5.911 1.00 58.91 335 GLY A O 1
ATOM 2653 N N . ARG A 1 336 ? 8.965 -8.865 6.203 1.00 78.38 336 ARG A N 1
ATOM 2654 C CA . ARG A 1 336 ? 8.600 -8.548 4.804 1.00 78.38 336 ARG A CA 1
ATOM 2655 C C . ARG A 1 336 ? 7.779 -9.665 4.131 1.00 78.38 336 ARG A C 1
ATOM 2657 O O . ARG A 1 336 ? 7.907 -9.912 2.933 1.00 78.38 336 ARG A O 1
ATOM 2664 N N . GLU A 1 337 ? 6.888 -10.304 4.888 1.00 87.81 337 GLU A N 1
ATOM 2665 C CA . GLU A 1 337 ? 6.131 -11.493 4.488 1.00 87.81 337 GLU A CA 1
ATOM 2666 C C . GLU A 1 337 ? 5.298 -11.224 3.235 1.00 87.81 337 GLU A C 1
ATOM 2668 O O . GLU A 1 337 ? 5.113 -12.112 2.412 1.00 87.81 337 GLU A O 1
ATOM 2673 N N . SER A 1 338 ? 4.830 -9.987 3.064 1.00 87.88 338 SER A N 1
ATOM 2674 C CA . SER A 1 338 ? 4.107 -9.527 1.880 1.00 87.88 338 SER A CA 1
ATOM 2675 C C . SER A 1 338 ? 4.930 -9.632 0.593 1.00 87.88 338 SER A C 1
ATOM 2677 O O . SER A 1 338 ? 4.383 -9.992 -0.443 1.00 87.88 338 SER A O 1
ATOM 2679 N N . THR A 1 339 ? 6.235 -9.363 0.633 1.00 92.19 339 THR A N 1
ATOM 2680 C CA . THR A 1 339 ? 7.121 -9.505 -0.532 1.00 92.19 339 THR A CA 1
ATOM 2681 C C . THR A 1 339 ? 7.248 -10.973 -0.932 1.00 92.19 339 THR A C 1
ATOM 2683 O O . THR A 1 339 ? 7.078 -11.312 -2.103 1.00 92.19 339 THR A O 1
ATOM 2686 N N . HIS A 1 340 ? 7.469 -11.855 0.047 1.00 94.62 340 HIS A N 1
ATOM 2687 C CA . HIS A 1 340 ? 7.517 -13.302 -0.171 1.00 94.62 340 HIS A CA 1
ATOM 2688 C C . HIS A 1 340 ? 6.162 -13.858 -0.637 1.00 94.62 340 HIS A C 1
ATOM 2690 O O . HIS A 1 340 ? 6.112 -14.679 -1.550 1.00 94.62 340 HIS A O 1
ATOM 2696 N N . ALA A 1 341 ? 5.054 -13.353 -0.087 1.00 92.38 341 ALA A N 1
ATOM 2697 C CA . ALA A 1 341 ? 3.703 -13.701 -0.517 1.00 92.38 341 ALA A CA 1
ATOM 2698 C C . ALA A 1 341 ? 3.466 -13.354 -1.991 1.00 92.38 341 ALA A C 1
ATOM 2700 O O . ALA A 1 341 ? 2.896 -14.157 -2.726 1.00 92.38 341 ALA A O 1
ATOM 2701 N N . ALA A 1 342 ? 3.927 -12.177 -2.432 1.00 92.31 342 ALA A N 1
ATOM 2702 C CA . ALA A 1 342 ? 3.828 -11.761 -3.828 1.00 92.31 342 ALA A CA 1
ATOM 2703 C C . ALA A 1 342 ? 4.499 -12.773 -4.750 1.00 92.31 342 ALA A C 1
ATOM 2705 O O . ALA A 1 342 ? 3.901 -13.200 -5.731 1.00 92.31 342 ALA A O 1
ATOM 2706 N N . ALA A 1 343 ? 5.733 -13.151 -4.425 1.00 94.44 343 ALA A N 1
ATOM 2707 C CA . ALA A 1 343 ? 6.505 -14.044 -5.268 1.00 94.44 343 ALA A CA 1
ATOM 2708 C C . ALA A 1 343 ? 5.957 -15.474 -5.263 1.00 94.44 343 ALA A C 1
ATOM 2710 O O . ALA A 1 343 ? 5.828 -16.079 -6.323 1.00 94.44 343 ALA A O 1
ATOM 2711 N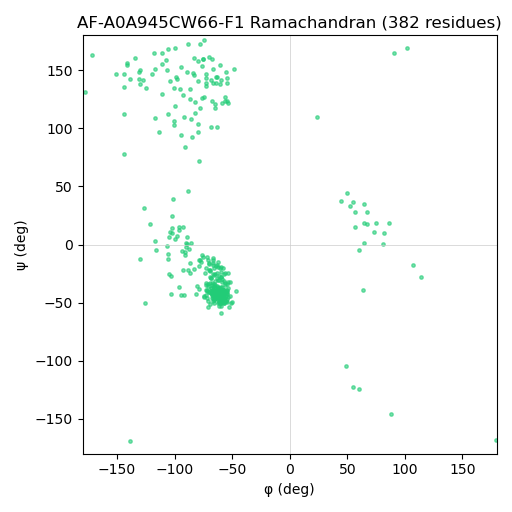 N . SER A 1 344 ? 5.540 -15.964 -4.094 1.00 94.44 344 SER A N 1
ATOM 2712 C CA . SER A 1 344 ? 4.855 -17.251 -3.951 1.00 94.44 344 SER A CA 1
ATOM 2713 C C . SER A 1 344 ? 3.612 -17.324 -4.844 1.00 94.44 344 SER A C 1
ATOM 2715 O O . SER A 1 344 ? 3.447 -18.265 -5.612 1.00 94.44 344 SER A O 1
ATOM 2717 N N . VAL A 1 345 ? 2.759 -16.294 -4.812 1.00 91.38 345 VAL A N 1
ATOM 2718 C CA . VAL A 1 345 ? 1.472 -16.311 -5.525 1.00 91.38 345 VAL A CA 1
ATOM 2719 C C . VAL A 1 345 ? 1.602 -15.958 -7.007 1.00 91.38 345 VAL A C 1
ATOM 2721 O O . VAL A 1 345 ? 0.931 -16.565 -7.838 1.00 91.38 345 VAL A O 1
ATOM 2724 N N . PHE A 1 346 ? 2.401 -14.950 -7.360 1.00 91.56 346 PHE A N 1
ATOM 2725 C CA . PHE A 1 346 ? 2.452 -14.435 -8.733 1.00 91.56 346 PHE A CA 1
ATOM 2726 C C . PHE A 1 346 ? 3.532 -15.079 -9.598 1.00 91.56 346 PHE A C 1
ATOM 2728 O O . PHE A 1 346 ? 3.405 -15.034 -10.820 1.00 91.56 346 PHE A O 1
ATOM 2735 N N . PHE A 1 347 ? 4.569 -15.665 -8.993 1.00 92.62 347 PHE A N 1
ATOM 2736 C CA . PHE A 1 347 ? 5.666 -16.322 -9.715 1.00 92.62 347 PHE A CA 1
ATOM 2737 C C . PHE A 1 347 ? 5.762 -17.823 -9.425 1.00 92.62 347 PHE A C 1
ATOM 2739 O O . PHE A 1 347 ? 6.676 -18.457 -9.941 1.00 92.62 347 PHE A O 1
ATOM 2746 N N . ASP A 1 348 ? 4.835 -18.382 -8.635 1.00 94.19 348 ASP A N 1
ATOM 2747 C CA . ASP A 1 348 ? 4.830 -19.798 -8.233 1.00 94.19 348 ASP A CA 1
ATOM 2748 C C . ASP A 1 348 ? 6.158 -20.224 -7.569 1.00 94.19 348 ASP A C 1
ATOM 2750 O O . ASP A 1 348 ? 6.680 -21.320 -7.773 1.00 94.19 348 ASP A O 1
ATOM 2754 N N . ASP A 1 349 ? 6.756 -19.313 -6.791 1.00 96.38 349 ASP A N 1
ATOM 2755 C CA . ASP A 1 349 ? 8.061 -19.526 -6.164 1.00 96.38 349 ASP A CA 1
ATOM 2756 C C . ASP A 1 349 ? 7.918 -20.269 -4.821 1.00 96.38 349 ASP A C 1
ATOM 2758 O O . ASP A 1 349 ? 7.482 -19.720 -3.801 1.00 96.38 349 ASP A O 1
ATOM 2762 N N . SER A 1 350 ? 8.335 -21.537 -4.798 1.00 96.12 350 SER A N 1
ATOM 2763 C CA . SER A 1 350 ? 8.270 -22.386 -3.600 1.00 96.12 350 SER A CA 1
ATOM 2764 C C . SER A 1 350 ? 9.219 -21.960 -2.468 1.00 96.12 350 SER A C 1
ATOM 2766 O O . SER A 1 350 ? 8.932 -22.191 -1.286 1.00 96.12 350 SER A O 1
ATOM 2768 N N . GLU A 1 351 ? 10.351 -21.332 -2.796 1.00 95.38 351 GLU A N 1
ATOM 2769 C CA . GLU A 1 351 ? 11.266 -20.797 -1.783 1.00 95.38 351 GLU A CA 1
ATOM 2770 C C . GLU A 1 351 ? 10.642 -19.569 -1.124 1.00 95.38 351 GLU A C 1
ATOM 2772 O O . GLU A 1 351 ? 10.689 -19.433 0.100 1.00 95.38 351 GLU A O 1
ATOM 2777 N N . ALA A 1 352 ? 9.967 -18.728 -1.910 1.00 95.38 352 ALA A N 1
ATOM 2778 C CA . ALA A 1 352 ? 9.182 -17.613 -1.405 1.00 95.38 352 ALA A CA 1
ATOM 2779 C C . ALA A 1 352 ? 8.078 -18.066 -0.451 1.00 95.38 352 ALA A C 1
ATOM 2781 O O . ALA A 1 352 ? 7.941 -17.498 0.632 1.00 95.38 352 ALA A O 1
ATOM 2782 N N . ALA A 1 353 ? 7.342 -19.126 -0.794 1.00 94.75 353 ALA A N 1
ATOM 2783 C CA . ALA A 1 353 ? 6.347 -19.706 0.105 1.00 94.75 353 ALA A CA 1
ATOM 2784 C C . ALA A 1 353 ? 6.975 -20.129 1.447 1.00 94.75 353 ALA A C 1
ATOM 2786 O O . ALA A 1 353 ? 6.429 -19.857 2.519 1.00 94.75 353 ALA A O 1
ATOM 2787 N N . THR A 1 354 ? 8.165 -20.732 1.406 1.00 94.75 354 THR A N 1
ATOM 2788 C CA . THR A 1 354 ? 8.902 -21.133 2.612 1.00 94.75 354 THR A CA 1
ATOM 2789 C C . THR A 1 354 ? 9.345 -19.923 3.440 1.00 94.75 354 THR A C 1
ATOM 2791 O O . THR A 1 354 ? 9.142 -19.905 4.655 1.00 94.75 354 THR A O 1
ATOM 2794 N N . LEU A 1 355 ? 9.921 -18.898 2.804 1.00 94.56 355 LEU A N 1
ATOM 2795 C CA . LEU A 1 355 ? 10.370 -17.674 3.474 1.00 94.56 355 LEU A CA 1
ATOM 2796 C C . LEU A 1 355 ? 9.199 -16.900 4.089 1.00 94.56 355 LEU A C 1
ATOM 2798 O O . LEU A 1 355 ? 9.303 -16.459 5.233 1.00 94.56 355 LEU A O 1
ATOM 2802 N N . GLN A 1 356 ? 8.056 -16.825 3.399 1.00 93.69 356 GLN A N 1
ATOM 2803 C CA . GLN A 1 356 ? 6.832 -16.233 3.939 1.00 93.69 356 GLN A CA 1
ATOM 2804 C C . GLN A 1 356 ? 6.409 -16.924 5.240 1.00 93.69 356 GLN A C 1
ATOM 2806 O O . GLN A 1 356 ? 6.115 -16.254 6.229 1.00 93.69 356 GLN A O 1
ATOM 2811 N N . LEU A 1 357 ? 6.384 -18.261 5.257 1.00 93.75 357 LEU A N 1
ATOM 2812 C CA . LEU A 1 357 ? 5.970 -19.027 6.434 1.00 93.75 357 LEU A CA 1
ATOM 2813 C C . LEU A 1 357 ? 6.926 -18.841 7.618 1.00 93.75 357 LEU A C 1
ATOM 2815 O O . LEU A 1 357 ? 6.464 -18.823 8.762 1.00 93.75 357 LEU A O 1
ATOM 2819 N N . ARG A 1 358 ? 8.231 -18.686 7.355 1.00 93.12 358 ARG A N 1
ATOM 2820 C CA . ARG A 1 358 ? 9.246 -18.410 8.385 1.00 93.12 358 ARG A CA 1
ATOM 2821 C C . ARG A 1 358 ? 9.121 -16.998 8.948 1.00 93.12 358 ARG A C 1
ATOM 2823 O O . ARG A 1 358 ? 9.042 -16.858 10.167 1.00 93.12 358 ARG A O 1
ATOM 2830 N N . GLY A 1 359 ? 9.019 -15.986 8.084 1.00 91.69 359 GLY A N 1
ATOM 2831 C CA . GLY A 1 359 ? 8.797 -14.601 8.506 1.00 91.69 359 GLY A CA 1
ATOM 2832 C C . GLY A 1 359 ? 7.530 -14.479 9.352 1.00 91.69 359 GLY A C 1
ATOM 2833 O O . GLY A 1 359 ? 7.579 -13.989 10.481 1.00 91.69 359 GLY A O 1
ATOM 2834 N N . LEU A 1 360 ? 6.431 -15.076 8.875 1.00 92.81 360 LEU A N 1
ATOM 2835 C CA . LEU A 1 360 ? 5.160 -15.118 9.596 1.00 92.81 360 LEU A CA 1
ATOM 2836 C C . LEU A 1 360 ? 5.293 -15.796 10.964 1.00 92.81 360 LEU A C 1
ATOM 2838 O O . LEU A 1 360 ? 4.801 -15.271 11.957 1.00 92.81 360 LEU A O 1
ATOM 2842 N N . HIS A 1 361 ? 5.987 -16.934 11.041 1.00 93.06 361 HIS A N 1
ATOM 2843 C CA . HIS A 1 361 ? 6.221 -17.619 12.312 1.00 93.06 361 HIS A CA 1
ATOM 2844 C C . HIS A 1 361 ? 6.966 -16.734 13.323 1.00 93.06 361 HIS A C 1
ATOM 2846 O O . HIS A 1 361 ? 6.587 -16.662 14.492 1.00 93.06 361 HIS A O 1
ATOM 2852 N N . HIS A 1 362 ? 7.999 -16.014 12.887 1.00 91.00 362 HIS A N 1
ATOM 2853 C CA . HIS A 1 362 ? 8.722 -15.095 13.763 1.00 91.00 362 HIS A CA 1
ATOM 2854 C C . HIS A 1 362 ? 7.880 -13.882 14.172 1.00 91.00 362 HIS A C 1
ATOM 2856 O O . HIS A 1 362 ? 7.961 -13.454 15.326 1.00 91.00 362 HIS A O 1
ATOM 2862 N N . ALA A 1 363 ? 7.047 -13.353 13.275 1.00 90.69 363 ALA A N 1
ATOM 2863 C CA . ALA A 1 363 ? 6.114 -12.279 13.601 1.00 90.69 363 ALA A CA 1
ATOM 2864 C C . ALA A 1 363 ? 5.069 -12.726 14.641 1.00 90.69 363 ALA A C 1
ATOM 2866 O O . ALA A 1 363 ? 4.808 -11.995 15.596 1.00 90.69 363 ALA A O 1
ATOM 2867 N N . GLU A 1 364 ? 4.538 -13.948 14.522 1.00 92.75 364 GLU A N 1
ATOM 2868 C CA . GLU A 1 364 ? 3.636 -14.552 15.513 1.00 92.75 364 GLU A CA 1
ATOM 2869 C C . GLU A 1 364 ? 4.306 -14.687 16.886 1.00 92.75 364 GLU A C 1
ATOM 2871 O O . GLU A 1 364 ? 3.717 -14.297 17.894 1.00 92.75 364 GLU A O 1
ATOM 2876 N N . LEU A 1 365 ? 5.545 -15.193 16.938 1.00 91.75 365 LEU A N 1
ATOM 2877 C CA . LEU A 1 365 ? 6.294 -15.340 18.191 1.00 91.75 365 LEU A CA 1
ATOM 2878 C C . LEU A 1 365 ? 6.563 -13.993 18.871 1.00 91.75 365 LEU A C 1
ATOM 2880 O O . LEU A 1 365 ? 6.437 -13.884 20.090 1.00 91.75 365 LEU A O 1
ATOM 2884 N N . ARG A 1 366 ? 6.908 -12.956 18.097 1.00 90.19 366 ARG A N 1
ATOM 2885 C CA . ARG A 1 366 ? 7.088 -11.596 18.632 1.00 90.19 366 ARG A CA 1
ATOM 2886 C C . ARG A 1 366 ? 5.787 -11.038 19.172 1.00 90.19 366 ARG A C 1
ATOM 2888 O O . ARG A 1 366 ? 5.776 -10.486 20.267 1.00 90.19 366 ARG A O 1
ATOM 2895 N N . GLN A 1 367 ? 4.702 -11.191 18.417 1.00 91.94 367 GLN A N 1
ATOM 2896 C CA . GLN A 1 367 ? 3.399 -10.706 18.839 1.00 91.94 367 GLN A CA 1
ATOM 2897 C C . GLN A 1 367 ? 2.935 -11.380 20.132 1.00 91.94 367 GLN A C 1
ATOM 2899 O O . GLN A 1 367 ? 2.425 -10.709 21.027 1.00 91.94 367 GLN A O 1
ATOM 2904 N N . GLU A 1 368 ? 3.144 -12.693 20.241 1.00 91.56 368 GLU A N 1
ATOM 2905 C CA . GLU A 1 368 ? 2.854 -13.458 21.451 1.00 91.56 368 GLU A CA 1
ATOM 2906 C C . GLU A 1 368 ? 3.691 -12.958 22.636 1.00 91.56 368 GLU A C 1
ATOM 2908 O O . GLU A 1 368 ? 3.141 -12.632 23.686 1.00 91.56 368 GLU A O 1
ATOM 2913 N N . GLY A 1 369 ? 5.008 -12.819 22.448 1.00 91.25 369 GLY A N 1
ATOM 2914 C CA . GLY A 1 369 ? 5.923 -12.347 23.491 1.00 91.25 369 GLY A CA 1
ATOM 2915 C C . GLY A 1 369 ? 5.629 -10.926 23.983 1.00 91.25 369 GLY A C 1
ATOM 2916 O O . GLY A 1 369 ? 5.888 -10.616 25.142 1.00 91.25 369 GLY A O 1
ATOM 2917 N N . ASN A 1 370 ? 5.036 -10.088 23.131 1.00 91.25 370 ASN A N 1
ATOM 2918 C CA . ASN A 1 370 ? 4.702 -8.695 23.425 1.00 91.25 370 ASN A CA 1
ATOM 2919 C C . ASN A 1 370 ? 3.210 -8.483 23.747 1.00 91.25 370 ASN A C 1
ATOM 2921 O O . ASN A 1 370 ? 2.733 -7.350 23.715 1.00 91.25 370 ASN A O 1
ATOM 2925 N N . GLY A 1 371 ? 2.440 -9.544 24.015 1.00 87.88 371 GLY A N 1
ATOM 2926 C CA . GLY A 1 371 ? 1.043 -9.425 24.448 1.00 87.88 371 GLY A CA 1
ATOM 2927 C C . GLY A 1 371 ? 0.098 -8.801 23.411 1.00 87.88 371 GLY A C 1
ATOM 2928 O O . GLY A 1 371 ? -0.819 -8.074 23.782 1.00 87.88 371 GLY A O 1
ATOM 2929 N N . GLY A 1 372 ? 0.324 -9.058 22.119 1.00 85.81 372 GLY A N 1
ATOM 2930 C CA . GLY A 1 372 ? -0.496 -8.549 21.010 1.00 85.81 372 GLY A CA 1
ATOM 2931 C C . GLY A 1 372 ? 0.172 -7.447 20.181 1.00 85.81 372 GLY A C 1
ATOM 2932 O O . GLY A 1 372 ? -0.220 -7.229 19.030 1.00 85.81 372 GLY A O 1
ATOM 2933 N N . TYR A 1 373 ? 1.216 -6.803 20.710 1.00 87.69 373 TYR A N 1
ATOM 2934 C CA . TYR A 1 373 ? 1.994 -5.786 20.001 1.00 87.69 373 TYR A CA 1
ATOM 2935 C C . TYR A 1 373 ? 3.087 -6.408 19.121 1.00 87.69 373 TYR A C 1
ATOM 2937 O O . TYR A 1 373 ? 3.690 -7.408 19.478 1.00 87.69 373 TYR A O 1
ATOM 2945 N N . LEU A 1 374 ? 3.423 -5.800 17.981 1.00 86.00 374 LEU A N 1
ATOM 2946 C CA . LEU A 1 374 ? 4.569 -6.257 17.168 1.00 86.00 374 LEU A CA 1
ATOM 2947 C C . LEU A 1 374 ? 5.925 -5.785 17.714 1.00 86.00 374 LEU A C 1
ATOM 2949 O O . LEU A 1 374 ? 6.966 -6.341 17.369 1.00 86.00 374 LEU A O 1
ATOM 2953 N N . VAL A 1 375 ? 5.909 -4.762 18.564 1.00 83.56 375 VAL A N 1
ATOM 2954 C CA . VAL A 1 375 ? 7.077 -4.196 19.242 1.00 83.56 375 VAL A CA 1
ATOM 2955 C C . VAL A 1 375 ? 6.767 -4.152 20.730 1.00 83.56 375 VAL A C 1
ATOM 2957 O O . VAL A 1 375 ? 5.639 -3.842 21.105 1.00 83.56 375 VAL A O 1
ATOM 2960 N N . ASP A 1 376 ? 7.762 -4.444 21.563 1.00 84.19 376 ASP A N 1
ATOM 2961 C CA . ASP A 1 376 ? 7.639 -4.335 23.014 1.00 84.19 376 ASP A CA 1
ATOM 2962 C C . ASP A 1 376 ? 7.173 -2.908 23.395 1.00 84.19 376 ASP A C 1
ATOM 2964 O O . ASP A 1 376 ? 7.835 -1.928 23.021 1.00 84.19 376 ASP A O 1
ATOM 2968 N N . PRO A 1 377 ? 6.051 -2.758 24.126 1.00 80.88 377 PRO A N 1
ATOM 2969 C CA . PRO A 1 377 ? 5.533 -1.455 24.534 1.00 80.88 377 PRO A CA 1
ATOM 2970 C C . PRO A 1 377 ? 6.531 -0.596 25.322 1.00 80.88 377 PRO A C 1
ATOM 2972 O O . PRO A 1 377 ? 6.526 0.627 25.189 1.00 80.88 377 PRO A O 1
ATOM 2975 N N . GLU A 1 378 ? 7.405 -1.201 26.127 1.00 83.75 378 GLU A N 1
ATOM 2976 C CA . GLU A 1 378 ? 8.430 -0.483 26.886 1.00 83.75 378 GLU A CA 1
ATOM 2977 C C . GLU A 1 378 ? 9.556 0.018 25.978 1.00 83.75 378 GLU A C 1
ATOM 2979 O O . GLU A 1 378 ? 10.062 1.125 26.177 1.00 83.75 378 GLU A O 1
ATOM 2984 N N . ILE A 1 379 ? 9.912 -0.736 24.933 1.00 80.50 379 ILE A N 1
ATOM 2985 C CA . ILE A 1 379 ? 10.847 -0.265 23.898 1.00 80.50 379 ILE A CA 1
ATOM 2986 C C . ILE A 1 379 ? 10.219 0.886 23.103 1.00 80.50 379 ILE A C 1
ATOM 2988 O O . ILE A 1 379 ? 10.868 1.913 22.887 1.00 80.50 379 ILE A O 1
ATOM 2992 N N . ALA A 1 380 ? 8.944 0.755 22.726 1.00 75.38 380 ALA A N 1
ATOM 2993 C CA . ALA A 1 380 ? 8.208 1.786 21.997 1.00 75.38 380 ALA A CA 1
ATOM 2994 C C . ALA A 1 380 ? 8.071 3.098 22.795 1.00 75.38 380 ALA A C 1
ATOM 2996 O O . ALA A 1 380 ? 8.042 4.178 22.213 1.00 75.38 380 ALA A O 1
ATOM 2997 N N . LYS A 1 381 ? 8.018 3.039 24.133 1.00 74.00 381 LYS A N 1
ATOM 2998 C CA . LYS A 1 381 ? 8.017 4.235 24.996 1.00 74.00 381 LYS A CA 1
ATOM 2999 C C . LYS A 1 381 ? 9.377 4.933 25.062 1.00 74.00 381 LYS A C 1
ATOM 3001 O O . LYS A 1 381 ? 9.411 6.150 25.191 1.00 74.00 381 LYS A O 1
ATOM 3006 N N . ARG A 1 382 ? 10.484 4.185 24.986 1.00 70.44 382 ARG A N 1
ATOM 3007 C CA . ARG A 1 382 ? 11.863 4.718 25.071 1.00 70.44 382 ARG A CA 1
ATOM 3008 C C . ARG A 1 382 ? 12.351 5.386 23.788 1.00 70.44 382 ARG A C 1
ATOM 3010 O O . ARG A 1 382 ? 13.377 6.052 23.808 1.00 70.44 382 ARG A O 1
ATOM 3017 N N . THR A 1 383 ? 11.648 5.158 22.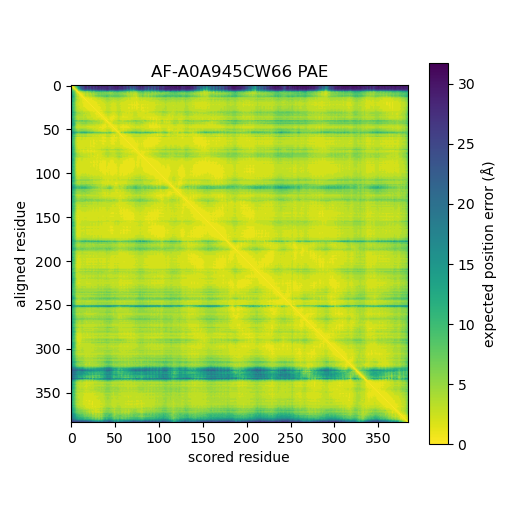686 1.00 57.84 383 THR A N 1
ATOM 3018 C CA . THR A 1 383 ? 11.943 5.712 21.357 1.00 57.84 383 THR A CA 1
ATOM 3019 C C . THR A 1 383 ? 11.105 6.955 21.033 1.00 57.84 383 THR A C 1
ATOM 3021 O O . THR A 1 383 ? 11.154 7.429 19.901 1.00 57.84 383 THR A O 1
ATOM 3024 N N . ARG A 1 384 ? 10.350 7.475 22.015 1.00 46.44 384 ARG A N 1
ATOM 3025 C CA . ARG A 1 384 ? 9.566 8.715 21.917 1.00 46.44 384 ARG A CA 1
ATOM 3026 C C . ARG A 1 384 ? 10.399 9.961 22.167 1.00 46.44 384 ARG A C 1
ATOM 3028 O O . ARG A 1 384 ? 11.247 9.917 23.087 1.00 46.44 384 ARG A O 1
#

Mean predicted aligned error: 4.51 Å

Solvent-accessible surface area (backbone atoms only — not comparable to full-atom values): 19734 Å² tot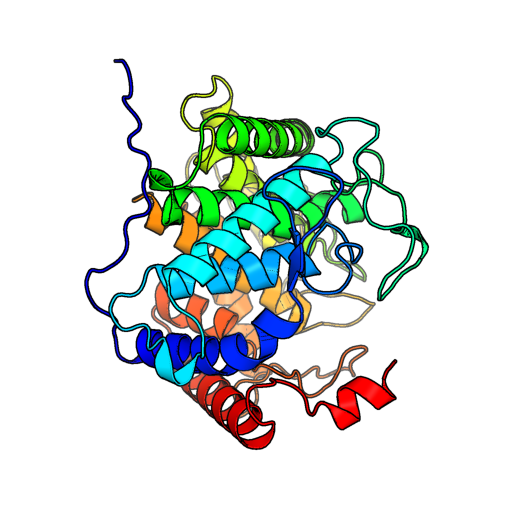al; per-residue (Å²): 131,88,83,80,76,85,64,52,53,57,72,78,95,67,78,51,80,67,56,47,53,54,47,53,53,47,31,40,28,43,50,61,52,58,78,36,53,43,79,39,88,92,44,86,74,19,14,31,23,72,44,47,24,37,68,55,43,44,58,24,44,54,56,24,40,54,31,35,56,48,44,69,46,90,80,58,53,37,75,77,18,72,47,51,48,69,57,30,42,49,54,20,50,12,21,54,40,35,52,38,34,19,22,73,84,24,57,90,86,38,44,22,42,80,60,66,56,80,66,72,88,35,35,57,30,59,30,58,39,84,91,64,45,69,76,55,34,24,54,25,14,70,30,49,22,47,52,35,51,40,50,24,69,44,36,94,74,56,49,74,65,57,51,53,42,48,50,50,54,28,47,53,52,33,59,62,53,59,76,50,79,69,57,55,23,34,72,44,51,35,23,16,47,51,24,30,26,36,19,34,17,30,48,20,20,31,73,63,40,70,84,44,93,58,22,67,61,34,47,57,46,23,45,50,21,34,31,31,14,42,16,34,67,70,35,58,76,31,77,54,78,46,85,98,47,27,41,23,70,69,24,66,86,30,33,6,25,37,85,84,44,44,19,21,39,87,72,38,72,27,48,72,56,32,41,33,46,35,32,44,38,37,60,43,45,52,55,35,43,26,66,74,44,78,80,62,62,36,59,53,46,58,29,63,60,30,46,58,56,46,55,77,40,33,46,95,54,24,39,64,47,55,87,86,62,74,98,60,73,88,74,60,67,56,26,59,34,59,37,25,46,27,37,23,72,77,66,69,31,68,67,28,47,51,34,20,54,37,7,46,50,53,33,51,53,41,16,59,77,36,78,31,32,62,56,49,66,71,60,60,58,72,75,108